Protein AF-A0A813LH91-F1 (afdb_monomer)

Organism: Polarella glacialis (NCBI:txid89957)

Mean predicted aligned error: 7.5 Å

Radius of gyration: 28.63 Å; Cα contacts (8 Å, |Δi|>4): 1034; chains: 1; bounding box: 86×62×80 Å

Structure (mmCIF, N/CA/C/O backbone):
data_AF-A0A813LH91-F1
#
_entry.id   AF-A0A813LH91-F1
#
loop_
_atom_site.group_PDB
_atom_site.id
_atom_site.type_symbol
_atom_site.label_atom_id
_atom_site.label_alt_id
_atom_site.label_comp_id
_atom_site.label_asym_id
_atom_site.label_entity_id
_atom_site.label_seq_id
_atom_site.pdbx_PDB_ins_code
_atom_site.Cartn_x
_atom_site.Cartn_y
_atom_site.Cartn_z
_atom_site.occupancy
_atom_site.B_iso_or_equiv
_atom_site.auth_seq_id
_atom_site.auth_comp_id
_atom_site.auth_asym_id
_atom_site.auth_atom_id
_atom_site.pdbx_PDB_model_num
ATOM 1 N N . MET A 1 1 ? 5.394 -16.205 37.124 1.00 32.69 1 MET A N 1
ATOM 2 C CA . MET A 1 1 ? 5.981 -15.715 35.853 1.00 32.69 1 MET A CA 1
ATOM 3 C C . MET A 1 1 ? 7.341 -16.350 35.547 1.00 32.69 1 MET A C 1
ATOM 5 O O . MET A 1 1 ? 7.448 -16.954 34.492 1.00 32.69 1 MET A O 1
ATOM 9 N N . SER 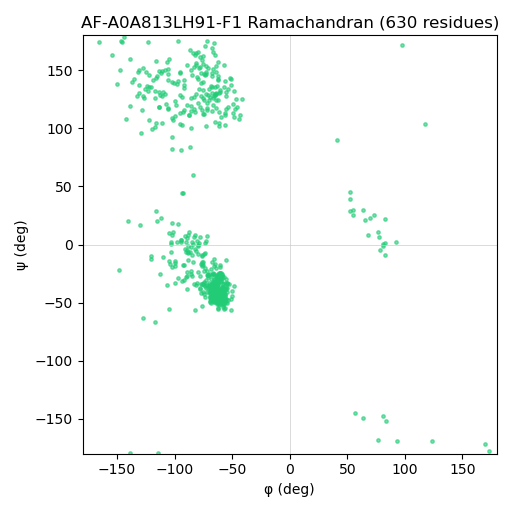A 1 2 ? 8.344 -16.319 36.443 1.00 27.61 2 SER A N 1
ATOM 10 C CA . SER A 1 2 ? 9.650 -16.964 36.167 1.00 27.61 2 SER A CA 1
ATOM 11 C C . SER A 1 2 ? 9.585 -18.498 36.058 1.00 27.61 2 SER A C 1
ATOM 13 O O . SER A 1 2 ? 10.249 -19.066 35.204 1.00 27.61 2 SER A O 1
ATOM 15 N N . GLN A 1 3 ? 8.722 -19.178 36.824 1.00 31.14 3 GLN A N 1
ATOM 16 C CA . GLN A 1 3 ? 8.576 -20.643 36.736 1.00 31.14 3 GLN A CA 1
ATOM 17 C C . GLN A 1 3 ? 7.912 -21.134 35.432 1.00 31.14 3 GLN A C 1
ATOM 19 O O . GLN A 1 3 ? 8.321 -22.156 34.889 1.00 31.14 3 GLN A O 1
ATOM 24 N N . LEU A 1 4 ? 6.949 -20.385 34.878 1.00 32.56 4 LEU A N 1
ATOM 25 C CA . LEU A 1 4 ? 6.326 -20.695 33.578 1.00 32.56 4 LEU A CA 1
ATOM 26 C C . LEU A 1 4 ? 7.283 -20.428 32.403 1.00 32.56 4 LEU A C 1
ATOM 28 O O . LEU A 1 4 ? 7.297 -21.187 31.438 1.00 32.56 4 LEU A O 1
ATOM 32 N N . LEU A 1 5 ? 8.129 -19.398 32.512 1.00 35.03 5 LEU A N 1
ATOM 33 C CA . LEU A 1 5 ? 9.180 -19.113 31.531 1.00 35.03 5 LEU A CA 1
ATOM 34 C C . LEU A 1 5 ? 10.310 -20.161 31.573 1.00 35.03 5 LEU A C 1
ATOM 36 O O . LEU A 1 5 ? 10.809 -20.553 30.521 1.00 35.03 5 LEU A O 1
ATOM 40 N N . ASN A 1 6 ? 10.650 -20.684 32.757 1.00 38.09 6 ASN A N 1
ATOM 41 C CA . ASN A 1 6 ? 11.675 -21.724 32.910 1.00 38.09 6 ASN A CA 1
ATOM 42 C C . ASN A 1 6 ? 11.237 -23.084 32.337 1.00 38.09 6 ASN A C 1
ATOM 44 O O . ASN A 1 6 ? 12.040 -23.769 31.705 1.00 38.09 6 ASN A O 1
ATOM 48 N N . SER A 1 7 ? 9.962 -23.461 32.495 1.00 35.09 7 SER A N 1
ATOM 49 C CA . SER A 1 7 ? 9.437 -24.717 31.936 1.00 35.09 7 SER A CA 1
ATOM 50 C C . SER A 1 7 ? 9.379 -24.702 30.403 1.00 35.09 7 SER A C 1
ATOM 52 O O . SER A 1 7 ? 9.664 -25.720 29.778 1.00 35.09 7 SER A O 1
ATOM 54 N N . ALA A 1 8 ? 9.045 -23.562 29.788 1.00 35.38 8 ALA A N 1
ATOM 55 C CA . ALA A 1 8 ? 9.031 -23.422 28.330 1.00 35.38 8 ALA A CA 1
ATOM 56 C C . ALA A 1 8 ? 10.452 -23.338 27.736 1.00 35.38 8 ALA A C 1
ATOM 58 O O . ALA A 1 8 ? 10.707 -23.878 26.659 1.00 35.38 8 ALA A O 1
ATOM 59 N N . GLY A 1 9 ? 11.396 -22.717 28.453 1.00 35.91 9 GLY A N 1
ATOM 60 C CA . GLY A 1 9 ? 12.798 -22.621 28.033 1.00 35.91 9 GLY A CA 1
ATOM 61 C C . GLY A 1 9 ? 13.516 -23.973 27.947 1.00 35.91 9 GLY A C 1
ATOM 62 O O . GLY A 1 9 ? 14.308 -24.186 27.030 1.00 35.91 9 GLY A O 1
ATOM 63 N N . CYS A 1 10 ? 13.195 -24.914 28.843 1.00 38.28 10 CYS A N 1
ATOM 64 C CA . CYS A 1 10 ? 13.842 -26.230 28.883 1.00 38.28 10 CYS A CA 1
ATOM 65 C C . CYS A 1 10 ? 13.490 -27.100 27.657 1.00 38.28 10 CYS A C 1
ATOM 67 O O . CYS A 1 10 ? 14.372 -27.708 27.050 1.00 38.28 10 CYS A O 1
ATOM 69 N N . CYS A 1 11 ? 12.226 -27.088 27.212 1.00 36.72 11 CYS A N 1
ATOM 70 C CA . CYS A 1 11 ? 11.807 -27.799 25.996 1.00 36.72 11 CYS A CA 1
ATOM 71 C C . CYS A 1 11 ? 12.390 -27.180 24.714 1.00 36.72 11 CYS A C 1
ATOM 73 O O . CYS A 1 11 ? 12.753 -27.907 23.792 1.00 36.72 11 CYS A O 1
ATOM 75 N N . ILE A 1 12 ? 12.520 -25.851 24.654 1.00 37.41 12 ILE A N 1
ATOM 76 C CA . ILE A 1 12 ? 13.066 -25.148 23.482 1.00 37.41 12 ILE A CA 1
ATOM 77 C C . ILE A 1 12 ? 14.579 -25.381 23.352 1.00 37.41 12 ILE A C 1
ATOM 79 O O . ILE A 1 12 ? 15.058 -25.639 22.250 1.00 37.41 12 ILE A O 1
ATOM 83 N N . SER A 1 13 ? 15.322 -25.372 24.463 1.00 37.53 13 SER A N 1
ATOM 84 C CA . SER A 1 13 ? 16.764 -25.669 24.479 1.00 37.53 13 SER A CA 1
ATOM 85 C C . SER A 1 13 ? 17.074 -27.085 23.969 1.00 37.53 13 SER A C 1
ATOM 87 O O . SER A 1 13 ? 17.995 -27.275 23.171 1.00 37.53 13 SER A O 1
ATOM 89 N N . LEU A 1 14 ? 16.248 -28.074 24.335 1.00 39.19 14 LEU A N 1
ATOM 90 C CA . LEU A 1 14 ? 16.393 -29.455 23.864 1.00 39.19 14 LEU A CA 1
ATOM 91 C C . LEU A 1 14 ? 16.124 -29.601 22.358 1.00 39.19 14 LEU A C 1
ATOM 93 O O . LEU A 1 14 ? 16.866 -30.308 21.678 1.00 39.19 14 LEU A O 1
ATOM 97 N N . ILE A 1 15 ? 15.116 -28.900 21.826 1.00 40.53 15 ILE A N 1
ATOM 98 C CA . ILE A 1 15 ? 14.792 -28.894 20.388 1.00 40.53 15 ILE A CA 1
ATOM 99 C C . ILE A 1 15 ? 15.903 -28.212 19.580 1.00 40.53 15 ILE A C 1
ATOM 101 O O . ILE A 1 15 ? 16.308 -28.725 18.537 1.00 40.53 15 ILE A O 1
ATOM 105 N N . ILE A 1 16 ? 16.439 -27.092 20.077 1.00 38.78 16 ILE A N 1
ATOM 106 C CA . ILE A 1 16 ? 17.536 -26.370 19.422 1.00 38.78 16 ILE A CA 1
ATOM 107 C C . ILE A 1 16 ? 18.809 -27.224 19.431 1.00 38.78 16 ILE A C 1
ATOM 109 O O . ILE A 1 16 ? 19.386 -27.435 18.374 1.00 38.78 16 ILE A O 1
ATOM 113 N N . SER A 1 17 ? 19.196 -27.801 20.573 1.00 39.88 17 SER A N 1
ATOM 114 C CA . SER A 1 17 ? 20.383 -28.667 20.696 1.00 39.88 17 SER A CA 1
ATOM 115 C C . SER A 1 17 ? 20.330 -29.898 19.776 1.00 39.88 17 SER A C 1
ATOM 117 O O . SER A 1 17 ? 21.344 -30.282 19.183 1.00 39.88 17 SER A O 1
ATOM 119 N N . HIS A 1 18 ? 19.143 -30.488 19.591 1.00 40.53 18 HIS A N 1
ATOM 120 C CA . HIS A 1 18 ? 18.947 -31.579 18.633 1.00 40.53 18 HIS A CA 1
ATOM 121 C C . HIS A 1 18 ? 19.068 -31.101 17.177 1.00 40.53 18 HIS A C 1
ATOM 123 O O . HIS A 1 18 ? 19.734 -31.755 16.376 1.00 40.53 18 HIS A O 1
ATOM 129 N N . ALA A 1 19 ? 18.508 -29.934 16.841 1.00 38.97 19 ALA A N 1
ATOM 130 C CA . ALA A 1 19 ? 18.615 -29.353 15.504 1.00 38.97 19 ALA A CA 1
ATOM 131 C C . ALA A 1 19 ? 20.066 -28.981 15.135 1.00 38.97 19 ALA A C 1
ATOM 133 O O . ALA A 1 19 ? 20.499 -29.243 14.013 1.00 38.97 19 ALA A O 1
ATOM 134 N N . THR A 1 20 ? 20.858 -28.452 16.076 1.00 41.97 20 THR A N 1
ATOM 135 C CA . THR A 1 20 ? 22.262 -28.084 15.818 1.00 41.97 20 THR A CA 1
ATOM 136 C C . THR A 1 20 ? 23.152 -29.307 15.589 1.00 41.97 20 THR A C 1
ATOM 138 O O . THR A 1 20 ? 24.049 -29.257 14.749 1.00 41.97 20 THR A O 1
ATOM 141 N N . LYS A 1 21 ? 22.894 -30.430 16.280 1.00 42.47 21 LYS A N 1
ATOM 142 C CA . LYS A 1 21 ? 23.626 -31.692 16.060 1.00 42.47 21 LYS A CA 1
ATOM 143 C C . LYS A 1 21 ? 23.283 -32.360 14.726 1.00 42.47 21 LYS A C 1
ATOM 145 O O . LYS A 1 21 ? 24.150 -33.015 14.155 1.00 42.47 21 LYS A O 1
ATOM 150 N N . MET A 1 22 ? 22.077 -32.155 14.193 1.00 40.97 22 MET A N 1
ATOM 151 C CA . MET A 1 22 ? 21.705 -32.655 12.862 1.00 40.97 22 MET A CA 1
ATOM 152 C C . MET A 1 22 ? 22.333 -31.850 11.711 1.00 40.97 22 MET A C 1
ATOM 154 O O . MET A 1 22 ? 22.531 -32.402 10.636 1.00 40.97 22 MET A O 1
ATOM 158 N N . CYS A 1 23 ? 22.723 -30.588 11.924 1.00 40.12 23 CYS A N 1
ATOM 159 C CA . CYS A 1 23 ? 23.353 -29.757 10.886 1.00 40.12 23 CYS A CA 1
ATOM 160 C C . CYS A 1 23 ? 24.828 -30.097 10.583 1.00 40.12 23 CYS A C 1
ATOM 162 O O . CYS A 1 23 ? 25.349 -29.646 9.564 1.00 40.12 23 CYS A O 1
ATOM 164 N N . ALA A 1 24 ? 25.516 -30.862 11.440 1.00 41.69 24 ALA A N 1
ATOM 165 C CA . ALA A 1 24 ? 26.942 -31.175 11.276 1.00 41.69 24 ALA A CA 1
ATOM 166 C C . ALA A 1 24 ? 27.220 -32.426 10.415 1.00 41.69 24 ALA A C 1
ATOM 168 O O . ALA A 1 24 ? 28.352 -32.632 9.981 1.00 41.69 24 ALA A O 1
ATOM 169 N N . ALA A 1 25 ? 26.206 -33.250 10.134 1.00 44.22 25 ALA A N 1
ATOM 170 C CA . ALA A 1 25 ? 26.326 -34.423 9.274 1.00 44.22 25 ALA A CA 1
ATOM 171 C C . ALA A 1 25 ? 25.763 -34.094 7.884 1.00 44.22 25 ALA A C 1
ATOM 173 O O . ALA A 1 25 ? 24.556 -33.945 7.748 1.00 44.22 25 ALA A O 1
ATOM 174 N N . ALA A 1 26 ? 26.653 -33.948 6.891 1.00 46.66 26 ALA A N 1
ATOM 175 C CA . ALA A 1 26 ? 26.365 -33.711 5.470 1.00 46.66 26 ALA A CA 1
ATOM 176 C C . ALA A 1 26 ? 25.219 -32.716 5.226 1.00 46.66 26 ALA A C 1
ATOM 178 O O . ALA A 1 26 ? 24.073 -33.137 5.111 1.00 46.66 26 ALA A O 1
ATOM 179 N N . GLN A 1 27 ? 25.530 -31.413 5.122 1.00 40.06 27 GLN A N 1
ATOM 180 C CA . GLN A 1 27 ? 24.533 -30.378 4.819 1.00 40.06 27 GLN A CA 1
ATOM 181 C C . GLN A 1 27 ? 23.609 -30.860 3.691 1.00 40.06 27 GLN A C 1
ATOM 183 O O . GLN A 1 27 ? 24.068 -30.963 2.547 1.00 40.06 27 GLN A O 1
ATOM 188 N N . PRO A 1 28 ? 22.338 -31.200 3.980 1.00 44.59 28 PRO A N 1
ATOM 189 C CA . PRO A 1 28 ? 21.422 -31.588 2.931 1.00 44.59 28 PRO A CA 1
ATOM 190 C C . PRO A 1 28 ? 21.316 -30.371 2.022 1.00 44.59 28 PRO A C 1
ATOM 192 O O . PRO A 1 28 ? 20.876 -29.308 2.465 1.00 44.59 28 PRO A O 1
ATOM 195 N N . LYS A 1 29 ? 21.795 -30.501 0.774 1.00 52.06 29 LYS A N 1
ATOM 196 C CA . LYS A 1 29 ? 21.599 -29.476 -0.254 1.00 52.06 29 LYS A CA 1
ATOM 197 C C . LYS A 1 29 ? 20.114 -29.156 -0.216 1.00 52.06 29 LYS A C 1
ATOM 199 O O . LYS A 1 29 ? 19.309 -30.049 -0.475 1.00 52.06 29 LYS A O 1
ATOM 204 N N . MET A 1 30 ? 19.758 -27.933 0.191 1.00 45.84 30 MET A N 1
ATOM 205 C CA . MET A 1 30 ? 18.364 -27.503 0.171 1.00 45.84 30 MET A CA 1
ATOM 206 C C . MET A 1 30 ? 17.847 -27.851 -1.224 1.00 45.84 30 MET A C 1
ATOM 208 O O . MET A 1 30 ? 18.484 -27.414 -2.184 1.00 45.84 30 MET A O 1
ATOM 212 N N . PRO A 1 31 ? 16.796 -28.676 -1.364 1.00 57.44 31 PRO A N 1
ATOM 213 C CA . PRO A 1 31 ? 16.268 -28.997 -2.675 1.00 57.44 31 PRO A CA 1
ATOM 214 C C . PRO A 1 31 ? 15.797 -27.682 -3.289 1.00 57.44 31 PRO A C 1
ATOM 216 O O . PRO A 1 31 ? 14.785 -27.106 -2.887 1.00 57.44 31 PRO A O 1
ATOM 219 N N . ILE A 1 32 ? 16.617 -27.162 -4.196 1.00 63.47 32 ILE A N 1
ATOM 220 C CA . ILE A 1 32 ? 16.306 -25.999 -5.004 1.00 63.47 32 ILE A CA 1
ATOM 221 C C . ILE A 1 32 ? 15.160 -26.475 -5.907 1.00 63.47 32 ILE A C 1
ATOM 223 O O . ILE A 1 32 ? 15.342 -27.464 -6.613 1.00 63.47 32 ILE A O 1
ATOM 227 N N . PRO A 1 33 ? 13.968 -25.852 -5.870 1.00 68.06 33 PRO A N 1
ATOM 228 C CA . PRO A 1 33 ? 12.796 -26.362 -6.589 1.00 68.06 33 PRO A CA 1
ATOM 229 C C . PRO A 1 33 ? 12.893 -26.190 -8.116 1.00 68.06 33 PRO A C 1
ATOM 231 O O . PRO A 1 33 ? 11.926 -26.439 -8.826 1.00 68.06 33 PRO A O 1
ATOM 234 N N . TRP A 1 34 ? 14.046 -25.757 -8.622 1.00 76.12 34 TRP A N 1
ATOM 235 C CA . TRP A 1 34 ? 14.280 -25.368 -10.006 1.00 76.12 34 TRP A CA 1
ATOM 236 C C . TRP A 1 34 ? 15.254 -26.352 -10.656 1.00 76.12 34 TRP A C 1
ATOM 238 O O . TRP A 1 34 ? 16.107 -26.932 -9.980 1.00 76.12 34 TRP A O 1
ATOM 248 N N . SER A 1 35 ? 15.120 -26.557 -11.965 1.00 75.19 35 SER A N 1
ATOM 249 C CA . SER A 1 35 ? 15.913 -27.557 -12.679 1.00 75.19 35 SER A CA 1
ATOM 250 C C . SER A 1 35 ? 17.408 -27.198 -12.714 1.00 75.19 35 SER A C 1
ATOM 252 O O . SER A 1 35 ? 17.790 -26.029 -12.743 1.00 75.19 35 SER A O 1
ATOM 254 N N . ASN A 1 36 ? 18.270 -28.216 -12.780 1.00 75.19 36 ASN A N 1
ATOM 255 C CA . ASN A 1 36 ? 19.711 -28.020 -12.958 1.00 75.19 36 ASN A CA 1
ATOM 256 C C . ASN A 1 36 ? 20.106 -27.699 -14.409 1.00 75.19 36 ASN A C 1
ATOM 258 O O . ASN A 1 36 ? 21.300 -27.558 -14.672 1.00 75.19 36 ASN A O 1
ATOM 262 N N . THR A 1 37 ? 19.156 -27.502 -15.325 1.00 83.81 37 THR A N 1
ATOM 263 C CA . THR A 1 37 ? 19.379 -27.097 -16.724 1.00 83.81 37 THR A CA 1
ATOM 264 C C . THR A 1 37 ? 18.735 -25.734 -16.981 1.00 83.81 37 THR A C 1
ATOM 266 O O . THR A 1 37 ? 17.559 -25.558 -16.687 1.00 83.81 37 THR A O 1
ATOM 269 N N . SER A 1 38 ? 19.485 -24.753 -17.491 1.00 86.62 38 SER A N 1
ATOM 270 C CA . SER A 1 38 ? 18.893 -23.497 -17.977 1.00 86.62 38 SER A CA 1
ATOM 271 C C . SER A 1 38 ? 18.657 -23.577 -19.480 1.00 86.62 38 SER A C 1
ATOM 273 O O . SER A 1 38 ? 19.451 -24.185 -20.201 1.00 86.62 38 SER A O 1
ATOM 275 N N . THR A 1 39 ? 17.603 -22.914 -19.946 1.00 92.44 39 THR A N 1
ATOM 276 C CA . THR A 1 39 ? 17.277 -22.798 -21.368 1.00 92.44 39 THR A CA 1
ATOM 277 C C . THR A 1 39 ? 17.492 -21.357 -21.806 1.00 92.44 39 THR A C 1
ATOM 279 O O . THR A 1 39 ? 16.973 -20.423 -21.199 1.00 92.44 39 THR A O 1
ATOM 282 N N . ARG A 1 40 ? 18.268 -21.148 -22.875 1.00 94.94 40 ARG A N 1
ATOM 283 C CA . ARG A 1 40 ? 18.411 -19.822 -23.485 1.00 94.94 40 ARG A CA 1
ATOM 284 C C . ARG A 1 40 ? 17.150 -19.514 -24.287 1.00 94.94 40 ARG A C 1
ATOM 286 O O . ARG A 1 40 ? 16.805 -20.281 -25.177 1.00 94.94 40 ARG A O 1
ATOM 293 N N . ILE A 1 41 ? 16.522 -18.374 -24.016 1.00 96.38 41 ILE A N 1
ATOM 294 C CA . ILE A 1 41 ? 15.322 -17.908 -24.722 1.00 96.38 41 ILE A CA 1
ATOM 295 C C . ILE A 1 41 ? 15.704 -16.602 -25.433 1.00 96.38 41 ILE A C 1
ATOM 297 O O . ILE A 1 41 ? 15.830 -15.562 -24.773 1.00 96.38 41 ILE A O 1
ATOM 301 N N . PRO A 1 42 ? 15.981 -16.619 -26.751 1.00 95.31 42 PRO A N 1
ATOM 302 C CA . PRO A 1 42 ? 16.515 -15.453 -27.455 1.00 95.31 42 PRO A CA 1
ATOM 303 C C . PRO A 1 42 ? 15.584 -14.237 -27.411 1.00 95.31 42 PRO A C 1
ATOM 305 O O . PRO A 1 42 ? 16.036 -13.145 -27.058 1.00 95.31 42 PRO A O 1
ATOM 308 N N . ALA A 1 43 ? 14.297 -14.434 -27.705 1.00 96.75 43 ALA A N 1
ATOM 309 C CA . ALA A 1 43 ? 13.284 -13.383 -27.703 1.00 96.75 43 ALA A CA 1
ATOM 310 C C . ALA A 1 43 ? 12.883 -13.021 -26.265 1.00 96.75 43 ALA A C 1
ATOM 312 O O . ALA A 1 43 ? 12.348 -13.844 -25.525 1.00 96.75 43 ALA A O 1
ATOM 313 N N . VAL A 1 44 ? 13.156 -11.785 -25.840 1.00 97.12 44 VAL A N 1
ATOM 314 C CA . VAL A 1 44 ? 12.908 -11.339 -24.455 1.00 97.12 44 VAL A CA 1
ATOM 315 C C . VAL A 1 44 ? 11.416 -11.260 -24.131 1.00 97.12 44 VAL A C 1
ATOM 317 O O . VAL A 1 44 ? 11.002 -11.490 -22.996 1.00 97.12 44 VAL A O 1
ATOM 320 N N . GLU A 1 45 ? 10.599 -10.985 -25.136 1.00 98.00 45 GLU A N 1
ATOM 321 C CA . GLU A 1 45 ? 9.147 -11.032 -25.080 1.00 98.00 45 GLU A CA 1
ATOM 322 C C . GLU A 1 45 ? 8.623 -12.447 -24.797 1.00 98.00 45 GLU A C 1
ATOM 324 O O . GLU A 1 45 ? 7.609 -12.570 -24.122 1.00 98.00 45 GLU A O 1
ATOM 329 N N . HIS A 1 46 ? 9.344 -13.506 -25.192 1.00 98.44 46 HIS A N 1
ATOM 330 C CA . HIS A 1 46 ? 8.979 -14.905 -24.922 1.00 98.44 46 HIS A CA 1
ATOM 331 C C . HIS A 1 46 ? 9.528 -15.408 -23.575 1.00 98.44 46 HIS A C 1
ATOM 333 O O . HIS A 1 46 ? 9.472 -16.598 -23.265 1.00 98.44 46 HIS A O 1
ATOM 339 N N . ARG A 1 47 ? 10.091 -14.515 -22.753 1.00 98.25 47 ARG A N 1
ATOM 340 C CA . ARG A 1 47 ? 10.547 -14.819 -21.389 1.00 98.25 47 ARG A CA 1
ATOM 341 C C . ARG A 1 47 ? 9.465 -14.495 -20.362 1.00 98.25 47 ARG A C 1
ATOM 343 O O . ARG A 1 47 ? 9.744 -13.874 -19.338 1.00 98.25 47 ARG A O 1
ATOM 350 N N . ALA A 1 48 ? 8.221 -14.876 -20.629 1.00 98.44 48 ALA A N 1
ATOM 351 C CA . ALA A 1 48 ? 7.156 -14.772 -19.639 1.00 98.44 48 ALA A CA 1
ATOM 352 C C . ALA A 1 48 ? 7.333 -15.844 -18.555 1.00 98.44 48 ALA A C 1
ATOM 354 O O . ALA A 1 48 ? 7.813 -16.926 -18.855 1.00 98.44 48 ALA A O 1
ATOM 355 N N . ILE A 1 49 ? 6.937 -15.586 -17.309 1.00 98.38 49 ILE A N 1
ATOM 356 C CA . ILE A 1 49 ? 6.948 -16.581 -16.223 1.00 98.38 49 ILE A CA 1
ATOM 357 C C . ILE A 1 49 ? 5.549 -17.182 -16.065 1.00 98.38 49 ILE A C 1
ATOM 359 O O . ILE A 1 49 ? 4.560 -16.455 -16.109 1.00 98.38 49 ILE A O 1
ATOM 363 N N . THR A 1 50 ? 5.425 -18.491 -15.860 1.00 98.38 50 THR A N 1
ATOM 364 C CA . THR A 1 50 ? 4.118 -19.093 -15.551 1.00 98.38 50 THR A CA 1
ATOM 365 C C . THR A 1 50 ? 3.656 -18.723 -14.142 1.00 98.38 50 THR A C 1
ATOM 367 O O . THR A 1 50 ? 4.465 -18.524 -13.229 1.00 98.38 50 THR A O 1
ATOM 370 N N . ILE A 1 51 ? 2.339 -18.688 -13.926 1.00 98.31 51 ILE A N 1
ATOM 371 C CA . ILE A 1 51 ? 1.753 -18.489 -12.590 1.00 98.31 51 ILE A CA 1
ATOM 372 C C . ILE A 1 51 ? 2.278 -19.527 -11.580 1.00 98.31 51 ILE A C 1
ATOM 374 O O . ILE A 1 51 ? 2.512 -19.185 -10.419 1.00 98.31 51 ILE A O 1
ATOM 378 N N . GLN A 1 52 ? 2.504 -20.773 -12.005 1.00 96.88 52 GLN A N 1
ATOM 379 C CA . GLN A 1 52 ? 3.084 -21.825 -11.169 1.00 96.88 52 GLN A CA 1
ATOM 380 C C . GLN A 1 52 ? 4.509 -21.471 -10.722 1.00 96.88 52 GLN A C 1
ATOM 382 O O . GLN A 1 52 ? 4.755 -21.377 -9.520 1.00 96.88 52 GLN A O 1
ATOM 387 N N . GLN A 1 53 ? 5.414 -21.180 -11.666 1.00 96.69 53 GLN A N 1
ATOM 388 C CA . GLN A 1 53 ? 6.799 -20.779 -11.367 1.00 96.69 53 GLN A CA 1
ATOM 389 C C . GLN A 1 53 ? 6.844 -19.569 -10.419 1.00 96.69 53 GLN A C 1
ATOM 391 O O . GLN A 1 53 ? 7.633 -19.520 -9.474 1.00 96.69 53 GLN A O 1
ATOM 396 N N . LEU A 1 54 ? 5.964 -18.591 -10.631 1.00 97.50 54 LEU A N 1
ATOM 397 C CA . LEU A 1 54 ? 5.876 -17.406 -9.786 1.00 97.50 54 LEU A CA 1
ATOM 398 C C . LEU A 1 54 ? 5.386 -17.733 -8.357 1.00 97.50 54 LEU A C 1
ATOM 400 O O . LEU A 1 54 ? 5.907 -17.193 -7.375 1.00 97.50 54 LEU A O 1
ATOM 404 N N . ARG A 1 55 ? 4.414 -18.644 -8.210 1.00 96.94 55 ARG A N 1
ATOM 405 C CA . ARG A 1 55 ? 3.947 -19.134 -6.900 1.00 96.94 55 ARG A CA 1
ATOM 406 C C . ARG A 1 55 ? 5.019 -19.943 -6.170 1.00 96.94 55 ARG A C 1
ATOM 408 O O . ARG A 1 55 ? 5.127 -19.809 -4.949 1.00 96.94 55 ARG A O 1
ATOM 415 N N . ASP A 1 56 ? 5.831 -20.707 -6.891 1.00 95.25 56 ASP A N 1
ATOM 416 C CA . ASP A 1 56 ? 6.957 -21.447 -6.317 1.00 95.25 56 ASP A CA 1
ATOM 417 C C . ASP A 1 56 ? 8.034 -20.493 -5.782 1.00 95.25 56 ASP A C 1
ATOM 419 O O . ASP A 1 56 ? 8.485 -20.648 -4.640 1.00 95.25 56 ASP A O 1
ATOM 423 N N . LEU A 1 57 ? 8.354 -19.424 -6.528 1.00 96.25 57 LEU A N 1
ATOM 424 C CA . LEU A 1 57 ? 9.218 -18.345 -6.036 1.00 96.25 57 LEU A CA 1
ATOM 425 C C . LEU A 1 57 ? 8.642 -17.694 -4.773 1.00 96.25 57 LEU A C 1
ATOM 427 O O . LEU A 1 57 ? 9.364 -17.513 -3.792 1.00 96.25 57 LEU A O 1
ATOM 431 N N . ARG A 1 58 ? 7.339 -17.392 -4.747 1.00 96.62 58 ARG A N 1
ATOM 432 C CA . ARG A 1 58 ? 6.668 -16.865 -3.548 1.00 96.62 58 ARG A CA 1
ATOM 433 C C . ARG A 1 58 ? 6.850 -17.770 -2.334 1.00 96.62 58 ARG A C 1
ATOM 435 O O . ARG A 1 58 ? 7.221 -17.272 -1.272 1.00 96.62 58 ARG A O 1
ATOM 442 N N . LEU A 1 59 ? 6.592 -19.070 -2.465 1.00 94.75 59 LEU A N 1
ATOM 443 C CA . LEU A 1 59 ? 6.734 -20.017 -1.355 1.00 94.75 59 LEU A CA 1
ATOM 444 C C . LEU A 1 59 ? 8.185 -20.098 -0.868 1.00 94.75 59 LEU A C 1
ATOM 446 O O . LEU A 1 59 ? 8.431 -20.176 0.339 1.00 94.75 59 LEU A O 1
ATOM 450 N N . PHE A 1 60 ? 9.146 -20.047 -1.791 1.00 94.88 60 PHE A N 1
ATOM 451 C CA . PHE A 1 60 ? 10.565 -20.014 -1.458 1.00 94.88 60 PHE A CA 1
ATOM 452 C C . PHE A 1 60 ? 10.931 -18.751 -0.665 1.00 94.88 60 PHE A C 1
ATOM 454 O O . PHE A 1 60 ? 11.471 -18.853 0.438 1.00 94.88 60 PHE A O 1
ATOM 461 N N . LEU A 1 61 ? 10.546 -17.570 -1.153 1.00 96.06 61 LEU A N 1
ATOM 462 C CA . LEU A 1 61 ? 10.795 -16.288 -0.485 1.00 96.06 61 LEU A CA 1
ATOM 463 C C . LEU A 1 61 ? 10.129 -16.209 0.895 1.00 96.06 61 LEU A C 1
ATOM 465 O O . LEU A 1 61 ? 10.758 -15.770 1.857 1.00 96.06 61 LEU A O 1
ATOM 469 N N . GLN A 1 62 ? 8.894 -16.703 1.033 1.00 93.94 62 GLN A N 1
ATOM 470 C CA . GLN A 1 62 ? 8.210 -16.788 2.328 1.00 93.94 62 GLN A CA 1
ATOM 471 C C . GLN A 1 62 ? 9.005 -17.599 3.352 1.00 93.94 62 GLN A C 1
ATOM 473 O O . GLN A 1 62 ? 9.111 -17.194 4.512 1.00 93.94 62 GLN A O 1
ATOM 478 N N . ARG A 1 63 ? 9.584 -18.733 2.937 1.00 92.38 63 ARG A N 1
ATOM 479 C CA . ARG A 1 63 ? 10.435 -19.556 3.807 1.00 92.38 63 ARG A CA 1
ATOM 480 C C . ARG A 1 63 ? 11.701 -18.804 4.205 1.00 92.38 63 ARG A C 1
ATOM 482 O O . ARG A 1 63 ? 11.990 -18.765 5.397 1.00 92.38 63 ARG A O 1
ATOM 489 N N . LEU A 1 64 ? 12.395 -18.166 3.257 1.00 93.44 64 LEU A N 1
ATOM 490 C CA . LEU A 1 64 ? 13.622 -17.403 3.530 1.00 93.44 64 LEU A CA 1
ATOM 491 C C . LEU A 1 64 ? 13.386 -16.218 4.482 1.00 93.44 64 LEU A C 1
ATOM 493 O O . LEU A 1 64 ? 14.157 -16.029 5.424 1.00 93.44 64 LEU A O 1
ATOM 497 N N . CYS A 1 65 ? 12.299 -15.462 4.295 1.00 92.69 65 CYS A N 1
ATOM 498 C CA . CYS A 1 65 ? 11.890 -14.402 5.222 1.00 92.69 65 CYS A CA 1
ATOM 499 C C . CYS A 1 65 ? 11.562 -14.964 6.612 1.00 92.69 65 CYS A C 1
ATOM 501 O O . CYS A 1 65 ? 11.994 -14.414 7.622 1.00 92.69 65 CYS A O 1
ATOM 503 N N . LYS A 1 66 ? 10.811 -16.073 6.680 1.00 87.19 66 LYS A N 1
ATOM 504 C CA . LYS A 1 66 ? 10.379 -16.681 7.949 1.00 87.19 66 LYS A CA 1
ATOM 505 C C . LYS A 1 66 ? 11.553 -17.158 8.805 1.00 87.19 66 LYS A C 1
ATOM 507 O O . LYS A 1 66 ? 11.487 -17.042 10.025 1.00 87.19 66 LYS A O 1
ATOM 512 N N . VAL A 1 67 ? 12.604 -17.688 8.181 1.00 87.69 67 VAL A N 1
ATOM 513 C CA . VAL A 1 67 ? 13.817 -18.148 8.882 1.00 87.69 67 VAL A CA 1
ATOM 514 C C . VAL A 1 67 ? 14.862 -17.040 9.073 1.00 87.69 67 VAL A C 1
ATOM 516 O O . VAL A 1 67 ? 15.905 -17.287 9.669 1.00 87.69 67 VAL A O 1
ATOM 519 N N . GLY A 1 68 ? 14.598 -15.820 8.590 1.00 88.00 68 GLY A N 1
ATOM 520 C CA . GLY A 1 68 ? 15.487 -14.670 8.765 1.00 88.00 68 GLY A CA 1
ATOM 521 C C . GLY A 1 68 ? 16.769 -14.711 7.923 1.00 88.00 68 GLY A C 1
ATOM 522 O O . GLY A 1 68 ? 17.765 -14.098 8.311 1.00 88.00 68 GLY A O 1
ATOM 523 N N . PHE A 1 69 ? 16.764 -15.422 6.788 1.00 92.31 69 PHE A N 1
ATOM 524 C CA . PHE A 1 69 ? 17.917 -15.479 5.877 1.00 92.31 69 PHE A CA 1
ATOM 525 C C . PHE A 1 69 ? 18.043 -14.256 4.969 1.00 92.31 69 PHE A C 1
ATOM 527 O O . PHE A 1 69 ? 19.146 -13.952 4.527 1.00 92.31 69 PHE A O 1
ATOM 534 N N . LEU A 1 70 ? 16.950 -13.533 4.714 1.00 94.69 70 LEU A N 1
ATOM 535 C CA . LEU A 1 70 ? 17.001 -12.307 3.919 1.00 94.69 70 LEU A CA 1
ATOM 536 C C . LEU A 1 70 ? 17.273 -11.104 4.818 1.00 94.69 70 LEU A C 1
ATOM 538 O O . LEU A 1 70 ? 16.500 -10.806 5.734 1.00 94.69 70 LEU A O 1
ATOM 542 N N . LYS A 1 71 ? 18.385 -10.423 4.540 1.00 94.81 71 LYS A N 1
ATOM 543 C CA . LYS A 1 71 ? 18.827 -9.214 5.234 1.00 94.81 71 LYS A CA 1
ATOM 544 C C . LYS A 1 71 ? 19.287 -8.176 4.224 1.00 94.81 71 LYS A C 1
ATOM 546 O O . LYS A 1 71 ? 19.921 -8.532 3.234 1.00 94.81 71 LYS A O 1
ATOM 551 N N . ARG A 1 72 ? 19.002 -6.904 4.493 1.00 94.19 72 ARG A N 1
ATOM 552 C CA . ARG A 1 72 ? 19.576 -5.790 3.729 1.00 94.19 72 ARG A CA 1
ATOM 553 C C . ARG A 1 72 ? 21.045 -5.591 4.099 1.00 94.19 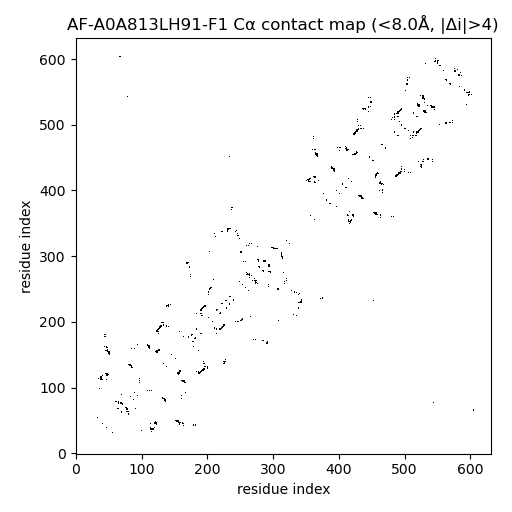72 ARG A C 1
ATOM 555 O O . ARG A 1 72 ? 21.547 -6.172 5.062 1.00 94.19 72 ARG A O 1
ATOM 562 N N . HIS A 1 73 ? 21.729 -4.732 3.346 1.00 91.56 73 HIS A N 1
ATOM 563 C CA . HIS A 1 73 ? 23.138 -4.398 3.575 1.00 91.56 73 HIS A CA 1
ATOM 564 C C . HIS A 1 73 ? 23.424 -3.806 4.965 1.00 91.56 73 HIS A C 1
ATOM 566 O O . HIS A 1 73 ? 24.520 -3.987 5.484 1.00 91.56 73 HIS A O 1
ATOM 572 N N . ASP A 1 74 ? 22.444 -3.153 5.592 1.00 93.62 74 ASP A N 1
ATOM 573 C CA . ASP A 1 74 ? 22.533 -2.642 6.968 1.00 93.62 74 ASP A CA 1
ATOM 574 C C . ASP A 1 74 ? 22.332 -3.731 8.047 1.00 93.62 74 ASP A C 1
ATOM 576 O O . ASP A 1 74 ? 22.340 -3.446 9.245 1.00 93.62 74 ASP A O 1
ATOM 580 N N . GLY A 1 75 ? 22.135 -4.988 7.636 1.00 92.06 75 GLY A N 1
ATOM 581 C CA . GLY A 1 75 ? 21.871 -6.126 8.511 1.00 92.06 75 GLY A CA 1
ATOM 582 C C . GLY A 1 75 ? 20.418 -6.242 8.978 1.00 92.06 75 GLY A C 1
ATOM 583 O O . GLY A 1 75 ? 20.099 -7.197 9.696 1.00 92.06 75 GLY A O 1
ATOM 584 N N . SER A 1 76 ? 19.533 -5.319 8.581 1.00 90.56 76 SER A N 1
ATOM 585 C CA . SER A 1 76 ? 18.111 -5.381 8.918 1.00 90.56 76 SER A CA 1
ATOM 586 C C . SER A 1 76 ? 17.449 -6.596 8.267 1.00 90.56 76 SER A C 1
ATOM 588 O O . SER A 1 76 ? 17.683 -6.914 7.100 1.00 90.56 76 SER A O 1
ATOM 590 N N . LEU A 1 77 ? 16.632 -7.309 9.047 1.00 92.25 77 LEU A N 1
ATOM 591 C CA . LEU A 1 77 ? 15.862 -8.454 8.565 1.00 92.25 77 LEU A CA 1
ATOM 592 C C . LEU A 1 77 ? 14.778 -7.988 7.591 1.00 92.25 77 LEU A C 1
ATOM 594 O O . LEU A 1 77 ? 14.055 -7.030 7.866 1.00 92.25 77 LEU A O 1
ATOM 598 N N . ILE A 1 78 ? 14.619 -8.711 6.484 1.00 94.50 78 ILE A N 1
ATOM 599 C CA . ILE A 1 78 ? 13.552 -8.452 5.519 1.00 94.50 78 ILE A CA 1
ATOM 600 C C . ILE A 1 78 ? 12.367 -9.364 5.825 1.00 94.50 78 ILE A C 1
ATOM 602 O O . ILE A 1 78 ? 12.417 -10.586 5.657 1.00 94.50 78 ILE A O 1
ATOM 606 N N . HIS A 1 79 ? 11.267 -8.751 6.250 1.00 92.44 79 HIS A N 1
ATOM 607 C CA . HIS A 1 79 ? 10.006 -9.444 6.480 1.00 92.44 79 HIS A CA 1
ATOM 608 C C . HIS A 1 79 ? 9.253 -9.702 5.170 1.00 92.44 79 HIS A C 1
ATOM 610 O O . HIS A 1 79 ? 9.327 -8.913 4.232 1.00 92.44 79 HIS A O 1
ATOM 616 N N . TRP A 1 80 ? 8.451 -10.772 5.140 1.00 94.06 80 TRP A N 1
ATOM 617 C CA . TRP A 1 80 ? 7.629 -11.147 3.979 1.00 94.06 80 TRP A CA 1
ATOM 618 C C . TRP A 1 80 ? 6.711 -10.014 3.488 1.00 94.06 80 TRP A C 1
ATOM 620 O O . TRP A 1 80 ? 6.480 -9.868 2.294 1.00 94.06 80 TRP A O 1
ATOM 630 N N . PHE A 1 81 ? 6.213 -9.183 4.402 1.00 91.56 81 PHE A N 1
ATOM 631 C CA . PHE A 1 81 ? 5.347 -8.048 4.073 1.00 91.56 81 PHE A CA 1
ATOM 632 C C . PHE A 1 81 ? 6.111 -6.817 3.557 1.00 91.56 81 PHE A C 1
ATOM 634 O O . PHE A 1 81 ? 5.481 -5.872 3.096 1.00 91.56 81 PHE A O 1
ATOM 641 N N . HIS A 1 82 ? 7.447 -6.823 3.620 1.00 93.19 82 HIS A N 1
ATOM 642 C CA . HIS A 1 82 ? 8.307 -5.694 3.244 1.00 93.19 82 HIS A CA 1
ATOM 643 C C . HIS A 1 82 ? 9.295 -6.009 2.117 1.00 93.19 82 HIS A C 1
ATOM 645 O O . HIS A 1 82 ? 9.935 -5.085 1.622 1.00 93.19 82 HIS A O 1
ATOM 651 N N . ILE A 1 83 ? 9.434 -7.277 1.717 1.00 96.62 83 ILE A N 1
ATOM 652 C CA . ILE A 1 83 ? 10.287 -7.657 0.591 1.00 96.62 83 ILE A CA 1
ATOM 653 C C . ILE A 1 83 ? 9.736 -7.061 -0.711 1.00 96.62 83 ILE A C 1
ATOM 655 O O . ILE A 1 83 ? 8.550 -7.216 -1.021 1.00 96.62 83 ILE A O 1
ATOM 659 N N . ASN A 1 84 ? 10.590 -6.384 -1.473 1.00 97.25 84 ASN A N 1
ATOM 660 C CA . ASN A 1 84 ? 10.263 -5.841 -2.794 1.00 97.25 84 ASN A CA 1
ATOM 661 C C . ASN A 1 84 ? 11.080 -6.531 -3.905 1.00 97.25 84 ASN A C 1
ATOM 663 O O . ASN A 1 84 ? 11.861 -7.447 -3.642 1.00 97.25 84 ASN A O 1
ATOM 667 N N . MET A 1 85 ? 10.892 -6.130 -5.164 1.00 97.44 85 MET A N 1
ATOM 668 C CA . MET A 1 85 ? 11.575 -6.778 -6.293 1.00 97.44 85 MET A CA 1
ATOM 669 C C . MET A 1 85 ? 13.080 -6.481 -6.339 1.00 97.44 85 MET A C 1
ATOM 671 O O . MET A 1 85 ? 13.830 -7.313 -6.847 1.00 97.44 85 MET A O 1
ATOM 675 N N . PHE A 1 86 ? 13.539 -5.344 -5.796 1.00 96.75 86 PHE A N 1
ATOM 676 C CA . PHE A 1 86 ? 14.975 -5.070 -5.646 1.00 96.75 86 PHE A CA 1
ATOM 677 C C . PHE A 1 86 ? 15.614 -6.062 -4.673 1.00 96.75 86 PHE A C 1
ATOM 679 O O . PHE A 1 86 ? 16.596 -6.713 -5.027 1.00 96.75 86 PHE A O 1
ATOM 686 N N . ASP A 1 87 ? 15.001 -6.250 -3.498 1.00 97.75 87 ASP A N 1
ATOM 687 C CA . ASP A 1 87 ? 15.451 -7.228 -2.503 1.00 97.75 87 ASP A CA 1
ATOM 688 C C . ASP A 1 87 ? 15.514 -8.638 -3.126 1.00 97.75 87 ASP A C 1
ATOM 690 O O . ASP A 1 87 ? 16.497 -9.359 -2.958 1.00 97.75 87 ASP A O 1
ATOM 694 N N . ILE A 1 88 ? 14.488 -9.029 -3.893 1.00 97.81 88 ILE A N 1
ATOM 695 C CA . ILE A 1 88 ? 14.439 -10.330 -4.583 1.00 97.81 88 ILE A CA 1
ATOM 696 C C . ILE A 1 88 ? 15.566 -10.450 -5.611 1.00 97.81 88 ILE A C 1
ATOM 698 O O . ILE A 1 88 ? 16.258 -11.468 -5.641 1.00 97.81 88 ILE A O 1
ATOM 702 N N . CYS A 1 89 ? 15.773 -9.427 -6.440 1.00 97.00 89 CYS A N 1
ATOM 703 C CA . CYS A 1 89 ? 16.819 -9.418 -7.457 1.00 97.00 89 CYS A CA 1
ATOM 704 C C . CYS A 1 89 ? 18.210 -9.610 -6.848 1.00 97.00 89 CYS A C 1
ATOM 706 O O . CYS A 1 89 ? 18.950 -10.514 -7.247 1.00 97.00 89 CYS A O 1
ATOM 708 N N . ASP A 1 90 ? 18.543 -8.768 -5.871 1.00 96.19 90 ASP A N 1
ATOM 709 C CA . ASP A 1 90 ? 19.901 -8.639 -5.353 1.00 96.19 90 ASP A CA 1
ATOM 710 C C . ASP A 1 90 ? 20.253 -9.732 -4.343 1.00 96.19 90 ASP A C 1
ATOM 712 O O . ASP A 1 90 ? 21.398 -10.180 -4.306 1.00 96.19 90 ASP A O 1
ATOM 716 N N . LEU A 1 91 ? 19.281 -10.202 -3.558 1.00 97.00 91 LEU A N 1
ATOM 717 C CA . LEU A 1 91 ? 19.524 -11.178 -2.492 1.00 97.00 91 LEU A CA 1
ATOM 718 C C . LEU A 1 91 ? 19.163 -12.611 -2.886 1.00 97.00 91 LEU A C 1
ATOM 720 O O . LEU A 1 91 ? 19.573 -13.543 -2.195 1.00 97.00 91 LEU A O 1
ATOM 724 N N . VAL A 1 92 ? 18.395 -12.804 -3.965 1.00 96.31 92 VAL A N 1
ATOM 725 C CA . VAL A 1 92 ? 17.919 -14.134 -4.370 1.00 96.31 92 VAL A CA 1
ATOM 726 C C . VAL A 1 92 ? 18.251 -14.445 -5.820 1.00 96.31 92 VAL A C 1
ATOM 728 O O . VAL A 1 92 ? 19.031 -15.362 -6.057 1.00 96.31 92 VAL A O 1
ATOM 731 N N . LEU A 1 93 ? 17.716 -13.701 -6.792 1.00 95.75 93 LEU A N 1
ATOM 732 C CA . LEU A 1 93 ? 17.841 -14.079 -8.206 1.00 95.75 93 LEU A CA 1
ATOM 733 C C . LEU A 1 93 ? 19.305 -14.092 -8.656 1.00 95.75 93 LEU A C 1
ATOM 735 O O . LEU A 1 93 ? 19.788 -15.116 -9.139 1.00 95.75 93 LEU A O 1
ATOM 739 N N . LYS A 1 94 ? 20.028 -12.980 -8.457 1.00 95.12 94 LYS A N 1
ATOM 740 C CA . LYS A 1 94 ? 21.438 -12.880 -8.853 1.00 95.12 94 LYS A CA 1
ATOM 741 C C . LYS A 1 94 ? 22.312 -13.903 -8.111 1.00 95.12 94 LYS A C 1
ATOM 743 O O . LYS A 1 94 ? 22.993 -14.656 -8.806 1.00 95.12 94 LYS A O 1
ATOM 748 N N . PRO A 1 95 ? 22.280 -14.016 -6.763 1.00 95.06 95 PRO A N 1
ATOM 749 C CA . PRO A 1 95 ? 23.101 -15.002 -6.060 1.00 95.06 95 PRO A CA 1
ATOM 750 C C . PRO A 1 95 ? 22.808 -16.448 -6.464 1.00 95.06 95 PRO A C 1
ATOM 752 O O . PRO A 1 95 ? 23.744 -17.219 -6.653 1.00 95.06 95 PRO A O 1
ATOM 755 N N . VAL A 1 96 ? 21.532 -16.819 -6.636 1.00 92.50 96 VAL A N 1
ATOM 756 C CA . VAL A 1 96 ? 21.154 -18.185 -7.035 1.00 92.50 96 VAL A CA 1
ATOM 757 C C . VAL A 1 96 ? 21.652 -18.500 -8.444 1.00 92.50 96 VAL A C 1
ATOM 759 O O . VAL A 1 96 ? 22.271 -19.545 -8.638 1.00 92.50 96 VAL A O 1
ATOM 762 N N . ILE A 1 97 ? 21.440 -17.598 -9.411 1.00 92.69 97 ILE A N 1
ATOM 763 C CA . ILE A 1 97 ? 21.917 -17.795 -10.787 1.00 92.69 97 ILE A CA 1
ATOM 764 C C . ILE A 1 97 ? 23.446 -17.903 -10.806 1.00 92.69 97 ILE A C 1
ATOM 766 O O . ILE A 1 97 ? 23.980 -18.844 -11.388 1.00 92.69 97 ILE A O 1
ATOM 770 N N . SER A 1 98 ? 24.156 -16.985 -10.141 1.00 92.69 98 SER A N 1
ATOM 771 C CA . SER A 1 98 ? 25.623 -17.009 -10.090 1.00 92.69 98 SER A CA 1
ATOM 772 C C . SER A 1 98 ? 26.161 -18.287 -9.451 1.00 92.69 98 SER A C 1
ATOM 774 O O . SER A 1 98 ? 27.082 -18.886 -9.998 1.00 92.69 98 SER A O 1
ATOM 776 N N . PHE A 1 99 ? 25.562 -18.734 -8.343 1.00 91.06 99 PHE A N 1
ATOM 777 C CA . PHE A 1 99 ? 25.961 -19.969 -7.674 1.00 91.06 99 PHE A CA 1
ATOM 778 C C . PHE A 1 99 ? 25.801 -21.185 -8.591 1.00 91.06 99 PHE A C 1
ATOM 780 O O . PHE A 1 99 ? 26.723 -21.985 -8.722 1.00 91.06 99 PHE A O 1
ATOM 787 N N . VAL A 1 100 ? 24.650 -21.334 -9.254 1.00 88.69 100 VAL A N 1
ATOM 788 C CA . VAL A 1 100 ? 24.411 -22.491 -10.130 1.00 88.69 100 VAL A CA 1
ATOM 789 C C . VAL A 1 100 ? 25.304 -22.459 -11.371 1.00 88.69 100 VAL A C 1
ATOM 791 O O . VAL A 1 100 ? 25.805 -23.505 -11.778 1.00 88.69 100 VAL A O 1
ATOM 794 N N . GLU A 1 101 ? 25.562 -21.285 -11.943 1.00 89.38 101 GLU A N 1
ATOM 795 C CA . GLU A 1 101 ? 26.482 -21.145 -13.078 1.00 89.38 101 GLU A CA 1
ATOM 796 C C . GLU A 1 101 ? 27.928 -21.482 -12.707 1.00 89.38 101 GLU A C 1
ATOM 798 O O . GLU A 1 101 ? 28.597 -22.204 -13.451 1.00 89.38 101 GLU A O 1
ATOM 803 N N . GLU A 1 102 ? 28.382 -21.063 -11.524 1.00 90.38 102 GLU A N 1
ATOM 804 C CA . GLU A 1 102 ? 29.688 -21.451 -10.989 1.00 90.38 102 GLU A CA 1
ATOM 805 C C . GLU A 1 102 ? 29.797 -22.975 -10.829 1.00 90.38 102 GLU A C 1
ATOM 807 O O . GLU A 1 102 ? 30.779 -23.570 -11.272 1.00 90.38 102 GLU A O 1
ATOM 812 N N . GLN A 1 103 ? 28.759 -23.633 -10.294 1.00 87.38 103 GLN A N 1
ATOM 813 C CA . GLN A 1 103 ? 28.718 -25.100 -10.187 1.00 87.38 103 GLN A CA 1
ATOM 814 C C . GLN A 1 103 ? 28.753 -25.806 -11.554 1.00 87.38 103 GLN A C 1
ATOM 816 O O . GLN A 1 103 ? 29.196 -26.951 -11.640 1.00 87.38 103 GLN A O 1
ATOM 821 N N . ARG A 1 104 ? 28.302 -25.140 -12.623 1.00 87.56 104 ARG A N 1
ATOM 822 C CA . ARG A 1 104 ? 28.348 -25.650 -14.004 1.00 87.56 104 ARG A CA 1
ATOM 823 C C . ARG A 1 104 ? 29.668 -25.350 -14.720 1.00 87.56 104 ARG A C 1
ATOM 825 O O . ARG A 1 104 ? 29.847 -25.799 -15.848 1.00 87.56 104 ARG A O 1
ATOM 832 N N . GLY A 1 105 ? 30.570 -24.571 -14.119 1.00 91.50 105 GLY A N 1
ATOM 833 C CA . GLY A 1 105 ? 31.765 -24.064 -14.803 1.00 91.50 105 GLY A CA 1
ATOM 834 C C . GLY A 1 105 ? 31.440 -23.089 -15.943 1.00 91.50 105 GLY A C 1
ATOM 835 O O . GLY A 1 105 ? 32.256 -22.892 -16.842 1.00 91.50 105 GLY A O 1
ATOM 836 N N . SER A 1 106 ? 30.247 -22.488 -15.923 1.00 88.12 106 SER A N 1
ATOM 837 C CA . SER A 1 106 ? 29.767 -21.527 -16.914 1.00 88.12 106 SER A CA 1
ATOM 838 C C . SER A 1 106 ? 29.772 -20.111 -16.329 1.00 88.12 106 SER A C 1
ATOM 840 O O . SER A 1 106 ? 29.757 -19.902 -15.119 1.00 88.12 106 SER A O 1
ATOM 842 N N . ARG A 1 107 ? 29.822 -19.102 -17.203 1.00 85.50 107 ARG A N 1
ATOM 843 C CA . ARG A 1 107 ? 29.640 -17.681 -16.844 1.00 85.50 107 ARG A CA 1
ATOM 844 C C . ARG A 1 107 ? 28.398 -17.097 -17.514 1.00 85.50 107 ARG A C 1
ATOM 846 O O . ARG A 1 107 ? 28.361 -15.911 -17.850 1.00 85.50 107 ARG A O 1
ATOM 853 N N . GLY A 1 108 ? 27.411 -17.949 -17.772 1.00 84.88 108 GLY A N 1
ATOM 854 C CA . GLY A 1 108 ? 26.170 -17.574 -18.418 1.00 84.88 108 GLY A CA 1
ATOM 855 C C . GLY A 1 108 ? 25.432 -16.532 -17.587 1.00 84.88 108 GLY A C 1
ATOM 856 O O . GLY A 1 108 ? 25.263 -16.661 -16.379 1.00 84.88 108 GLY A O 1
ATOM 857 N N . LYS A 1 109 ? 24.991 -15.462 -18.245 1.00 87.88 109 LYS A N 1
ATOM 858 C CA . LYS A 1 109 ? 24.079 -14.485 -17.652 1.00 87.88 109 LYS A CA 1
ATOM 859 C C . LYS A 1 109 ? 22.689 -14.771 -18.196 1.00 87.88 109 LYS A C 1
ATOM 861 O O . LYS A 1 109 ? 22.441 -14.535 -19.384 1.00 87.88 109 LYS A O 1
ATOM 866 N N . PHE A 1 110 ? 21.826 -15.290 -17.334 1.00 92.69 110 PHE A N 1
ATOM 867 C CA . PHE A 1 110 ? 20.444 -15.636 -17.645 1.00 92.69 110 PHE A CA 1
ATOM 868 C C . PHE A 1 110 ? 19.484 -14.657 -16.970 1.00 92.69 110 PHE A C 1
ATOM 870 O O . PHE A 1 110 ? 19.772 -14.104 -15.905 1.00 92.69 110 PHE A O 1
ATOM 877 N N . SER A 1 111 ? 18.333 -14.448 -17.596 1.00 96.06 111 SER A N 1
ATOM 878 C CA . SER A 1 111 ? 17.142 -13.987 -16.886 1.00 96.06 111 SER A CA 1
ATOM 879 C C . SER A 1 111 ? 16.646 -15.065 -15.915 1.00 96.06 111 SER A C 1
ATOM 881 O O . SER A 1 111 ? 17.040 -16.231 -16.002 1.00 96.06 111 SER A O 1
ATOM 883 N N . TRP A 1 112 ? 15.761 -14.695 -14.988 1.00 96.69 112 TRP A N 1
ATOM 884 C CA . TRP A 1 112 ? 15.166 -15.691 -14.098 1.00 96.69 112 TRP A CA 1
ATOM 885 C C . TRP A 1 112 ? 14.336 -16.706 -14.881 1.00 96.69 112 TRP A C 1
ATOM 887 O O . TRP A 1 112 ? 14.428 -17.894 -14.614 1.00 96.69 112 TRP A O 1
ATOM 897 N N . VAL A 1 113 ? 13.579 -16.265 -15.889 1.00 97.31 113 VAL A N 1
ATOM 898 C CA . VAL A 1 113 ? 12.747 -17.167 -16.700 1.00 97.31 113 VAL A CA 1
ATOM 899 C C . VAL A 1 113 ? 13.585 -18.190 -17.460 1.00 97.31 113 VAL A C 1
ATOM 901 O O . VAL A 1 113 ? 13.261 -19.370 -17.403 1.00 97.31 113 VAL A O 1
ATOM 904 N N . GLU A 1 114 ? 14.694 -17.786 -18.079 1.00 96.31 114 GLU A N 1
ATOM 905 C CA . GLU A 1 114 ? 15.641 -18.717 -18.722 1.00 96.31 114 GLU A CA 1
ATOM 906 C C . GLU A 1 114 ? 16.263 -19.717 -17.732 1.00 96.31 114 GLU A C 1
ATOM 908 O O . GLU A 1 114 ? 16.643 -20.829 -18.097 1.00 96.31 114 GLU A O 1
ATOM 913 N N . PHE A 1 115 ? 16.382 -19.325 -16.462 1.00 94.06 115 PHE A N 1
ATOM 914 C CA . PHE A 1 115 ? 16.880 -20.201 -15.410 1.00 94.06 115 PHE A CA 1
ATOM 915 C C . PHE A 1 115 ? 15.847 -21.258 -14.982 1.00 94.06 115 PHE A C 1
ATOM 917 O O . PHE A 1 115 ? 16.227 -22.371 -14.623 1.00 94.06 115 PHE A O 1
ATOM 924 N N . VAL A 1 116 ? 14.553 -20.928 -15.022 1.00 94.25 116 VAL A N 1
ATOM 925 C CA . VAL A 1 116 ? 13.481 -21.749 -14.427 1.00 94.25 116 VAL A CA 1
ATOM 926 C C . VAL A 1 116 ? 12.554 -22.432 -15.429 1.00 94.25 116 VAL A C 1
ATOM 928 O O . VAL A 1 116 ? 11.741 -23.272 -15.037 1.00 94.25 116 VAL A O 1
ATOM 931 N N . SER A 1 117 ? 12.645 -22.060 -16.700 1.00 94.62 117 SER A N 1
ATOM 932 C CA . SER A 1 117 ? 11.785 -22.550 -17.780 1.00 94.62 117 SER A CA 1
ATOM 933 C C . SER A 1 117 ? 12.538 -23.533 -18.657 1.00 94.62 117 SER A C 1
ATOM 935 O O . SER A 1 117 ? 13.758 -23.450 -18.789 1.00 94.62 117 SER A O 1
ATOM 937 N N . GLN A 1 118 ? 11.799 -24.468 -19.248 1.00 93.06 118 GLN A N 1
ATOM 938 C CA . GLN A 1 118 ? 12.366 -25.461 -20.159 1.00 93.06 118 GLN A CA 1
ATOM 939 C C . GLN A 1 118 ? 12.352 -24.983 -21.610 1.00 93.06 118 GLN A C 1
ATOM 941 O O . GLN A 1 118 ? 13.264 -25.343 -22.343 1.00 93.06 118 GLN A O 1
ATOM 946 N N . ASP A 1 119 ? 11.402 -24.118 -21.974 1.00 95.88 119 ASP A N 1
ATOM 947 C CA . ASP A 1 119 ? 11.165 -23.634 -23.336 1.00 95.88 119 ASP A CA 1
ATOM 948 C C . ASP A 1 119 ? 10.728 -22.159 -23.335 1.00 95.88 119 ASP A C 1
ATOM 950 O O . ASP A 1 119 ? 10.593 -21.527 -22.282 1.00 95.88 119 ASP A O 1
ATOM 954 N N . GLU A 1 120 ? 10.506 -21.609 -24.529 1.00 97.69 120 GLU A N 1
ATOM 955 C CA . GLU A 1 120 ? 9.912 -20.286 -24.722 1.00 97.69 120 GLU A CA 1
ATOM 956 C C . GLU A 1 120 ? 8.483 -20.215 -24.158 1.00 97.69 120 GLU A C 1
ATOM 958 O O . GLU A 1 120 ? 7.692 -21.150 -24.280 1.00 97.69 120 GLU A O 1
ATOM 963 N N . GLN A 1 121 ? 8.131 -19.081 -23.553 1.00 97.94 121 GLN A N 1
ATOM 964 C CA . GLN A 1 121 ? 6.842 -18.852 -22.902 1.00 97.94 121 GLN A CA 1
ATOM 965 C C . GLN A 1 121 ? 6.238 -17.537 -23.424 1.00 97.94 121 GLN A C 1
ATOM 967 O O . GLN A 1 121 ? 6.570 -16.451 -22.947 1.00 97.94 121 GLN A O 1
ATOM 972 N N . MET A 1 122 ? 5.352 -17.630 -24.423 1.00 98.19 122 MET A N 1
ATOM 973 C CA . MET A 1 122 ? 4.639 -16.478 -25.004 1.00 98.19 122 MET A CA 1
ATOM 974 C C . MET A 1 122 ? 3.712 -15.829 -23.973 1.00 98.19 122 MET A C 1
ATOM 976 O O . MET A 1 122 ? 2.921 -16.551 -23.384 1.00 98.19 122 MET A O 1
ATOM 980 N N . PRO A 1 123 ? 3.742 -14.509 -23.738 1.00 98.50 123 PRO A N 1
ATOM 981 C CA . PRO A 1 123 ? 2.974 -13.902 -22.660 1.00 98.50 123 PRO A CA 1
ATOM 982 C C . PRO A 1 123 ? 1.490 -13.766 -22.994 1.00 98.50 123 PRO A C 1
ATOM 984 O O . PRO A 1 123 ? 1.117 -13.131 -23.975 1.00 98.50 123 PRO A O 1
ATOM 987 N N . TYR A 1 124 ? 0.633 -14.261 -22.103 1.00 98.56 124 TYR A N 1
ATOM 988 C CA . TYR A 1 124 ? -0.801 -13.982 -22.156 1.00 98.56 124 TYR A CA 1
ATOM 989 C C . TYR A 1 124 ? -1.103 -12.556 -21.664 1.00 98.56 124 TYR A C 1
ATOM 991 O O . TYR A 1 124 ? -1.888 -11.839 -22.271 1.00 98.56 124 TYR A O 1
ATOM 999 N N . LEU A 1 125 ? -0.430 -12.108 -20.597 1.00 98.56 125 LEU A N 1
ATOM 1000 C CA . LEU A 1 125 ? -0.561 -10.759 -20.028 1.00 98.56 125 LEU A CA 1
ATOM 1001 C C . LEU A 1 125 ? 0.807 -10.124 -19.787 1.00 98.56 125 LEU A C 1
ATOM 1003 O O . LEU A 1 125 ? 1.754 -10.811 -19.397 1.00 98.56 125 LEU A O 1
ATOM 1007 N N . LEU A 1 126 ? 0.877 -8.799 -19.907 1.00 98.69 126 LEU A N 1
ATOM 1008 C CA . LEU A 1 126 ? 1.956 -7.983 -19.352 1.00 98.69 126 LEU A CA 1
ATOM 1009 C C . LEU A 1 126 ? 1.563 -7.474 -17.958 1.00 98.69 126 LEU A C 1
ATOM 1011 O O . LEU A 1 126 ? 0.527 -6.828 -17.814 1.00 98.69 126 LEU A O 1
ATOM 1015 N N . LEU A 1 127 ? 2.397 -7.702 -16.938 1.00 98.62 127 LEU A N 1
ATOM 1016 C CA . LEU A 1 127 ? 2.206 -7.125 -15.601 1.00 98.62 127 LEU A CA 1
ATOM 1017 C C . LEU A 1 127 ? 3.144 -5.927 -15.386 1.00 98.62 127 LEU A C 1
ATOM 1019 O O . LEU A 1 127 ? 4.292 -6.072 -14.942 1.00 98.62 127 LEU A O 1
ATOM 1023 N N . SER A 1 128 ? 2.634 -4.732 -15.686 1.00 98.44 128 SER A N 1
ATOM 1024 C CA . SER A 1 128 ? 3.314 -3.459 -15.438 1.00 98.44 128 SER A CA 1
ATOM 1025 C C . SER A 1 128 ? 3.329 -3.158 -13.938 1.00 98.44 128 SER A C 1
ATOM 1027 O O . SER A 1 128 ? 2.283 -3.114 -13.290 1.00 98.44 128 SER A O 1
ATOM 1029 N N . HIS A 1 129 ? 4.518 -2.994 -13.354 1.00 98.25 129 HIS A N 1
ATOM 1030 C CA . HIS A 1 129 ? 4.684 -2.836 -11.908 1.00 98.25 129 HIS A CA 1
ATOM 1031 C C . HIS A 1 129 ? 5.961 -2.064 -11.554 1.00 98.25 129 HIS A C 1
ATOM 1033 O O . HIS A 1 129 ? 6.905 -1.972 -12.340 1.00 98.25 129 HIS A O 1
ATOM 1039 N N . SER A 1 130 ? 6.019 -1.564 -10.319 1.00 97.56 130 SER A N 1
ATOM 1040 C CA . SER A 1 130 ? 7.237 -0.984 -9.753 1.00 97.56 130 SER A CA 1
ATOM 1041 C C . SER A 1 130 ? 8.056 -2.018 -8.990 1.00 97.56 130 SER A C 1
ATOM 1043 O O . SER A 1 130 ? 7.516 -2.822 -8.231 1.00 97.56 130 SER A O 1
ATOM 1045 N N . TRP A 1 131 ? 9.382 -1.945 -9.114 1.00 97.12 131 TRP A N 1
ATOM 1046 C CA . TRP A 1 131 ? 10.286 -2.817 -8.364 1.00 97.12 131 TRP A CA 1
ATOM 1047 C C . TRP A 1 131 ? 10.356 -2.485 -6.870 1.00 97.12 131 TRP A C 1
ATOM 1049 O O . TRP A 1 131 ? 10.708 -3.351 -6.071 1.00 97.12 131 TRP A O 1
ATOM 1059 N N . SER A 1 132 ? 10.013 -1.254 -6.478 1.00 96.12 132 SER A N 1
ATOM 1060 C CA . SER A 1 132 ? 9.884 -0.878 -5.064 1.00 96.12 132 SER A CA 1
ATOM 1061 C C . SER A 1 132 ? 8.598 -1.409 -4.433 1.00 96.12 132 SER A C 1
ATOM 1063 O O . SER A 1 132 ? 8.503 -1.446 -3.208 1.00 96.12 132 SER A O 1
ATOM 1065 N N . GLY A 1 133 ? 7.634 -1.842 -5.253 1.00 95.19 133 GLY A N 1
ATOM 1066 C CA . GLY A 1 133 ? 6.393 -2.442 -4.789 1.00 95.19 133 GLY A CA 1
ATOM 1067 C C . GLY A 1 133 ? 6.647 -3.730 -4.007 1.00 95.19 133 GLY A C 1
ATOM 1068 O O . GLY A 1 133 ? 7.524 -4.534 -4.337 1.00 95.19 133 GLY A O 1
ATOM 1069 N N . ARG A 1 134 ? 5.857 -3.936 -2.952 1.00 95.44 134 ARG A N 1
ATOM 1070 C CA . ARG A 1 134 ? 5.943 -5.125 -2.097 1.00 95.44 134 ARG A CA 1
ATOM 1071 C C . ARG A 1 134 ? 5.559 -6.366 -2.898 1.00 95.44 134 ARG A C 1
ATOM 1073 O O . ARG A 1 134 ? 4.471 -6.437 -3.470 1.00 95.44 134 ARG A O 1
ATOM 1080 N N . PHE A 1 135 ? 6.412 -7.386 -2.888 1.00 97.44 135 PHE A N 1
ATOM 1081 C CA . PHE A 1 135 ? 6.185 -8.600 -3.673 1.00 97.44 135 PHE A CA 1
ATOM 1082 C C . PHE A 1 135 ? 4.942 -9.370 -3.223 1.00 97.44 135 PHE A C 1
ATOM 1084 O O . PHE A 1 135 ? 4.238 -9.966 -4.034 1.00 97.44 135 PHE A O 1
ATOM 1091 N N . ARG A 1 136 ? 4.627 -9.334 -1.926 1.00 95.12 136 ARG A N 1
ATOM 1092 C CA . ARG A 1 136 ? 3.384 -9.905 -1.404 1.00 95.12 136 ARG A CA 1
ATOM 1093 C C . ARG A 1 136 ? 2.153 -9.296 -2.085 1.00 95.12 136 ARG A C 1
ATOM 1095 O O . ARG A 1 136 ? 1.275 -10.043 -2.504 1.00 95.12 136 ARG A O 1
ATOM 1102 N N . ASP A 1 137 ? 2.094 -7.971 -2.167 1.00 94.06 137 ASP A N 1
ATOM 1103 C CA . ASP A 1 137 ? 0.939 -7.231 -2.687 1.00 94.06 137 ASP A CA 1
ATOM 1104 C C . ASP A 1 137 ? 0.800 -7.460 -4.202 1.00 94.06 137 ASP A C 1
ATOM 1106 O O . ASP A 1 137 ? -0.300 -7.686 -4.713 1.00 94.06 137 ASP A O 1
ATOM 1110 N N . PHE A 1 138 ? 1.940 -7.543 -4.897 1.00 97.56 138 PHE A N 1
ATOM 1111 C CA . PHE A 1 138 ? 2.020 -8.019 -6.277 1.00 97.56 138 PHE A CA 1
ATOM 1112 C C . PHE A 1 138 ? 1.428 -9.432 -6.427 1.00 97.56 138 PHE A C 1
ATOM 1114 O O . PHE A 1 138 ? 0.575 -9.663 -7.278 1.00 97.56 138 PHE A O 1
ATOM 1121 N N . MET A 1 139 ? 1.809 -10.380 -5.566 1.00 97.88 139 MET A N 1
ATOM 1122 C CA . MET A 1 139 ? 1.286 -11.751 -5.618 1.00 97.88 139 MET A CA 1
ATOM 1123 C C . MET A 1 139 ? -0.199 -11.859 -5.261 1.00 97.88 139 MET A C 1
ATOM 1125 O O . MET A 1 139 ? -0.888 -12.706 -5.825 1.00 97.88 139 MET A O 1
ATOM 1129 N N . ALA A 1 140 ? -0.696 -11.028 -4.342 1.00 94.25 140 ALA A N 1
ATOM 1130 C CA . ALA A 1 140 ? -2.125 -10.947 -4.040 1.00 94.25 140 ALA A CA 1
ATOM 1131 C C . ALA A 1 140 ? -2.915 -10.492 -5.275 1.00 94.25 140 ALA A C 1
ATOM 1133 O O . ALA A 1 140 ? -3.924 -11.103 -5.616 1.00 94.25 140 ALA A O 1
ATOM 1134 N N . THR A 1 141 ? -2.386 -9.497 -5.993 1.00 96.62 141 THR A N 1
ATOM 1135 C CA . THR A 1 141 ? -2.943 -9.025 -7.265 1.00 96.62 141 THR A CA 1
ATOM 1136 C C . THR A 1 141 ? -2.964 -10.134 -8.317 1.00 96.62 141 THR A C 1
ATOM 1138 O O . THR A 1 141 ? -3.990 -10.375 -8.943 1.00 96.62 141 THR A O 1
ATOM 1141 N N . VAL A 1 142 ? -1.856 -10.864 -8.479 1.00 97.81 142 VAL A N 1
ATOM 1142 C CA . VAL A 1 142 ? -1.778 -11.998 -9.415 1.00 97.81 142 VAL A CA 1
ATOM 1143 C C . VAL A 1 142 ? -2.824 -13.067 -9.088 1.00 97.81 142 VAL A C 1
ATOM 1145 O O . VAL A 1 142 ? -3.492 -13.564 -9.991 1.00 97.81 142 VAL A O 1
ATOM 1148 N N . ASP A 1 143 ? -3.003 -13.416 -7.812 1.00 96.31 143 ASP A N 1
ATOM 1149 C CA . ASP A 1 143 ? -4.008 -14.403 -7.406 1.00 96.31 143 ASP A CA 1
ATOM 1150 C C . ASP A 1 143 ? -5.451 -13.917 -7.635 1.00 96.31 143 ASP A C 1
ATOM 1152 O O . ASP A 1 143 ? -6.316 -14.736 -7.961 1.00 96.31 143 ASP A O 1
ATOM 1156 N N . ASP A 1 144 ? -5.718 -12.617 -7.479 1.00 95.00 144 ASP A N 1
ATOM 1157 C CA . ASP A 1 144 ? -7.020 -12.015 -7.791 1.00 95.00 144 ASP A CA 1
ATOM 1158 C C . ASP A 1 144 ? -7.307 -12.049 -9.296 1.00 95.00 144 ASP A C 1
ATOM 1160 O O . ASP A 1 144 ? -8.356 -12.535 -9.712 1.00 95.00 144 ASP A O 1
ATOM 1164 N N . VAL A 1 145 ? -6.333 -11.663 -10.125 1.00 96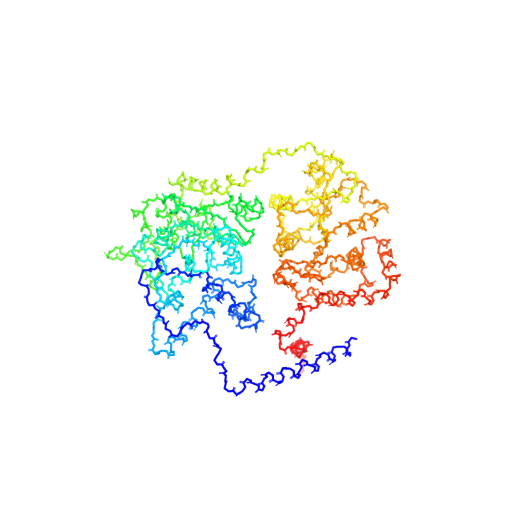.62 145 VAL A N 1
ATOM 1165 C CA . VAL A 1 145 ? -6.415 -11.731 -11.594 1.00 96.62 145 VAL A CA 1
ATOM 1166 C C . VAL A 1 145 ? -6.664 -13.160 -12.064 1.00 96.62 145 VAL A C 1
ATOM 1168 O O . VAL A 1 145 ? -7.568 -13.398 -12.864 1.00 96.62 145 VAL A O 1
ATOM 1171 N N . VAL A 1 146 ? -5.894 -14.126 -11.552 1.00 97.00 146 VAL A N 1
ATOM 1172 C CA . VAL A 1 146 ? -6.040 -15.546 -11.902 1.00 97.00 146 VAL A CA 1
ATOM 1173 C C . VAL A 1 146 ? -7.449 -16.039 -11.581 1.00 97.00 146 VAL A C 1
ATOM 1175 O O . VAL A 1 146 ? -8.048 -16.742 -12.390 1.00 97.00 146 VAL A O 1
ATOM 1178 N N . ARG A 1 147 ? -8.007 -15.638 -10.434 1.00 95.50 147 ARG A N 1
ATOM 1179 C CA . ARG A 1 147 ? -9.378 -15.986 -10.047 1.00 95.50 147 ARG A CA 1
ATOM 1180 C C . ARG A 1 147 ? -10.418 -15.286 -10.922 1.00 95.50 147 ARG A C 1
ATOM 1182 O O . ARG A 1 147 ? -11.313 -15.952 -11.428 1.00 95.50 147 ARG A O 1
ATOM 1189 N N . GLY A 1 148 ? -10.298 -13.973 -11.1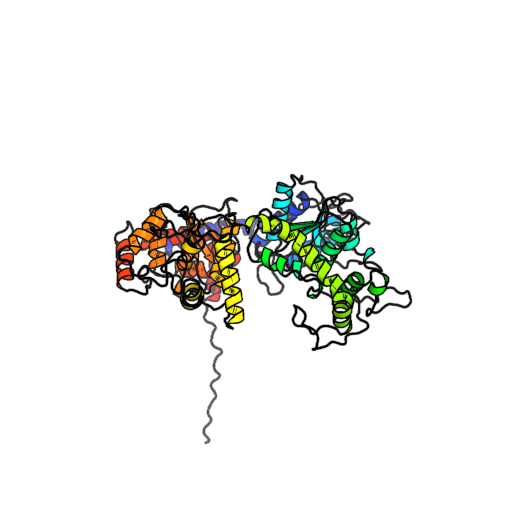06 1.00 94.69 148 GLY A N 1
ATOM 1190 C CA . GLY A 1 148 ? -11.260 -13.152 -11.844 1.00 94.69 148 GLY A CA 1
ATOM 1191 C C . GLY A 1 148 ? -11.330 -13.498 -13.331 1.00 94.69 148 GLY A C 1
ATOM 1192 O O . GLY A 1 148 ? -12.414 -13.517 -13.904 1.00 94.69 148 GLY A O 1
ATOM 1193 N N . LYS A 1 149 ? -10.192 -13.846 -13.943 1.00 95.88 149 LYS A N 1
ATOM 1194 C CA . LYS A 1 149 ? -10.096 -14.278 -15.347 1.00 95.88 149 LYS A CA 1
ATOM 1195 C C . LYS A 1 149 ? -10.133 -15.802 -15.530 1.00 95.88 149 LYS A C 1
ATOM 1197 O O . LYS A 1 149 ? -10.027 -16.271 -16.656 1.00 95.88 149 LYS A O 1
ATOM 1202 N N . SER A 1 150 ? -10.283 -16.582 -14.454 1.00 96.88 150 SER A N 1
ATOM 1203 C CA . SER A 1 150 ? -10.259 -18.058 -14.489 1.00 96.88 150 SER A CA 1
ATOM 1204 C C . SER A 1 150 ? -9.020 -18.648 -15.188 1.00 96.88 150 SER A C 1
ATOM 1206 O O . SER A 1 150 ? -9.110 -19.633 -15.919 1.00 96.88 150 SER A O 1
ATOM 1208 N N . LEU A 1 151 ? -7.849 -18.042 -14.973 1.00 97.19 151 LEU A N 1
ATOM 1209 C CA . LEU A 1 151 ? -6.589 -18.473 -15.585 1.00 97.19 151 LEU A CA 1
ATOM 1210 C C . LEU A 1 151 ? -6.068 -19.757 -14.928 1.00 97.19 151 LEU A C 1
ATOM 1212 O O . LEU A 1 151 ? -6.205 -19.965 -13.720 1.00 97.19 151 LEU A O 1
ATOM 1216 N N . THR A 1 152 ? -5.407 -20.614 -15.704 1.00 97.81 152 THR A N 1
ATOM 1217 C CA . THR A 1 152 ? -4.717 -21.792 -15.160 1.00 97.81 152 THR A CA 1
ATOM 1218 C C . THR A 1 152 ? -3.334 -21.415 -14.618 1.00 97.81 152 THR A C 1
ATOM 1220 O O . THR A 1 152 ? -2.762 -20.376 -14.948 1.00 97.81 152 THR A O 1
ATOM 1223 N N . VAL A 1 153 ? -2.743 -22.286 -13.793 1.00 97.25 153 VAL A N 1
ATOM 1224 C CA . VAL A 1 153 ? -1.387 -22.063 -13.252 1.00 97.25 153 VAL A CA 1
ATOM 1225 C C . VAL A 1 153 ? -0.285 -22.134 -14.314 1.00 97.25 153 VAL A C 1
ATOM 1227 O O . VAL A 1 153 ? 0.830 -21.682 -14.072 1.00 97.25 153 VAL A O 1
ATOM 1230 N N . THR A 1 154 ? -0.589 -22.678 -15.491 1.00 97.75 154 THR A N 1
ATOM 1231 C CA . THR A 1 154 ? 0.343 -22.760 -16.620 1.00 97.75 154 THR A CA 1
ATOM 1232 C C . THR A 1 154 ? 0.355 -21.494 -17.466 1.00 97.75 154 THR A C 1
ATOM 1234 O O . THR A 1 154 ? 1.221 -21.376 -18.325 1.00 97.75 154 THR A O 1
ATOM 1237 N N . VAL A 1 155 ? -0.566 -20.546 -17.235 1.00 98.44 155 VAL A N 1
ATOM 1238 C CA . VAL A 1 155 ? -0.625 -19.308 -18.016 1.00 98.44 155 VAL A CA 1
ATOM 1239 C C . VAL A 1 155 ? 0.666 -18.498 -17.817 1.00 98.44 155 VAL A C 1
ATOM 1241 O O . VAL A 1 155 ? 1.025 -18.188 -16.676 1.00 98.44 155 VAL A O 1
ATOM 1244 N N . PRO A 1 156 ? 1.371 -18.154 -18.903 1.00 98.50 156 PRO A N 1
ATOM 1245 C CA . PRO A 1 156 ? 2.550 -17.296 -18.872 1.00 98.50 156 PRO A CA 1
ATOM 1246 C C . PRO A 1 156 ? 2.182 -15.808 -18.764 1.00 98.50 156 PRO A C 1
ATOM 1248 O O . PRO A 1 156 ? 1.346 -15.296 -19.507 1.00 98.50 156 PRO A O 1
ATOM 1251 N N . VAL A 1 157 ? 2.852 -15.087 -17.867 1.00 98.69 157 VAL A N 1
ATOM 1252 C CA . VAL A 1 157 ? 2.727 -13.634 -17.692 1.00 98.69 157 VAL A CA 1
ATOM 1253 C C . VAL A 1 157 ? 4.098 -12.968 -17.779 1.00 98.69 157 VAL A C 1
ATOM 1255 O O . VAL A 1 157 ? 5.075 -13.436 -17.192 1.00 98.69 157 VAL A O 1
ATOM 1258 N N . TRP A 1 158 ? 4.207 -11.875 -18.530 1.00 98.75 158 TRP A N 1
ATOM 1259 C CA . TRP A 1 158 ? 5.468 -11.152 -18.660 1.00 98.75 158 TRP A CA 1
ATOM 1260 C C . TRP A 1 158 ? 5.663 -10.189 -17.495 1.00 98.75 158 TRP A C 1
ATOM 1262 O O . TRP A 1 158 ? 4.804 -9.355 -17.203 1.00 98.75 158 TRP A O 1
ATOM 1272 N N . ILE A 1 159 ? 6.815 -10.291 -16.833 1.00 98.56 159 ILE A N 1
ATOM 1273 C CA . ILE A 1 159 ? 7.177 -9.471 -15.677 1.00 98.56 159 ILE A CA 1
ATOM 1274 C C . ILE A 1 159 ? 8.646 -9.075 -15.827 1.00 98.56 159 ILE A C 1
ATOM 1276 O O . ILE A 1 159 ? 9.529 -9.935 -15.831 1.00 98.56 159 ILE A O 1
ATOM 1280 N N . CYS A 1 160 ? 8.927 -7.773 -15.901 1.00 97.81 160 CYS A N 1
ATOM 1281 C CA . CYS A 1 160 ? 10.255 -7.278 -16.270 1.00 97.81 160 CYS A CA 1
ATOM 1282 C C . CYS A 1 160 ? 11.396 -7.755 -15.353 1.00 97.81 160 CYS A C 1
ATOM 1284 O O . CYS A 1 160 ? 12.493 -8.008 -15.848 1.00 97.81 160 CYS A O 1
ATOM 1286 N N . ILE A 1 161 ? 11.163 -7.928 -14.043 1.00 97.25 161 ILE A N 1
ATOM 1287 C CA . ILE A 1 161 ? 12.195 -8.426 -13.116 1.00 97.25 161 ILE A CA 1
ATOM 1288 C C . ILE A 1 161 ? 12.590 -9.888 -13.387 1.00 97.25 161 ILE A C 1
ATOM 1290 O O . ILE A 1 161 ? 13.711 -10.290 -13.090 1.00 97.25 161 ILE A O 1
ATOM 1294 N N . PHE A 1 162 ? 11.705 -10.690 -13.981 1.00 98.12 162 PHE A N 1
ATOM 1295 C CA . PHE A 1 162 ? 11.984 -12.102 -14.254 1.00 98.12 162 PHE A CA 1
ATOM 1296 C C . PHE A 1 162 ? 12.402 -12.347 -15.706 1.00 98.12 162 PHE A C 1
ATOM 1298 O O . PHE A 1 162 ? 13.235 -13.219 -15.951 1.00 98.12 162 PHE A O 1
ATOM 1305 N N . ALA A 1 163 ? 11.866 -11.562 -16.644 1.00 97.88 163 ALA A N 1
ATOM 1306 C CA . ALA A 1 163 ? 12.139 -11.677 -18.075 1.00 97.88 163 ALA A CA 1
ATOM 1307 C C . ALA A 1 163 ? 13.488 -11.066 -18.491 1.00 97.88 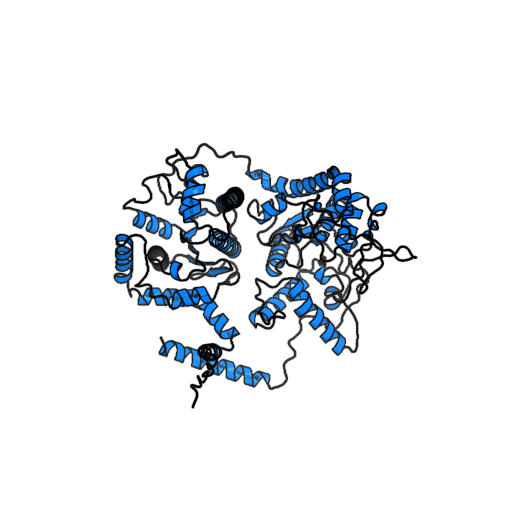163 ALA A C 1
ATOM 1309 O O . ALA A 1 163 ? 14.197 -11.602 -19.348 1.00 97.88 163 ALA A O 1
ATOM 1310 N N . ASN A 1 164 ? 13.868 -9.937 -17.884 1.00 96.50 164 ASN A N 1
ATOM 1311 C CA . ASN A 1 164 ? 15.121 -9.266 -18.214 1.00 96.50 164 ASN A CA 1
ATOM 1312 C C . ASN A 1 164 ? 16.320 -9.963 -17.559 1.00 96.50 164 ASN A C 1
ATOM 1314 O O . ASN A 1 164 ? 16.224 -10.572 -16.489 1.00 96.50 164 ASN A O 1
ATOM 1318 N N . ASN A 1 165 ? 17.482 -9.835 -18.193 1.00 93.88 165 ASN A N 1
ATOM 1319 C CA . ASN A 1 165 ? 18.755 -10.267 -17.644 1.00 93.88 165 ASN A CA 1
ATOM 1320 C C . ASN A 1 165 ? 19.185 -9.328 -16.509 1.00 93.88 165 ASN A C 1
ATOM 1322 O O . ASN A 1 165 ? 19.490 -8.154 -16.728 1.00 93.88 165 ASN A O 1
ATOM 1326 N N . GLN A 1 166 ? 19.257 -9.864 -15.292 1.00 90.12 166 GLN A N 1
ATOM 1327 C CA . GLN A 1 166 ? 19.561 -9.082 -14.091 1.00 90.12 166 GLN A CA 1
ATOM 1328 C C . GLN A 1 166 ? 21.038 -8.663 -13.989 1.00 90.12 166 GLN A C 1
ATOM 1330 O O . GLN A 1 166 ? 21.396 -7.863 -13.129 1.00 90.12 166 GLN A O 1
ATOM 1335 N N . PHE A 1 167 ? 21.903 -9.151 -14.883 1.00 91.81 167 PHE A N 1
ATOM 1336 C CA . PHE A 1 167 ? 23.342 -8.862 -14.913 1.00 91.81 167 PHE A CA 1
ATOM 1337 C C . PHE A 1 167 ? 23.744 -7.831 -15.983 1.00 91.81 167 PHE A C 1
ATOM 1339 O O . PHE A 1 167 ? 24.921 -7.769 -16.369 1.00 91.81 167 PHE A O 1
ATOM 1346 N N . GLY A 1 168 ? 22.765 -7.063 -16.466 1.00 83.38 168 GLY A N 1
ATOM 1347 C CA . GLY A 1 168 ? 22.884 -6.096 -17.554 1.00 83.38 168 GLY A CA 1
ATOM 1348 C C . GLY A 1 168 ? 21.984 -6.503 -18.716 1.00 83.38 168 GLY A C 1
ATOM 1349 O O . GLY A 1 168 ? 22.302 -7.443 -19.443 1.00 83.38 168 GLY A O 1
ATOM 1350 N N . GLN A 1 169 ? 20.855 -5.810 -18.863 1.00 83.12 169 GLN A N 1
ATOM 1351 C CA . GLN A 1 169 ? 19.930 -6.005 -19.975 1.00 83.12 169 GLN A CA 1
ATOM 1352 C C . GLN A 1 169 ? 20.282 -5.041 -21.108 1.00 83.12 169 GLN A C 1
ATOM 1354 O O . GLN A 1 169 ? 20.491 -3.852 -20.873 1.00 83.12 169 GLN A O 1
ATOM 1359 N N . ASP A 1 170 ? 20.303 -5.564 -22.329 1.00 83.81 170 ASP A N 1
ATOM 1360 C CA . ASP A 1 170 ? 20.341 -4.750 -23.536 1.00 83.81 170 ASP A CA 1
ATOM 1361 C C . ASP A 1 170 ? 18.924 -4.236 -23.840 1.00 83.81 170 ASP A C 1
ATOM 1363 O O . ASP A 1 170 ? 17.979 -5.026 -23.952 1.00 83.81 170 ASP A O 1
ATOM 1367 N N . PHE A 1 171 ? 18.772 -2.914 -23.912 1.00 87.94 171 PHE A N 1
ATOM 1368 C CA . PHE A 1 171 ? 17.513 -2.245 -24.257 1.00 87.94 171 PHE A CA 1
ATOM 1369 C C . PHE A 1 171 ? 17.416 -1.910 -25.754 1.00 87.94 171 PHE A C 1
ATOM 1371 O O . PHE A 1 171 ? 16.431 -1.299 -26.164 1.00 87.94 171 PHE A O 1
ATOM 1378 N N . GLY A 1 172 ? 18.404 -2.324 -26.550 1.00 90.50 172 GLY A N 1
ATOM 1379 C CA . GLY A 1 172 ? 18.469 -2.126 -27.990 1.00 90.50 172 GLY A CA 1
ATOM 1380 C C . GLY A 1 172 ? 18.853 -0.709 -28.414 1.00 90.50 172 GLY A C 1
ATOM 1381 O O . GLY A 1 172 ? 19.314 0.113 -27.616 1.00 90.50 172 GLY A O 1
ATOM 1382 N N . THR A 1 173 ? 18.687 -0.429 -29.710 1.00 93.00 173 THR A N 1
ATOM 1383 C CA . THR A 1 173 ? 19.153 0.815 -30.351 1.00 93.00 173 THR A CA 1
ATOM 1384 C C . THR A 1 173 ? 18.109 1.932 -30.362 1.00 93.00 173 THR A C 1
ATOM 1386 O O . THR A 1 173 ? 18.458 3.107 -30.516 1.00 93.00 173 THR A O 1
ATOM 1389 N N . GLY A 1 174 ? 16.842 1.572 -30.153 1.00 95.38 174 GLY A N 1
ATOM 1390 C CA . GLY A 1 174 ? 15.699 2.472 -30.026 1.00 95.38 174 GLY A CA 1
ATOM 1391 C C . GLY A 1 174 ? 14.655 1.922 -29.055 1.00 95.38 174 GLY A C 1
ATOM 1392 O O . GLY A 1 174 ? 14.774 0.809 -28.542 1.00 95.38 174 GLY A O 1
ATOM 1393 N N . ILE A 1 175 ? 13.606 2.694 -28.772 1.00 96.50 175 ILE A N 1
ATOM 1394 C CA . ILE A 1 175 ? 12.598 2.303 -27.777 1.00 96.50 175 ILE A CA 1
ATOM 1395 C C . ILE A 1 175 ? 11.800 1.066 -28.215 1.00 96.50 175 ILE A C 1
ATOM 1397 O O . ILE A 1 175 ? 11.375 0.282 -27.367 1.00 96.50 175 ILE A O 1
ATOM 1401 N N . ARG A 1 176 ? 11.618 0.862 -29.528 1.00 97.00 176 ARG A N 1
ATOM 1402 C CA . ARG A 1 176 ? 10.908 -0.304 -30.079 1.00 97.00 176 ARG A CA 1
ATOM 1403 C C . ARG A 1 176 ? 11.672 -1.610 -29.889 1.00 97.00 176 ARG A C 1
ATOM 1405 O O . ARG A 1 176 ? 11.062 -2.671 -29.794 1.00 97.00 176 ARG A O 1
ATOM 1412 N N . ASP A 1 177 ? 12.993 -1.525 -29.770 1.00 96.00 177 ASP A N 1
ATOM 1413 C CA . ASP A 1 177 ? 13.830 -2.683 -29.469 1.00 96.00 177 ASP A CA 1
ATOM 1414 C C . ASP A 1 177 ? 13.756 -3.086 -27.995 1.00 96.00 177 ASP A C 1
ATOM 1416 O O . ASP A 1 177 ? 14.151 -4.206 -27.648 1.00 96.00 177 ASP A O 1
ATOM 1420 N N . SER A 1 178 ? 13.253 -2.185 -27.141 1.00 96.44 178 SER A N 1
ATOM 1421 C CA . SER A 1 178 ? 13.220 -2.401 -25.704 1.00 96.44 178 SER A CA 1
ATOM 1422 C C . SER A 1 178 ? 12.356 -3.616 -25.346 1.00 96.44 178 SER A C 1
ATOM 1424 O O . SER A 1 178 ? 11.308 -3.848 -25.960 1.00 96.44 178 SER A O 1
ATOM 1426 N N . PRO A 1 179 ? 12.744 -4.373 -24.303 1.00 96.94 179 PRO A N 1
ATOM 1427 C CA . PRO A 1 179 ? 11.951 -5.491 -23.805 1.00 96.94 179 PRO A CA 1
ATOM 1428 C C . PRO A 1 179 ? 10.513 -5.095 -23.461 1.00 96.94 179 PRO A C 1
ATOM 1430 O O . PRO A 1 179 ? 9.603 -5.889 -23.658 1.00 96.94 179 PRO A O 1
ATOM 1433 N N . PHE A 1 180 ? 10.295 -3.862 -22.996 1.00 97.75 180 PHE A N 1
ATOM 1434 C CA . PHE A 1 180 ? 8.974 -3.364 -22.622 1.00 97.75 180 PHE A CA 1
ATOM 1435 C C . PHE A 1 180 ? 8.062 -3.176 -23.837 1.00 97.75 180 PHE A C 1
ATOM 1437 O O . PHE A 1 180 ? 6.927 -3.644 -23.821 1.00 97.75 180 PHE A O 1
ATOM 1444 N N . TYR A 1 181 ? 8.563 -2.553 -24.913 1.00 98.19 181 TYR A N 1
ATOM 1445 C CA . TYR A 1 181 ? 7.790 -2.400 -26.148 1.00 98.19 181 TYR A CA 1
ATOM 1446 C C . TYR A 1 181 ? 7.410 -3.769 -26.719 1.00 98.19 181 TYR A C 1
ATOM 1448 O O . TYR A 1 181 ? 6.238 -4.030 -26.992 1.00 98.19 181 TYR A O 1
ATOM 1456 N N . LYS A 1 182 ? 8.388 -4.677 -26.820 1.00 98.38 182 LYS A N 1
ATOM 1457 C CA . LYS A 1 182 ? 8.172 -6.036 -27.331 1.00 98.38 182 LYS A CA 1
ATOM 1458 C C . LYS A 1 182 ? 7.196 -6.835 -26.469 1.00 98.38 182 LYS A C 1
ATOM 1460 O O . LYS A 1 182 ? 6.332 -7.515 -27.011 1.00 98.38 182 LYS A O 1
ATOM 1465 N N . ALA A 1 183 ? 7.268 -6.707 -25.145 1.00 98.38 183 ALA A N 1
ATOM 1466 C CA . ALA A 1 183 ? 6.336 -7.367 -24.238 1.00 98.38 183 ALA A CA 1
ATOM 1467 C C . ALA A 1 183 ? 4.899 -6.846 -24.385 1.00 98.38 183 ALA A C 1
ATOM 1469 O O . ALA A 1 183 ? 3.977 -7.657 -24.456 1.00 98.38 183 ALA A O 1
ATOM 1470 N N . VAL A 1 184 ? 4.692 -5.524 -24.501 1.00 98.56 184 VAL A N 1
ATOM 1471 C CA . VAL A 1 184 ? 3.355 -4.964 -24.782 1.00 98.56 184 VAL A CA 1
ATOM 1472 C C . VAL A 1 184 ? 2.831 -5.495 -26.115 1.00 98.56 184 VAL A C 1
ATOM 1474 O O . VAL A 1 184 ? 1.665 -5.868 -26.200 1.00 98.56 184 VAL A O 1
ATOM 1477 N N . MET A 1 185 ? 3.675 -5.568 -27.150 1.00 98.44 185 MET A N 1
ATOM 1478 C CA . MET A 1 185 ? 3.293 -6.102 -28.462 1.00 98.44 185 MET A CA 1
ATOM 1479 C C . MET A 1 185 ? 2.926 -7.589 -28.407 1.00 98.44 185 MET A C 1
ATOM 1481 O O . MET A 1 185 ? 1.920 -7.974 -29.003 1.00 98.44 185 MET A O 1
ATOM 1485 N N . ALA A 1 186 ? 3.683 -8.396 -27.665 1.00 98.44 186 ALA A N 1
ATOM 1486 C CA . ALA A 1 186 ? 3.483 -9.840 -27.565 1.00 98.44 186 ALA A CA 1
ATOM 1487 C C . ALA A 1 186 ? 2.322 -10.250 -26.644 1.00 98.44 186 ALA A C 1
ATOM 1489 O O . ALA A 1 186 ? 1.740 -11.305 -26.866 1.00 98.44 186 ALA A O 1
ATOM 1490 N N . ALA A 1 187 ? 1.971 -9.443 -25.635 1.00 98.56 187 ALA A N 1
ATOM 1491 C CA . ALA A 1 187 ? 0.908 -9.778 -24.687 1.00 98.56 187 ALA A CA 1
ATOM 1492 C C . ALA A 1 187 ? -0.468 -9.867 -25.371 1.00 98.56 187 ALA A C 1
ATOM 1494 O O . ALA A 1 187 ? -0.961 -8.871 -25.915 1.00 98.56 187 ALA A O 1
ATOM 1495 N N . GLU A 1 188 ? -1.083 -11.049 -25.336 1.00 97.75 188 GLU A N 1
ATOM 1496 C CA . GLU A 1 188 ? -2.348 -11.350 -26.022 1.00 97.75 188 GLU A CA 1
ATOM 1497 C C . GLU A 1 188 ? -3.546 -10.602 -25.411 1.00 97.75 188 GLU A C 1
ATOM 1499 O O . GLU A 1 188 ? -4.273 -9.905 -26.115 1.00 97.75 188 GLU A O 1
ATOM 1504 N N . ASP A 1 189 ? -3.704 -10.672 -24.089 1.00 97.50 189 ASP A N 1
ATOM 1505 C CA . ASP A 1 189 ? -4.835 -10.116 -23.328 1.00 97.50 189 ASP A CA 1
ATOM 1506 C C . ASP A 1 189 ? -4.518 -8.728 -22.732 1.00 97.50 189 ASP A C 1
ATOM 1508 O O . ASP A 1 189 ? -5.178 -8.233 -21.817 1.00 97.50 189 ASP A O 1
ATOM 1512 N N . GLY A 1 190 ? -3.481 -8.080 -23.270 1.00 97.50 190 GLY A N 1
ATOM 1513 C CA . GLY A 1 190 ? -3.094 -6.714 -22.936 1.00 97.50 190 GLY A CA 1
ATOM 1514 C C . GLY A 1 190 ? -2.268 -6.577 -21.656 1.00 97.50 190 GLY A C 1
ATOM 1515 O O . GLY A 1 190 ? -1.434 -7.426 -21.323 1.00 97.50 190 GLY A O 1
ATOM 1516 N N . THR A 1 191 ? -2.463 -5.453 -20.968 1.00 98.25 191 THR A N 1
ATOM 1517 C CA . THR A 1 191 ? -1.605 -5.018 -19.859 1.00 98.25 191 THR A CA 1
ATOM 1518 C C . THR A 1 191 ? -2.405 -4.840 -18.578 1.00 98.25 191 THR A C 1
ATOM 1520 O O . THR A 1 191 ? -3.460 -4.203 -18.557 1.00 98.25 191 THR A O 1
ATOM 1523 N N . LEU A 1 192 ? -1.854 -5.348 -17.480 1.00 97.75 192 LEU A N 1
ATOM 1524 C CA . LEU A 1 192 ? -2.310 -5.061 -16.128 1.00 97.75 192 LEU A CA 1
ATOM 1525 C C . LEU A 1 192 ? -1.321 -4.120 -15.455 1.00 97.75 192 LEU A C 1
ATOM 1527 O O . LEU A 1 192 ? -0.165 -4.482 -15.236 1.00 97.75 192 LEU A O 1
ATOM 1531 N N . LEU A 1 193 ? -1.781 -2.921 -15.110 1.00 97.69 193 LEU A N 1
ATOM 1532 C CA . LEU A 1 193 ? -1.030 -2.006 -14.261 1.00 97.69 193 LEU A CA 1
ATOM 1533 C C . LEU A 1 193 ? -1.314 -2.341 -12.798 1.00 97.69 193 LEU A C 1
ATOM 1535 O O . LEU A 1 193 ? -2.436 -2.184 -12.316 1.00 97.69 193 LEU A O 1
ATOM 1539 N N . ILE A 1 194 ? -0.286 -2.792 -12.089 1.00 97.50 194 ILE A N 1
ATOM 1540 C CA . ILE A 1 194 ? -0.364 -3.110 -10.667 1.00 97.50 194 ILE A CA 1
ATOM 1541 C C . ILE A 1 194 ? 0.054 -1.872 -9.878 1.00 97.50 194 ILE A C 1
ATOM 1543 O O . ILE A 1 194 ? 1.209 -1.442 -9.927 1.00 97.50 194 ILE A O 1
ATOM 1547 N N . VAL A 1 195 ? -0.892 -1.304 -9.140 1.00 95.75 195 VAL A N 1
ATOM 1548 C CA . VAL A 1 195 ? -0.698 -0.181 -8.223 1.00 95.75 195 VAL A CA 1
ATOM 1549 C C . VAL A 1 195 ? -0.441 -0.747 -6.837 1.00 95.75 195 VAL A C 1
ATOM 1551 O O . VAL A 1 195 ? -1.343 -1.237 -6.156 1.00 95.75 195 VAL A O 1
ATOM 1554 N N . ASP A 1 196 ? 0.831 -0.732 -6.448 1.00 93.12 196 ASP A N 1
ATOM 1555 C CA . ASP A 1 196 ? 1.251 -1.150 -5.116 1.00 93.12 196 ASP A CA 1
ATOM 1556 C C . ASP A 1 196 ? 0.754 -0.173 -4.038 1.00 93.12 196 ASP A C 1
ATOM 1558 O O . ASP A 1 196 ? 0.281 0.921 -4.341 1.00 93.12 196 ASP A O 1
ATOM 1562 N N . ARG A 1 197 ? 0.881 -0.557 -2.763 1.00 87.62 197 ARG A N 1
ATOM 1563 C CA . ARG A 1 197 ? 0.397 0.227 -1.615 1.00 87.62 197 ARG A CA 1
ATOM 1564 C C . ARG A 1 197 ? 0.931 1.667 -1.563 1.00 87.62 197 ARG A C 1
ATOM 1566 O O . ARG A 1 197 ? 0.253 2.552 -1.039 1.00 87.62 197 ARG A O 1
ATOM 1573 N N . ASP A 1 198 ? 2.127 1.899 -2.092 1.00 89.12 198 ASP A N 1
ATOM 1574 C CA . ASP A 1 198 ? 2.760 3.216 -2.124 1.00 89.12 198 ASP A CA 1
ATOM 1575 C C . ASP A 1 198 ? 2.497 3.952 -3.448 1.00 89.12 198 ASP A C 1
ATOM 1577 O O . ASP A 1 198 ? 3.002 5.055 -3.653 1.00 89.12 198 ASP A O 1
ATOM 1581 N N . ALA A 1 199 ? 1.685 3.358 -4.330 1.00 94.44 199 ALA A N 1
ATOM 1582 C CA . ALA A 1 199 ? 1.389 3.804 -5.686 1.00 94.44 199 ALA A CA 1
ATOM 1583 C C . ALA A 1 199 ? 2.653 4.072 -6.518 1.00 94.44 199 ALA A C 1
ATOM 1585 O O . ALA A 1 199 ? 2.659 4.902 -7.429 1.00 94.44 199 ALA A O 1
ATOM 1586 N N . SER A 1 200 ? 3.743 3.363 -6.215 1.00 95.31 200 SER A N 1
ATOM 1587 C CA . SER A 1 200 ? 5.046 3.648 -6.808 1.00 95.31 200 SER A CA 1
ATOM 1588 C C . SER A 1 200 ? 5.088 3.333 -8.304 1.00 95.31 200 SER A C 1
ATOM 1590 O O . SER A 1 200 ? 5.830 3.980 -9.035 1.00 95.31 200 SER A O 1
ATOM 1592 N N . SER A 1 201 ? 4.258 2.414 -8.810 1.00 96.62 201 SER A N 1
ATOM 1593 C CA . SER A 1 201 ? 4.120 2.190 -10.260 1.00 96.62 201 SER A CA 1
ATOM 1594 C C . SER A 1 201 ? 3.592 3.410 -11.019 1.00 96.62 201 SER A C 1
ATOM 1596 O O . SER A 1 201 ? 4.031 3.657 -12.139 1.00 96.62 201 SER A O 1
ATOM 1598 N N . LEU A 1 202 ? 2.748 4.237 -10.397 1.00 96.38 202 LEU A N 1
ATOM 1599 C CA . LEU A 1 202 ? 2.233 5.479 -10.993 1.00 96.38 202 LEU A CA 1
ATOM 1600 C C . LEU A 1 202 ? 3.280 6.599 -11.036 1.00 96.38 202 LEU A C 1
ATOM 1602 O O . LEU A 1 202 ? 3.056 7.638 -11.643 1.00 96.38 202 LEU A O 1
ATOM 1606 N N . GLN A 1 203 ? 4.431 6.384 -10.403 1.00 96.44 203 GLN A N 1
ATOM 1607 C CA . GLN A 1 203 ? 5.568 7.299 -10.388 1.00 96.44 203 GLN A CA 1
ATOM 1608 C C . GLN A 1 203 ? 6.682 6.827 -11.326 1.00 96.44 203 GLN A C 1
ATOM 1610 O O . GLN A 1 203 ? 7.730 7.460 -11.409 1.00 96.44 203 GLN A O 1
ATOM 1615 N N . ARG A 1 204 ? 6.509 5.696 -12.024 1.00 97.19 204 ARG A N 1
ATOM 1616 C CA . ARG A 1 204 ? 7.553 5.076 -12.848 1.00 97.19 204 ARG A CA 1
ATOM 1617 C C . ARG A 1 204 ? 7.269 5.301 -14.321 1.00 97.19 204 ARG A C 1
ATOM 1619 O O . ARG A 1 204 ? 6.312 4.768 -14.870 1.00 97.19 204 ARG A O 1
ATOM 1626 N N . ILE A 1 205 ? 8.166 6.015 -14.995 1.00 97.88 205 ILE A N 1
ATOM 1627 C CA . ILE A 1 205 ? 7.974 6.402 -16.400 1.00 97.88 205 ILE A CA 1
ATOM 1628 C C . ILE A 1 205 ? 7.906 5.186 -17.341 1.00 97.88 205 ILE A C 1
ATOM 1630 O O . ILE A 1 205 ? 7.198 5.226 -18.340 1.00 97.88 205 ILE A O 1
ATOM 1634 N N . TRP A 1 206 ? 8.568 4.075 -16.992 1.00 97.94 206 TRP A N 1
ATOM 1635 C CA . TRP A 1 206 ? 8.434 2.805 -17.717 1.00 97.94 206 TRP A CA 1
ATOM 1636 C C . TRP A 1 206 ? 7.009 2.235 -17.635 1.00 97.94 206 TRP A C 1
ATOM 1638 O O . TRP A 1 206 ? 6.485 1.798 -18.654 1.00 97.94 206 TRP A O 1
ATOM 1648 N N . CYS A 1 207 ? 6.347 2.321 -16.475 1.00 98.12 207 CYS A N 1
ATOM 1649 C CA . CYS A 1 207 ? 4.940 1.934 -16.336 1.00 98.12 207 CYS A CA 1
ATOM 1650 C C . CYS A 1 207 ? 4.027 2.869 -17.142 1.00 98.12 207 CYS A C 1
ATOM 1652 O O . CYS A 1 207 ? 3.145 2.406 -17.862 1.00 98.12 207 CYS A O 1
ATOM 1654 N N . GLY A 1 208 ? 4.275 4.185 -17.093 1.00 97.31 208 GLY A N 1
ATOM 1655 C CA . GLY A 1 208 ? 3.555 5.159 -17.922 1.00 97.31 208 GLY A CA 1
ATOM 1656 C C . GLY A 1 208 ? 3.706 4.898 -19.426 1.00 97.31 208 GLY A C 1
ATOM 1657 O O . GLY A 1 208 ? 2.739 5.018 -20.177 1.00 97.31 208 GLY A O 1
ATOM 1658 N N . PHE A 1 209 ? 4.896 4.479 -19.862 1.00 98.19 209 PHE A N 1
ATOM 1659 C CA . PHE A 1 209 ? 5.170 4.077 -21.240 1.00 98.19 209 PHE A CA 1
ATOM 1660 C C . PHE A 1 209 ? 4.402 2.817 -21.652 1.00 98.19 209 PHE A C 1
ATOM 1662 O O . PHE A 1 209 ? 3.752 2.822 -22.695 1.00 98.19 209 PHE A O 1
ATOM 1669 N N . GLU A 1 210 ? 4.419 1.763 -20.834 1.00 98.50 210 GLU A N 1
ATOM 1670 C CA . GLU A 1 210 ? 3.672 0.522 -21.094 1.00 98.50 210 GLU A CA 1
ATOM 1671 C C . GLU A 1 210 ? 2.162 0.788 -21.205 1.00 98.50 210 GLU A C 1
ATOM 1673 O O . GLU A 1 210 ? 1.503 0.293 -22.122 1.00 98.50 210 GLU A O 1
ATOM 1678 N N . VAL A 1 211 ? 1.618 1.629 -20.319 1.00 96.81 211 VAL A N 1
ATOM 1679 C CA . VAL A 1 211 ? 0.218 2.078 -20.363 1.00 96.81 211 VAL A CA 1
ATOM 1680 C C . VAL A 1 211 ? -0.075 2.853 -21.646 1.00 96.81 211 VAL A C 1
ATOM 1682 O O . VAL A 1 211 ? -1.068 2.569 -22.317 1.00 96.81 211 VAL A O 1
ATOM 1685 N N . HIS A 1 212 ? 0.793 3.799 -22.015 1.00 96.25 212 HIS A N 1
ATOM 1686 C CA . HIS A 1 212 ? 0.647 4.564 -23.250 1.00 96.25 212 HIS A CA 1
ATOM 1687 C C . HIS A 1 212 ? 0.600 3.650 -24.477 1.00 96.25 212 HIS A C 1
ATOM 1689 O O . HIS A 1 212 ? -0.341 3.753 -25.261 1.00 96.25 212 HIS A O 1
ATOM 1695 N N . LEU A 1 213 ? 1.563 2.733 -24.612 1.00 97.50 213 LEU A N 1
ATOM 1696 C CA . LEU A 1 213 ? 1.596 1.776 -25.718 1.00 97.50 213 LEU A CA 1
ATOM 1697 C C . LEU A 1 213 ? 0.343 0.904 -25.749 1.00 97.50 213 LEU A C 1
ATOM 1699 O O . LEU A 1 213 ? -0.234 0.699 -26.808 1.00 97.50 213 LEU A O 1
ATOM 1703 N N . THR A 1 214 ? -0.102 0.415 -24.591 1.00 97.50 214 THR A N 1
ATOM 1704 C CA . THR A 1 214 ? -1.311 -0.414 -24.492 1.00 97.50 214 THR A CA 1
ATOM 1705 C C . THR A 1 214 ? -2.531 0.329 -25.039 1.00 97.50 214 THR A C 1
ATOM 1707 O O . THR A 1 214 ? -3.311 -0.239 -25.799 1.00 97.50 214 THR A O 1
ATOM 1710 N N . ILE A 1 215 ? -2.677 1.612 -24.695 1.00 95.19 215 ILE A N 1
ATOM 1711 C CA . ILE A 1 215 ? -3.774 2.462 -25.174 1.00 95.19 215 ILE A CA 1
ATOM 1712 C C . ILE A 1 215 ? -3.643 2.749 -26.673 1.00 95.19 215 ILE A C 1
ATOM 1714 O O . ILE A 1 215 ? -4.633 2.626 -27.393 1.00 95.19 215 ILE A O 1
ATOM 1718 N N . ASP A 1 216 ? -2.449 3.122 -27.136 1.00 94.88 216 ASP A N 1
ATOM 1719 C CA . ASP A 1 216 ? -2.179 3.456 -28.541 1.00 94.88 216 ASP A CA 1
ATOM 1720 C C . ASP A 1 216 ? -2.438 2.257 -29.468 1.00 94.88 216 ASP A C 1
ATOM 1722 O O . ASP A 1 216 ? -3.064 2.388 -30.517 1.00 94.88 216 ASP A O 1
ATOM 1726 N N . LEU A 1 217 ? -2.067 1.059 -29.011 1.00 96.81 217 LEU A N 1
ATOM 1727 C CA . LEU A 1 217 ? -2.302 -0.215 -29.693 1.00 96.81 217 LEU A CA 1
ATOM 1728 C C . LEU A 1 217 ? -3.726 -0.762 -29.505 1.00 96.81 217 LEU A C 1
ATOM 1730 O O . LEU A 1 217 ? -4.010 -1.869 -29.954 1.00 96.81 217 LEU A O 1
ATOM 1734 N N . GLN A 1 218 ? -4.610 -0.023 -28.825 1.00 96.38 218 GLN A N 1
ATOM 1735 C CA . GLN A 1 218 ? -5.992 -0.424 -28.528 1.00 96.38 218 GLN A CA 1
ATOM 1736 C C . GLN A 1 218 ? -6.110 -1.777 -27.804 1.00 96.38 218 GLN A C 1
ATOM 1738 O O . GLN A 1 218 ? -7.111 -2.482 -27.936 1.00 96.38 218 GLN A O 1
ATOM 1743 N N . LYS A 1 219 ? -5.103 -2.138 -27.004 1.00 96.88 219 LYS A N 1
ATOM 1744 C CA . LYS A 1 219 ? -5.117 -3.358 -26.197 1.00 96.88 219 LYS A CA 1
ATOM 1745 C C . LYS A 1 219 ? -5.913 -3.166 -24.899 1.00 96.88 219 LYS A C 1
ATOM 1747 O O . LYS A 1 219 ? -6.053 -2.034 -24.415 1.00 96.88 219 LYS A O 1
ATOM 1752 N N . PRO A 1 220 ? -6.426 -4.256 -24.297 1.00 96.06 220 PRO A N 1
ATOM 1753 C CA . PRO A 1 220 ? -7.038 -4.191 -22.978 1.00 96.06 220 PRO A CA 1
ATOM 1754 C C . PRO A 1 220 ? -6.060 -3.636 -21.936 1.00 96.06 220 PRO A C 1
ATOM 1756 O O . PRO A 1 220 ? -4.894 -4.026 -21.877 1.00 96.06 220 PRO A O 1
ATOM 1759 N N . LEU A 1 221 ? -6.556 -2.722 -21.105 1.00 95.62 221 LEU A N 1
ATOM 1760 C CA . LEU A 1 221 ? -5.844 -2.179 -19.954 1.00 95.62 221 LEU A CA 1
ATOM 1761 C C . LEU A 1 221 ? -6.744 -2.330 -18.736 1.00 95.62 221 LEU A C 1
ATOM 1763 O O . LEU A 1 221 ? -7.882 -1.860 -18.759 1.00 95.62 221 LEU A O 1
ATOM 1767 N N . ALA A 1 222 ? -6.223 -2.932 -17.674 1.00 94.75 222 ALA A N 1
ATOM 1768 C CA . ALA A 1 222 ? -6.874 -2.919 -16.373 1.00 94.75 222 ALA A CA 1
ATOM 1769 C C . ALA A 1 222 ? -5.885 -2.514 -15.282 1.00 94.75 222 ALA A C 1
ATOM 1771 O O . ALA A 1 222 ? -4.681 -2.758 -15.382 1.00 94.75 222 ALA A O 1
ATOM 1772 N N . VAL A 1 223 ? -6.412 -1.883 -14.236 1.00 94.88 223 VAL A N 1
ATOM 1773 C CA . VAL A 1 223 ? -5.632 -1.417 -13.092 1.00 94.88 223 VAL A CA 1
ATOM 1774 C C . VAL A 1 223 ? -6.035 -2.223 -11.872 1.00 94.88 223 VAL A C 1
ATOM 1776 O O . VAL A 1 223 ? -7.220 -2.361 -11.573 1.00 94.88 223 VAL A O 1
ATOM 1779 N N . TYR A 1 224 ? -5.047 -2.774 -11.182 1.00 95.38 224 TYR A N 1
ATOM 1780 C CA . TYR A 1 224 ? -5.254 -3.617 -10.016 1.00 95.38 224 TYR A CA 1
ATOM 1781 C C . TYR A 1 224 ? -4.444 -3.124 -8.827 1.00 95.38 224 TYR A C 1
ATOM 1783 O O . TYR A 1 224 ? -3.361 -2.566 -8.975 1.00 95.38 224 TYR A O 1
ATOM 1791 N N . THR A 1 225 ? -4.958 -3.413 -7.642 1.00 94.06 225 THR A N 1
ATOM 1792 C CA . THR A 1 225 ? -4.261 -3.289 -6.362 1.00 94.06 225 THR A CA 1
ATOM 1793 C C . THR A 1 225 ? -4.270 -4.646 -5.659 1.00 94.06 225 THR A C 1
ATOM 1795 O O . THR A 1 225 ? -4.974 -5.565 -6.087 1.00 94.06 225 THR A O 1
ATOM 1798 N N . SER A 1 226 ? -3.581 -4.775 -4.521 1.00 91.56 226 SER A N 1
ATOM 1799 C CA . SER A 1 226 ? -3.694 -5.978 -3.680 1.00 91.56 226 SER A CA 1
ATOM 1800 C C . SER A 1 226 ? -5.111 -6.232 -3.149 1.00 91.56 226 SER A C 1
ATOM 1802 O O . SER A 1 226 ? -5.399 -7.351 -2.726 1.00 91.56 226 SER A O 1
ATOM 1804 N N . ALA A 1 227 ? -5.989 -5.223 -3.171 1.00 88.12 227 ALA A N 1
ATOM 1805 C CA . ALA A 1 227 ? -7.393 -5.330 -2.781 1.00 88.12 227 ALA A CA 1
ATOM 1806 C C . ALA A 1 227 ? -8.331 -5.698 -3.950 1.00 88.12 227 ALA A C 1
ATOM 1808 O O . ALA A 1 227 ? -9.514 -5.942 -3.724 1.00 88.12 227 ALA A O 1
ATOM 1809 N N . GLY A 1 228 ? -7.814 -5.756 -5.182 1.00 91.69 228 GLY A N 1
ATOM 1810 C CA . GLY A 1 228 ? -8.551 -6.150 -6.382 1.00 91.69 228 GLY A CA 1
ATOM 1811 C C . GLY A 1 228 ? -8.523 -5.101 -7.494 1.00 91.69 228 GLY A C 1
ATOM 1812 O O . GLY A 1 228 ? -7.752 -4.135 -7.451 1.00 91.69 228 GLY A O 1
ATOM 1813 N N . GLN A 1 229 ? -9.365 -5.309 -8.508 1.00 92.94 229 GLN A N 1
ATOM 1814 C CA . GLN A 1 229 ? -9.462 -4.439 -9.682 1.00 92.94 229 GLN A CA 1
ATOM 1815 C C . GLN A 1 229 ? -10.057 -3.065 -9.334 1.00 92.94 229 GLN A C 1
ATOM 1817 O O . GLN A 1 229 ? -11.153 -2.973 -8.768 1.00 92.94 229 GLN A O 1
ATOM 1822 N N . VAL A 1 230 ? -9.351 -1.998 -9.715 1.00 89.88 230 VAL A N 1
ATOM 1823 C CA . VAL A 1 230 ? -9.799 -0.610 -9.541 1.00 89.88 230 VAL A CA 1
ATOM 1824 C C . VAL A 1 230 ? -11.005 -0.334 -10.434 1.00 89.88 230 VAL A C 1
ATOM 1826 O O . VAL A 1 230 ? -11.034 -0.734 -11.596 1.00 89.88 230 VAL A O 1
ATOM 1829 N N . GLY A 1 231 ? -12.012 0.325 -9.866 1.00 85.25 231 GLY A N 1
ATOM 1830 C CA . GLY A 1 231 ? -13.287 0.626 -10.508 1.00 85.25 231 GLY A CA 1
ATOM 1831 C C . GLY A 1 231 ? -14.267 -0.548 -10.571 1.00 85.25 231 GLY A C 1
ATOM 1832 O O . GLY A 1 231 ? -15.400 -0.353 -10.983 1.00 85.25 231 GLY A O 1
ATOM 1833 N N . VAL A 1 232 ? -13.872 -1.752 -10.145 1.00 86.44 232 VAL A N 1
ATOM 1834 C CA . VAL A 1 232 ? -14.772 -2.916 -10.078 1.00 86.44 232 VAL A CA 1
ATOM 1835 C C . VAL A 1 232 ? -14.931 -3.376 -8.634 1.00 86.44 232 VAL A C 1
ATOM 1837 O O . VAL A 1 232 ? -16.004 -3.253 -8.053 1.00 86.44 232 VAL A O 1
ATOM 1840 N N . THR A 1 233 ? -13.849 -3.878 -8.039 1.00 86.19 233 THR A N 1
ATOM 1841 C CA . THR A 1 233 ? -13.834 -4.357 -6.649 1.00 86.19 233 THR A CA 1
ATOM 1842 C C . THR A 1 233 ? -13.380 -3.259 -5.689 1.00 86.19 233 THR A C 1
ATOM 1844 O O . THR A 1 233 ? -13.809 -3.226 -4.538 1.00 86.19 233 THR A O 1
ATOM 1847 N N . VAL A 1 234 ? -12.509 -2.362 -6.161 1.00 85.19 234 VAL A N 1
ATOM 1848 C CA . VAL A 1 234 ? -11.944 -1.253 -5.385 1.00 85.19 234 VAL A CA 1
ATOM 1849 C C . VAL A 1 234 ? -12.396 0.061 -6.007 1.00 85.19 234 VAL A C 1
ATOM 1851 O O . VAL A 1 234 ? -11.901 0.456 -7.061 1.00 85.19 234 VAL A O 1
ATOM 1854 N N . THR A 1 235 ? -13.347 0.731 -5.367 1.00 84.25 235 THR A N 1
ATOM 1855 C CA . THR A 1 235 ? -13.956 1.972 -5.874 1.00 84.25 235 THR A CA 1
ATOM 1856 C C . THR A 1 235 ? -13.469 3.222 -5.157 1.00 84.25 235 THR A C 1
ATOM 1858 O O . THR A 1 235 ? -13.684 4.322 -5.647 1.00 84.25 235 THR A O 1
ATOM 1861 N N . SER A 1 236 ? -12.801 3.074 -4.012 1.00 81.12 236 SER A N 1
ATOM 1862 C CA . SER A 1 236 ? -12.325 4.199 -3.209 1.00 81.12 236 SER A CA 1
ATOM 1863 C C . SER A 1 236 ? -10.998 3.904 -2.504 1.00 81.12 236 SER A C 1
ATOM 1865 O O . SER A 1 236 ? -10.482 2.782 -2.522 1.00 81.12 236 SER A O 1
ATOM 1867 N N . GLY A 1 237 ? -10.451 4.932 -1.856 1.00 80.56 237 GLY A N 1
ATOM 1868 C CA . GLY A 1 237 ? -9.242 4.858 -1.046 1.00 80.56 237 GLY A CA 1
ATOM 1869 C C . GLY A 1 237 ? -7.988 5.307 -1.786 1.00 80.56 237 GLY A C 1
ATOM 1870 O O . GLY A 1 237 ? -7.980 5.515 -2.998 1.00 80.56 237 GLY A O 1
ATOM 1871 N N . ARG A 1 238 ? -6.893 5.413 -1.027 1.00 81.75 238 ARG A N 1
ATOM 1872 C CA . ARG A 1 238 ? -5.625 6.037 -1.442 1.00 81.75 238 ARG A CA 1
ATOM 1873 C C . ARG A 1 238 ? -5.102 5.580 -2.807 1.00 81.75 238 ARG A C 1
ATOM 1875 O O . ARG A 1 238 ? -4.485 6.367 -3.513 1.00 81.75 238 ARG A O 1
ATOM 1882 N N . LEU A 1 239 ? -5.290 4.311 -3.163 1.00 85.38 239 LEU A N 1
ATOM 1883 C CA . LEU A 1 239 ? -4.782 3.779 -4.429 1.00 85.38 239 LEU A CA 1
ATOM 1884 C C . LEU A 1 239 ? -5.620 4.216 -5.629 1.00 85.38 239 LEU A C 1
ATOM 1886 O O . LEU A 1 239 ? -5.052 4.456 -6.685 1.00 85.38 239 LEU A O 1
ATOM 1890 N N . VAL A 1 240 ? -6.936 4.367 -5.463 1.00 85.94 240 VAL A N 1
ATOM 1891 C CA . VAL A 1 240 ? -7.813 4.928 -6.502 1.00 85.94 240 VAL A CA 1
ATOM 1892 C C . VAL A 1 240 ? -7.478 6.401 -6.710 1.00 85.94 240 VAL A C 1
ATOM 1894 O O . VAL A 1 240 ? -7.272 6.831 -7.838 1.00 85.94 240 VAL A O 1
ATOM 1897 N N . GLU A 1 241 ? -7.296 7.138 -5.615 1.00 85.88 241 GLU A N 1
ATOM 1898 C CA . GLU A 1 241 ? -6.901 8.554 -5.626 1.00 85.88 241 GLU A CA 1
ATOM 1899 C C . GLU A 1 241 ? -5.558 8.766 -6.327 1.00 85.88 241 GLU A C 1
ATOM 1901 O O . GLU A 1 241 ? -5.414 9.643 -7.169 1.00 85.88 241 GLU A O 1
ATOM 1906 N N . ALA A 1 242 ? -4.575 7.906 -6.053 1.00 89.62 242 ALA A N 1
ATOM 1907 C CA . ALA A 1 242 ? -3.290 7.988 -6.733 1.00 89.62 242 ALA A CA 1
ATOM 1908 C C . ALA A 1 242 ? -3.425 7.796 -8.257 1.00 89.62 242 ALA A C 1
ATOM 1910 O O . ALA A 1 242 ? -2.633 8.353 -9.017 1.00 89.62 242 ALA A O 1
ATOM 1911 N N . VAL A 1 243 ? -4.425 7.032 -8.715 1.00 88.88 243 VAL A N 1
ATOM 1912 C CA . VAL A 1 243 ? -4.735 6.891 -10.144 1.00 88.88 243 VAL A CA 1
ATOM 1913 C C . VAL A 1 243 ? -5.471 8.116 -10.696 1.00 88.88 243 VAL A C 1
ATOM 1915 O O . VAL A 1 243 ? -5.208 8.501 -11.835 1.00 88.88 243 VAL A O 1
ATOM 1918 N N . GLU A 1 244 ? -6.330 8.774 -9.911 1.00 88.69 244 GLU A N 1
ATOM 1919 C CA . GLU A 1 244 ? -6.915 10.081 -10.270 1.00 88.69 244 GLU A CA 1
ATOM 1920 C C . GLU A 1 244 ? -5.815 11.121 -10.537 1.00 88.69 244 GLU A C 1
ATOM 1922 O O . GLU A 1 244 ? -5.897 11.891 -11.497 1.00 88.69 244 GLU A O 1
ATOM 1927 N N . ASP A 1 245 ? -4.742 11.069 -9.747 1.00 92.00 245 ASP A N 1
ATOM 1928 C CA . ASP A 1 245 ? -3.576 11.949 -9.851 1.00 92.00 245 ASP A CA 1
ATOM 1929 C C . ASP A 1 245 ? -2.546 11.498 -10.902 1.00 92.00 245 ASP A C 1
ATOM 1931 O O . ASP A 1 245 ? -1.482 12.108 -11.029 1.00 92.00 245 ASP A O 1
ATOM 1935 N N . PHE A 1 246 ? -2.838 10.457 -11.696 1.00 94.38 246 PHE A N 1
ATOM 1936 C CA . PHE A 1 246 ? -1.916 9.940 -12.709 1.00 94.38 246 PHE A CA 1
ATOM 1937 C C . PHE A 1 246 ? -1.449 11.054 -13.653 1.00 94.38 246 PHE A C 1
ATOM 1939 O O . PHE A 1 246 ? -2.256 11.653 -14.371 1.00 94.38 246 PHE A O 1
ATOM 1946 N N . ASP A 1 247 ? -0.143 11.313 -13.680 1.00 96.25 247 ASP A N 1
ATOM 1947 C CA . ASP A 1 247 ? 0.478 12.279 -14.579 1.00 96.25 247 ASP A CA 1
ATOM 1948 C C . ASP A 1 247 ? 1.831 11.767 -15.070 1.00 96.25 247 ASP A C 1
ATOM 1950 O O . ASP A 1 247 ? 2.823 11.753 -14.339 1.00 96.25 247 ASP A O 1
ATOM 1954 N N . VAL A 1 248 ? 1.882 11.385 -16.346 1.00 96.94 248 VAL A N 1
ATOM 1955 C CA . VAL A 1 248 ? 3.098 10.855 -16.970 1.00 96.94 248 VAL A CA 1
ATOM 1956 C C . VAL A 1 248 ? 4.258 11.861 -16.978 1.00 96.94 248 VAL A C 1
ATOM 1958 O O . VAL A 1 248 ? 5.416 11.451 -16.995 1.00 96.94 248 VAL A O 1
ATOM 1961 N N . THR A 1 249 ? 3.984 13.170 -16.926 1.00 96.81 249 THR A N 1
ATOM 1962 C CA . THR A 1 249 ? 5.035 14.206 -16.914 1.00 96.81 249 THR A CA 1
ATOM 1963 C C . THR A 1 249 ? 5.800 14.240 -15.591 1.00 96.81 249 THR A C 1
ATOM 1965 O O . THR A 1 249 ? 6.981 14.588 -15.560 1.00 96.81 249 THR A O 1
ATOM 1968 N N . GLN A 1 250 ? 5.160 13.806 -14.502 1.00 96.81 250 GLN A N 1
ATOM 1969 C CA . GLN A 1 250 ? 5.747 13.760 -13.163 1.00 96.81 250 GLN A CA 1
ATOM 1970 C C . GLN A 1 250 ? 6.491 12.450 -12.881 1.00 96.81 250 GLN A C 1
ATOM 1972 O O . GLN A 1 250 ? 7.152 12.329 -11.851 1.00 96.81 250 GLN A O 1
ATOM 1977 N N . MET A 1 251 ? 6.402 11.471 -13.783 1.00 97.62 251 MET A N 1
ATOM 1978 C CA . MET A 1 251 ? 6.995 10.155 -13.581 1.00 97.62 251 MET A CA 1
ATOM 1979 C C . MET A 1 251 ? 8.513 10.139 -13.749 1.00 97.62 251 MET A C 1
ATOM 1981 O O . MET A 1 251 ? 9.120 10.921 -14.483 1.00 97.62 251 MET A O 1
ATOM 1985 N N . GLU A 1 252 ? 9.119 9.153 -13.101 1.00 97.50 252 GLU A N 1
ATOM 1986 C CA . GLU A 1 252 ? 10.546 9.037 -12.881 1.00 97.50 252 GLU A CA 1
ATOM 1987 C C . GLU A 1 252 ? 11.111 7.704 -13.383 1.00 97.50 252 GLU A C 1
ATOM 1989 O O . GLU A 1 252 ? 10.462 6.655 -13.348 1.00 97.50 252 GLU A O 1
ATOM 1994 N N . ALA A 1 253 ? 12.367 7.728 -13.827 1.00 96.25 253 ALA A N 1
ATOM 1995 C CA . ALA A 1 253 ? 13.172 6.527 -14.031 1.00 96.25 253 ALA A CA 1
ATOM 1996 C C . ALA A 1 253 ? 14.368 6.545 -13.084 1.00 96.25 253 ALA A C 1
ATOM 1998 O O . ALA A 1 253 ? 14.828 7.593 -12.637 1.00 96.25 253 ALA A O 1
ATOM 1999 N N . THR A 1 254 ? 14.914 5.358 -12.818 1.00 93.31 254 THR A N 1
ATOM 2000 C CA . THR A 1 254 ? 16.164 5.227 -12.063 1.00 93.31 254 THR A CA 1
ATOM 2001 C C . THR A 1 254 ? 17.324 5.948 -12.762 1.00 93.31 254 THR A C 1
ATOM 2003 O O . THR A 1 254 ? 18.236 6.415 -12.087 1.00 93.31 254 THR A O 1
ATOM 2006 N N . GLN A 1 255 ? 17.292 6.051 -14.095 1.00 95.50 255 GLN A N 1
ATOM 2007 C CA . GLN A 1 255 ? 18.265 6.795 -14.893 1.00 95.50 255 GLN A CA 1
ATOM 2008 C C . GLN A 1 255 ? 17.588 7.953 -15.627 1.00 95.50 255 GLN A C 1
ATOM 2010 O O . GLN A 1 255 ? 16.580 7.760 -16.308 1.00 95.50 255 GLN A O 1
ATOM 2015 N N . ASP A 1 256 ? 18.188 9.141 -15.544 1.00 97.31 256 ASP A N 1
ATOM 2016 C CA . ASP A 1 256 ? 17.678 10.346 -16.209 1.00 97.31 256 ASP A CA 1
ATOM 2017 C C . ASP A 1 256 ? 17.658 10.182 -17.745 1.00 97.31 256 ASP A C 1
ATOM 2019 O O . ASP A 1 256 ? 16.720 10.624 -18.405 1.00 97.31 256 ASP A O 1
ATOM 2023 N N . GLY A 1 257 ? 18.628 9.452 -18.313 1.00 97.38 257 GLY A N 1
ATOM 2024 C CA . GLY A 1 257 ? 18.667 9.141 -19.746 1.00 97.38 257 GLY A CA 1
ATOM 2025 C C . GLY A 1 257 ? 17.491 8.287 -20.237 1.00 97.38 257 GLY A C 1
ATOM 2026 O O . GLY A 1 257 ? 16.985 8.523 -21.332 1.00 97.38 257 GLY A O 1
ATOM 2027 N N . ASP A 1 258 ? 17.005 7.342 -19.425 1.00 97.06 258 ASP A N 1
ATOM 2028 C CA . ASP A 1 258 ? 15.815 6.550 -19.768 1.00 97.06 258 ASP A CA 1
ATOM 2029 C C . ASP A 1 258 ? 14.549 7.407 -19.714 1.00 97.06 258 ASP A C 1
ATOM 2031 O O . ASP A 1 258 ? 13.706 7.317 -20.607 1.00 97.06 258 ASP A O 1
ATOM 2035 N N . ARG A 1 259 ? 14.440 8.286 -18.706 1.00 97.69 259 ARG A N 1
ATOM 2036 C CA . ARG A 1 259 ? 13.326 9.238 -18.608 1.00 97.69 259 ARG A CA 1
ATOM 2037 C C . ARG A 1 259 ? 13.261 10.131 -19.849 1.00 97.69 259 ARG A C 1
ATOM 2039 O O . ARG A 1 259 ? 12.204 10.214 -20.472 1.00 97.69 259 ARG A O 1
ATOM 2046 N N . ARG A 1 260 ? 14.390 10.736 -20.242 1.00 98.06 260 ARG A N 1
ATOM 2047 C CA . ARG A 1 260 ? 14.505 11.563 -21.456 1.00 98.06 260 ARG A CA 1
ATOM 2048 C C . ARG A 1 260 ? 14.100 10.784 -22.705 1.00 98.06 260 ARG A C 1
ATOM 2050 O O . ARG A 1 260 ? 13.290 11.276 -23.487 1.00 98.06 260 ARG A O 1
ATOM 2057 N N . HIS A 1 261 ? 14.637 9.572 -22.877 1.00 97.88 261 HIS A N 1
ATOM 2058 C CA . HIS A 1 261 ? 14.355 8.709 -24.030 1.00 97.88 261 HIS A CA 1
ATOM 2059 C C . HIS A 1 261 ? 12.851 8.452 -24.189 1.00 97.88 261 HIS A C 1
ATOM 2061 O O . HIS A 1 261 ? 12.299 8.639 -25.274 1.00 97.88 261 HIS A O 1
ATOM 2067 N N . ILE A 1 262 ? 12.172 8.103 -23.094 1.00 98.19 262 ILE A N 1
ATOM 2068 C CA . ILE A 1 262 ? 10.733 7.826 -23.102 1.00 98.19 262 ILE A CA 1
ATOM 2069 C C . ILE A 1 262 ? 9.921 9.097 -23.352 1.00 98.19 262 ILE A C 1
ATOM 2071 O O . ILE A 1 262 ? 9.052 9.089 -24.218 1.00 98.19 262 ILE A O 1
ATOM 2075 N N . ILE A 1 263 ? 10.199 10.198 -22.646 1.00 98.38 263 ILE A N 1
ATOM 2076 C CA . ILE A 1 263 ? 9.458 11.461 -22.819 1.00 98.38 263 ILE A CA 1
ATOM 2077 C C . ILE A 1 263 ? 9.563 11.957 -24.262 1.00 98.38 263 ILE A C 1
ATOM 2079 O O . ILE A 1 263 ? 8.560 12.338 -24.865 1.00 98.38 263 ILE A O 1
ATOM 2083 N N . ASN A 1 264 ? 10.758 11.901 -24.846 1.00 98.19 264 ASN A N 1
ATOM 2084 C CA . ASN A 1 264 ? 10.967 12.240 -26.245 1.00 98.19 264 ASN A CA 1
ATOM 2085 C C . ASN A 1 264 ? 10.079 11.409 -27.184 1.00 98.19 264 ASN A C 1
ATOM 2087 O O . ASN A 1 264 ? 9.425 11.964 -28.071 1.00 98.19 264 ASN A O 1
ATOM 2091 N N . PHE A 1 265 ? 10.038 10.088 -26.977 1.00 98.25 265 PHE A N 1
ATOM 2092 C CA . PHE A 1 265 ? 9.201 9.195 -27.771 1.00 98.25 265 PHE A CA 1
ATOM 2093 C C . PHE A 1 265 ? 7.709 9.499 -27.587 1.00 98.25 265 PHE A C 1
ATOM 2095 O O . PHE A 1 265 ? 6.972 9.604 -28.568 1.00 98.25 265 PHE A O 1
ATOM 2102 N N . LEU A 1 266 ? 7.261 9.738 -26.350 1.00 97.25 266 LEU A N 1
ATOM 2103 C CA . LEU A 1 266 ? 5.882 10.143 -26.069 1.00 97.25 266 LEU A CA 1
ATOM 2104 C C . LEU A 1 266 ? 5.517 11.457 -26.772 1.00 97.25 266 LEU A C 1
ATOM 2106 O O . LEU A 1 266 ? 4.370 11.620 -27.182 1.00 97.25 266 LEU A O 1
ATOM 2110 N N . CYS A 1 267 ? 6.462 12.377 -26.981 1.00 97.00 267 CYS A N 1
ATOM 2111 C CA . CYS A 1 267 ? 6.232 13.629 -27.704 1.00 97.00 267 CYS A CA 1
ATOM 2112 C C . CYS A 1 267 ? 6.161 13.435 -29.227 1.00 97.00 267 CYS A C 1
ATOM 2114 O O . CYS A 1 267 ? 5.165 13.829 -29.842 1.00 97.00 267 CYS A O 1
ATOM 2116 N N . GLY A 1 268 ? 7.166 12.797 -29.837 1.00 95.00 268 GLY A N 1
ATOM 2117 C CA . GLY A 1 268 ? 7.336 12.778 -31.300 1.00 95.00 268 GLY A CA 1
ATOM 2118 C C . GLY A 1 268 ? 7.799 11.454 -31.904 1.00 95.00 268 GLY A C 1
ATOM 2119 O O . GLY A 1 268 ? 8.310 11.451 -33.022 1.00 95.00 268 GLY A O 1
ATOM 2120 N N . GLY A 1 269 ? 7.627 10.343 -31.189 1.00 95.75 269 GLY A N 1
ATOM 2121 C CA . GLY A 1 269 ? 7.997 9.011 -31.658 1.00 95.75 269 GLY A CA 1
ATOM 2122 C C . GLY A 1 269 ? 9.502 8.861 -31.891 1.00 95.75 269 GLY A C 1
ATOM 2123 O O . GLY A 1 269 ? 10.321 9.507 -31.234 1.00 95.75 269 GLY A O 1
ATOM 2124 N N . GLU A 1 270 ? 9.867 8.018 -32.856 1.00 95.62 270 GLU A N 1
ATOM 2125 C CA . GLU A 1 270 ? 11.263 7.696 -33.201 1.00 95.62 270 GLU A CA 1
ATOM 2126 C C . GLU A 1 270 ? 12.070 8.925 -33.646 1.00 95.62 270 GLU A C 1
ATOM 2128 O O . GLU A 1 270 ? 13.268 9.006 -33.393 1.00 95.62 270 GLU A O 1
ATOM 2133 N N . LEU A 1 271 ? 11.415 9.929 -34.241 1.00 96.19 271 LEU A N 1
ATOM 2134 C CA . LEU A 1 271 ? 12.083 11.149 -34.705 1.00 96.19 271 LEU A CA 1
ATOM 2135 C C . LEU A 1 271 ? 12.683 11.968 -33.559 1.00 96.19 271 LEU A C 1
ATOM 2137 O O . LEU A 1 271 ? 13.685 12.655 -33.753 1.00 96.19 271 LEU A O 1
ATOM 2141 N N . LEU A 1 272 ? 12.064 11.925 -32.376 1.00 96.88 272 LEU A N 1
ATOM 2142 C CA . LEU A 1 272 ? 12.526 12.688 -31.220 1.00 96.88 272 LEU A CA 1
ATOM 2143 C C . LEU A 1 272 ? 13.256 11.837 -30.189 1.00 96.88 272 LEU A C 1
ATOM 2145 O O . LEU A 1 272 ? 13.959 12.421 -29.371 1.00 96.88 272 LEU A O 1
ATOM 2149 N N . GLU A 1 273 ? 13.131 10.505 -30.207 1.00 96.88 273 GLU A N 1
ATOM 2150 C CA . GLU A 1 273 ? 13.535 9.630 -29.094 1.00 96.88 273 GLU A CA 1
ATOM 2151 C C . GLU A 1 273 ? 14.987 9.853 -28.619 1.00 96.88 273 GLU A C 1
ATOM 2153 O O . GLU A 1 273 ? 15.261 9.813 -27.419 1.00 96.88 273 GLU A O 1
ATOM 2158 N N . LYS A 1 274 ? 15.901 10.194 -29.540 1.00 97.19 274 LYS A N 1
ATOM 2159 C CA . LYS A 1 274 ? 17.330 10.434 -29.263 1.00 97.19 274 LYS A CA 1
ATOM 2160 C C . LYS A 1 274 ? 17.677 11.888 -28.898 1.00 97.19 274 LYS A C 1
ATOM 2162 O O . LYS A 1 274 ? 18.827 12.177 -28.574 1.00 97.19 274 LYS A O 1
ATOM 2167 N N . LYS A 1 275 ? 16.726 12.829 -28.939 1.00 97.25 275 LYS A N 1
ATOM 2168 C CA . LYS A 1 275 ? 16.986 14.265 -28.736 1.00 97.25 275 LYS A CA 1
ATOM 2169 C C . LYS A 1 275 ? 17.498 14.552 -27.317 1.00 97.25 275 LYS A C 1
ATOM 2171 O O . LYS A 1 275 ? 16.845 14.238 -26.325 1.00 97.25 275 LYS A O 1
ATOM 2176 N N . GLY A 1 276 ? 18.660 15.190 -27.211 1.00 96.38 276 GLY A N 1
ATOM 2177 C CA . GLY A 1 276 ? 19.273 15.494 -25.914 1.00 96.38 276 GLY A CA 1
ATOM 2178 C C . GLY A 1 276 ? 19.951 14.289 -25.234 1.00 96.38 276 GLY A C 1
ATOM 2179 O O . GLY A 1 276 ? 20.327 14.370 -24.064 1.00 96.38 276 GLY A O 1
ATOM 2180 N N . LEU A 1 277 ? 20.114 13.171 -25.951 1.00 97.81 277 LEU A N 1
ATOM 2181 C CA . LEU A 1 277 ? 20.925 12.023 -25.542 1.00 97.81 277 LEU A CA 1
ATOM 2182 C C . LEU A 1 277 ? 22.223 11.997 -26.352 1.00 97.81 277 LEU A C 1
ATOM 2184 O O . LEU A 1 277 ? 22.251 12.378 -27.520 1.00 97.81 277 LEU A O 1
ATOM 2188 N N . ARG A 1 278 ? 23.314 11.531 -25.740 1.00 97.62 278 ARG A N 1
ATOM 2189 C CA . ARG A 1 278 ? 24.578 11.328 -26.454 1.00 97.62 278 ARG A CA 1
ATOM 2190 C C . ARG A 1 278 ? 24.464 10.113 -27.360 1.00 97.62 278 ARG A C 1
ATOM 2192 O O . ARG A 1 278 ? 24.110 9.022 -26.907 1.00 97.62 278 ARG A O 1
ATOM 2199 N N . THR A 1 279 ? 24.839 10.297 -28.615 1.00 97.19 279 THR A N 1
ATOM 2200 C CA . THR A 1 279 ? 24.945 9.226 -29.602 1.00 97.19 279 THR A CA 1
ATOM 2201 C C . THR A 1 279 ? 26.395 9.054 -30.041 1.00 97.19 279 THR A C 1
ATOM 2203 O O . THR A 1 279 ? 27.146 10.026 -30.129 1.00 97.19 279 THR A O 1
ATOM 2206 N N . ALA A 1 280 ? 26.796 7.817 -30.306 1.00 96.19 280 ALA A N 1
ATOM 2207 C CA . ALA A 1 280 ? 28.049 7.503 -30.972 1.00 96.19 280 ALA A CA 1
ATOM 2208 C C . ALA A 1 280 ? 27.981 7.870 -32.469 1.00 96.19 280 ALA A C 1
ATOM 2210 O O . ALA A 1 280 ? 26.947 8.311 -32.978 1.00 96.19 280 ALA A O 1
ATOM 2211 N N . GLN A 1 281 ? 29.106 7.723 -33.177 1.00 96.56 281 GLN A N 1
ATOM 2212 C CA . GLN A 1 281 ? 29.222 8.075 -34.602 1.00 96.56 281 GLN A CA 1
ATOM 2213 C C . GLN A 1 281 ? 28.311 7.236 -35.509 1.00 96.56 281 GLN A C 1
ATOM 2215 O O . GLN A 1 281 ? 27.907 7.699 -36.569 1.00 96.56 281 GLN A O 1
ATOM 2220 N N . ASP A 1 282 ? 27.971 6.023 -35.078 1.00 95.06 282 ASP A N 1
ATOM 2221 C CA . ASP A 1 282 ? 27.041 5.115 -35.753 1.00 95.06 282 ASP A CA 1
ATOM 2222 C C . ASP A 1 282 ? 25.559 5.457 -35.490 1.00 95.06 282 ASP A C 1
ATOM 2224 O O . ASP A 1 282 ? 24.665 4.776 -35.985 1.00 95.06 282 ASP A O 1
ATOM 2228 N N . GLY A 1 283 ? 25.281 6.504 -34.703 1.00 94.06 283 GLY A N 1
ATOM 2229 C CA . GLY A 1 283 ? 23.932 6.919 -34.325 1.00 94.06 283 GLY A CA 1
ATOM 2230 C C . GLY A 1 283 ? 23.315 6.116 -33.174 1.00 94.06 283 GLY A C 1
ATOM 2231 O O . GLY A 1 283 ? 22.179 6.406 -32.779 1.00 94.06 283 GLY A O 1
ATOM 2232 N N . ASN A 1 284 ? 24.026 5.140 -32.603 1.00 94.88 284 ASN A N 1
ATOM 2233 C CA . ASN A 1 284 ? 23.582 4.406 -31.417 1.00 94.88 284 ASN A CA 1
ATOM 2234 C C . ASN A 1 284 ? 23.796 5.223 -30.143 1.00 94.88 284 ASN A C 1
ATOM 2236 O O . ASN A 1 284 ? 24.568 6.179 -30.122 1.00 94.88 284 ASN A O 1
ATOM 2240 N N . PHE A 1 285 ? 23.109 4.865 -29.058 1.00 96.00 285 PHE A N 1
ATOM 2241 C CA . PHE A 1 285 ? 23.311 5.530 -27.773 1.00 96.00 285 PHE A CA 1
ATOM 2242 C C . PHE A 1 285 ? 24.738 5.325 -27.266 1.00 96.00 285 PHE A C 1
ATOM 2244 O O . PHE A 1 285 ? 25.262 4.212 -27.272 1.00 96.00 285 PHE A O 1
ATOM 2251 N N . GLN A 1 286 ? 25.349 6.389 -26.749 1.00 96.19 286 GLN A N 1
ATOM 2252 C CA . GLN A 1 286 ? 26.553 6.235 -25.948 1.00 96.19 286 GLN A CA 1
ATOM 2253 C C . GLN A 1 286 ? 26.151 5.706 -24.567 1.00 96.19 286 GLN A C 1
ATOM 2255 O O . GLN A 1 286 ? 25.486 6.405 -23.795 1.00 96.19 286 GLN A O 1
ATOM 2260 N N . LEU A 1 287 ? 26.550 4.469 -24.271 1.00 94.38 287 LEU A N 1
ATOM 2261 C CA . LEU A 1 287 ? 26.195 3.778 -23.034 1.00 94.38 287 LEU A CA 1
ATOM 2262 C C . LEU A 1 287 ? 27.350 3.776 -22.031 1.00 94.38 287 LEU A C 1
ATOM 2264 O O . LEU A 1 287 ? 28.500 3.523 -22.387 1.00 94.38 287 LEU A O 1
ATOM 2268 N N . VAL A 1 288 ? 27.027 3.979 -20.756 1.00 92.50 288 VAL A N 1
ATOM 2269 C CA . VAL A 1 288 ? 27.918 3.689 -19.625 1.00 92.50 288 VAL A CA 1
ATOM 2270 C C . VAL A 1 288 ? 27.498 2.366 -18.997 1.00 92.50 288 VAL A C 1
ATOM 2272 O O . VAL A 1 288 ? 26.309 2.054 -18.901 1.00 92.50 288 VAL A O 1
ATOM 2275 N N . ASN A 1 289 ? 28.479 1.544 -18.617 1.00 88.81 289 ASN A N 1
ATOM 2276 C CA . ASN A 1 289 ? 28.255 0.200 -18.072 1.00 88.81 289 ASN A CA 1
ATOM 2277 C C . ASN A 1 289 ? 27.403 -0.707 -18.983 1.00 88.81 289 ASN A C 1
ATOM 2279 O O . ASN A 1 289 ? 26.760 -1.630 -18.494 1.00 88.81 289 ASN A O 1
ATOM 2283 N N . CYS A 1 290 ? 27.400 -0.444 -20.295 1.00 87.25 290 CYS A N 1
ATOM 2284 C CA . CYS A 1 290 ? 26.637 -1.160 -21.326 1.00 87.25 290 CYS A CA 1
ATOM 2285 C C . CYS A 1 290 ? 25.104 -1.001 -21.284 1.00 87.25 290 CYS A C 1
ATOM 2287 O O . CYS A 1 290 ? 24.428 -1.688 -22.039 1.00 87.25 290 CYS A O 1
ATOM 2289 N N . TRP A 1 291 ? 24.538 -0.120 -20.450 1.00 88.12 291 TRP A N 1
ATOM 2290 C CA . TRP A 1 291 ? 23.075 0.072 -20.397 1.00 88.12 291 TRP A CA 1
ATOM 2291 C C . TRP A 1 291 ? 22.619 1.495 -20.043 1.00 88.12 291 TRP A C 1
ATOM 2293 O O . TRP A 1 291 ? 21.496 1.870 -20.370 1.00 88.12 291 TRP A O 1
ATOM 2303 N N . GLN A 1 292 ? 23.456 2.315 -19.398 1.00 92.62 292 GLN A N 1
ATOM 2304 C CA . GLN A 1 292 ? 23.068 3.663 -18.968 1.00 92.62 292 GLN A CA 1
ATOM 2305 C C . GLN A 1 292 ? 23.212 4.665 -20.111 1.00 92.62 292 GLN A C 1
ATOM 2307 O O . GLN A 1 292 ? 24.326 4.926 -20.565 1.00 92.62 292 GLN A O 1
ATOM 2312 N N . LYS A 1 293 ? 22.102 5.268 -20.542 1.00 95.38 293 LYS A N 1
ATOM 2313 C CA . LYS A 1 293 ? 22.103 6.325 -21.563 1.00 95.38 293 LYS A CA 1
ATOM 2314 C C . LYS A 1 293 ? 22.606 7.642 -20.973 1.00 95.38 293 LYS A C 1
ATOM 2316 O O . LYS A 1 293 ? 22.148 8.065 -19.911 1.00 95.38 293 LYS A O 1
ATOM 2321 N N . LEU A 1 294 ? 23.520 8.307 -21.675 1.00 96.75 294 LEU A N 1
ATOM 2322 C CA . LEU A 1 294 ? 24.054 9.605 -21.263 1.00 96.75 294 LEU A CA 1
ATOM 2323 C C . LEU A 1 294 ? 23.258 10.765 -21.859 1.00 96.75 294 LEU A C 1
ATOM 2325 O O . LEU A 1 294 ? 22.964 10.773 -23.053 1.00 96.75 294 LEU A O 1
ATOM 2329 N N . LEU A 1 295 ? 22.984 11.785 -21.047 1.00 97.75 295 LEU A N 1
ATOM 2330 C CA . LEU A 1 295 ? 22.418 13.044 -21.526 1.00 97.75 295 LEU A CA 1
ATOM 2331 C C . LEU A 1 295 ? 23.492 13.885 -22.242 1.00 97.75 295 LEU A C 1
ATOM 2333 O O . LEU A 1 295 ? 24.651 13.950 -21.809 1.00 97.75 295 LEU A O 1
ATOM 2337 N N . SER A 1 296 ? 23.124 14.528 -23.352 1.00 96.88 296 SER A N 1
ATOM 2338 C CA . SER A 1 296 ? 23.987 15.508 -24.031 1.00 96.88 296 SER A CA 1
ATOM 2339 C C . SER A 1 296 ? 23.851 16.908 -23.428 1.00 96.88 296 SER A C 1
ATOM 2341 O O . SER A 1 296 ? 24.811 17.673 -23.469 1.00 96.88 296 SER A O 1
ATOM 2343 N N . ASP A 1 297 ? 22.695 17.217 -22.834 1.00 93.69 297 ASP A N 1
ATOM 2344 C CA . ASP A 1 297 ? 22.421 18.427 -22.056 1.00 93.69 297 ASP A CA 1
ATOM 2345 C C . ASP A 1 297 ? 22.055 18.062 -20.609 1.00 93.69 297 ASP A C 1
ATOM 2347 O O . ASP A 1 297 ? 21.400 17.061 -20.352 1.00 93.69 297 ASP A O 1
ATOM 2351 N N . VAL A 1 298 ? 22.516 18.851 -19.640 1.00 96.12 298 VAL A N 1
ATOM 2352 C CA . VAL A 1 298 ? 22.174 18.665 -18.213 1.00 96.12 298 VAL A CA 1
ATOM 2353 C C . VAL A 1 298 ? 21.698 19.968 -17.573 1.00 96.12 298 VAL A C 1
ATOM 2355 O O . VAL A 1 298 ? 21.666 20.103 -16.350 1.00 96.12 298 VAL A O 1
ATOM 2358 N N . THR A 1 299 ? 21.332 20.947 -18.402 1.00 97.56 299 THR A N 1
ATOM 2359 C CA . THR A 1 299 ? 20.856 22.255 -17.951 1.00 97.56 299 THR A CA 1
ATOM 2360 C C . THR A 1 299 ? 19.479 22.099 -17.319 1.00 97.56 299 THR A C 1
ATOM 2362 O O . THR A 1 299 ? 18.551 21.599 -17.955 1.00 97.56 299 THR A O 1
ATOM 2365 N N . THR A 1 300 ? 19.341 22.542 -16.072 1.00 97.88 300 THR A N 1
ATOM 2366 C CA . THR A 1 300 ? 18.077 22.525 -15.324 1.00 97.88 300 THR A CA 1
ATOM 2367 C C . THR A 1 300 ? 17.476 23.921 -15.230 1.00 97.88 300 THR A C 1
ATOM 2369 O O . THR A 1 300 ? 18.179 24.917 -15.402 1.00 97.88 300 THR A O 1
ATOM 2372 N N . THR A 1 301 ? 16.171 24.008 -14.971 1.00 97.62 301 THR A N 1
ATOM 2373 C CA . THR A 1 301 ? 15.463 25.281 -14.812 1.00 97.62 301 THR A CA 1
ATOM 2374 C C . THR A 1 301 ? 14.611 25.291 -13.541 1.00 97.62 301 THR A C 1
ATOM 2376 O O . THR A 1 301 ? 13.826 24.369 -13.321 1.00 97.62 301 THR A O 1
ATOM 2379 N N . PRO A 1 302 ? 14.719 26.331 -12.691 1.00 96.88 302 PRO A N 1
ATOM 2380 C CA . PRO A 1 302 ? 13.837 26.499 -11.538 1.00 96.88 302 PRO A CA 1
ATOM 2381 C C . PRO A 1 302 ? 12.440 27.006 -11.924 1.00 96.88 302 PRO A C 1
ATOM 2383 O O . PRO A 1 302 ? 11.562 27.043 -11.070 1.00 96.88 302 PRO A O 1
ATOM 2386 N N . ALA A 1 303 ? 12.233 27.422 -13.181 1.00 96.81 303 ALA A N 1
ATOM 2387 C CA . ALA A 1 303 ? 10.943 27.920 -13.658 1.00 96.81 303 ALA A CA 1
ATOM 2388 C C . ALA A 1 303 ? 9.923 26.797 -13.913 1.00 96.81 303 ALA A C 1
ATOM 2390 O O . ALA A 1 303 ? 8.727 27.065 -14.006 1.00 96.81 303 ALA A O 1
ATOM 2391 N N . ALA A 1 304 ? 10.386 25.553 -14.054 1.00 95.88 304 ALA A N 1
ATOM 2392 C CA . ALA A 1 304 ? 9.527 24.387 -14.195 1.00 95.88 304 ALA A CA 1
ATOM 2393 C C . ALA A 1 304 ? 9.177 23.790 -12.819 1.00 95.88 304 ALA A C 1
ATOM 2395 O O . ALA A 1 304 ? 9.961 23.935 -11.873 1.00 95.88 304 ALA A O 1
ATOM 2396 N N . PRO A 1 305 ? 8.034 23.086 -12.695 1.00 94.88 305 PRO A N 1
ATOM 2397 C CA . PRO A 1 305 ? 7.731 22.300 -11.506 1.00 94.88 305 PRO A CA 1
ATOM 2398 C C . PRO A 1 305 ? 8.882 21.352 -11.156 1.00 94.88 305 PRO A C 1
ATOM 2400 O O . PRO A 1 305 ? 9.540 20.794 -12.038 1.00 94.88 305 PRO A O 1
ATOM 2403 N N . ARG A 1 306 ? 9.135 21.172 -9.857 1.00 95.69 306 ARG A N 1
ATOM 2404 C CA . ARG A 1 306 ? 10.121 20.191 -9.399 1.00 95.69 306 ARG A CA 1
ATOM 2405 C C . ARG A 1 306 ? 9.630 18.783 -9.698 1.00 95.69 306 ARG A C 1
ATOM 2407 O O . ARG A 1 306 ? 8.448 18.488 -9.560 1.00 95.69 306 ARG A O 1
ATOM 2414 N N . ARG A 1 307 ? 10.583 17.917 -10.026 1.00 95.44 307 ARG A N 1
ATOM 2415 C CA . ARG A 1 307 ? 10.372 16.479 -10.180 1.00 95.44 307 ARG A CA 1
ATOM 2416 C C . ARG A 1 307 ? 9.922 15.857 -8.858 1.00 95.44 307 ARG A C 1
ATOM 2418 O O . ARG A 1 307 ? 10.256 16.371 -7.788 1.00 95.44 307 ARG A O 1
ATOM 2425 N N . GLN A 1 308 ? 9.249 14.706 -8.914 1.00 90.25 308 GLN A N 1
ATOM 2426 C CA . GLN A 1 308 ? 8.752 14.007 -7.715 1.00 90.25 308 GLN A CA 1
ATOM 2427 C C . GLN A 1 308 ? 9.865 13.627 -6.726 1.00 90.25 308 GLN A C 1
ATOM 2429 O O . GLN A 1 308 ? 9.650 13.594 -5.519 1.00 90.25 308 GLN A O 1
ATOM 2434 N N . ASN A 1 309 ? 11.083 13.396 -7.220 1.00 92.12 309 ASN A N 1
ATOM 2435 C CA . ASN A 1 309 ? 12.265 13.132 -6.391 1.00 92.12 309 ASN A CA 1
ATOM 2436 C C . ASN A 1 309 ? 12.944 14.410 -5.843 1.00 92.12 309 ASN A C 1
ATOM 2438 O O . ASN A 1 309 ? 14.048 14.337 -5.304 1.00 92.12 309 ASN A O 1
ATOM 2442 N N . GLY A 1 310 ? 12.330 15.585 -6.017 1.00 94.94 310 GLY A N 1
ATOM 2443 C CA . GLY A 1 310 ? 12.819 16.885 -5.552 1.00 94.94 310 GLY A CA 1
ATOM 2444 C C . GLY A 1 310 ? 13.844 17.567 -6.466 1.00 94.94 310 GLY A C 1
ATOM 2445 O O . GLY A 1 310 ? 14.161 18.745 -6.246 1.00 94.94 310 GLY A O 1
ATOM 2446 N N . LYS A 1 311 ? 14.354 16.880 -7.500 1.00 96.44 311 LYS A N 1
ATOM 2447 C CA . LYS A 1 311 ? 15.290 17.466 -8.471 1.00 96.44 311 LYS A CA 1
ATOM 2448 C C . LYS A 1 311 ? 14.623 18.594 -9.269 1.00 96.44 311 LYS A C 1
ATOM 2450 O O . LYS A 1 311 ? 13.408 18.617 -9.467 1.00 96.44 311 LYS A O 1
ATOM 2455 N N . LEU A 1 312 ? 15.442 19.533 -9.744 1.00 97.44 312 LEU A N 1
ATOM 2456 C CA . LEU A 1 312 ? 15.004 20.494 -10.757 1.00 97.44 312 LEU A CA 1
ATOM 2457 C C . LEU A 1 312 ? 14.753 19.765 -12.080 1.00 97.44 312 LEU A C 1
ATOM 2459 O O . LEU A 1 312 ? 15.432 18.782 -12.386 1.00 97.44 312 LEU A O 1
ATOM 2463 N N . GLU A 1 313 ? 13.790 20.257 -12.851 1.00 98.00 313 GLU A N 1
ATOM 2464 C CA . GLU A 1 313 ? 13.527 19.732 -14.186 1.00 98.00 313 GLU A CA 1
ATOM 2465 C C . GLU A 1 313 ? 14.578 20.242 -15.178 1.00 98.00 313 GLU A C 1
ATOM 2467 O O . GLU A 1 313 ? 15.102 21.355 -15.050 1.00 98.00 313 GLU A O 1
ATOM 2472 N N . TYR A 1 314 ? 14.902 19.417 -16.166 1.00 98.19 314 TYR A N 1
ATOM 2473 C CA . TYR A 1 314 ? 15.775 19.807 -17.266 1.00 98.19 314 TYR A CA 1
ATOM 2474 C C . TYR A 1 314 ? 15.047 20.761 -18.223 1.00 98.19 314 TYR A C 1
ATOM 2476 O O . TYR A 1 314 ? 13.839 20.659 -18.435 1.00 98.19 314 TYR A O 1
ATOM 2484 N N . VAL A 1 315 ? 15.789 21.694 -18.827 1.00 97.75 315 VAL A N 1
ATOM 2485 C CA . VAL A 1 315 ? 15.223 22.687 -19.759 1.00 97.75 315 VAL A CA 1
ATOM 2486 C C . VAL A 1 315 ? 14.493 22.002 -20.916 1.00 97.75 315 VAL A C 1
ATOM 2488 O O . VAL A 1 315 ? 13.375 22.387 -21.241 1.00 97.75 315 VAL A O 1
ATOM 2491 N N . GLN A 1 316 ? 15.086 20.951 -21.483 1.00 97.19 316 GLN A N 1
ATOM 2492 C CA . GLN A 1 316 ? 14.498 20.193 -22.584 1.00 97.19 316 GLN A CA 1
ATOM 2493 C C . GLN A 1 316 ? 13.129 19.593 -22.212 1.00 97.19 316 GLN A C 1
ATOM 2495 O O . GLN A 1 316 ? 12.174 19.750 -22.967 1.00 97.19 316 GLN A O 1
ATOM 2500 N N . GLU A 1 317 ? 13.001 18.895 -21.080 1.00 97.94 317 GLU A N 1
ATOM 2501 C CA . GLU A 1 317 ? 11.727 18.308 -20.645 1.00 97.94 317 GLU A CA 1
ATOM 2502 C C . GLU A 1 317 ? 10.689 19.386 -20.359 1.00 97.94 317 GLU A C 1
ATOM 2504 O O . GLU A 1 317 ? 9.548 19.256 -20.796 1.00 97.94 317 GLU A O 1
ATOM 2509 N N . ALA A 1 318 ? 11.085 20.482 -19.706 1.00 97.88 318 ALA A N 1
ATOM 2510 C CA . ALA A 1 318 ? 10.195 21.614 -19.469 1.00 97.88 318 ALA A CA 1
ATOM 2511 C C . ALA A 1 318 ? 9.648 22.201 -20.786 1.00 97.88 318 ALA A C 1
ATOM 2513 O O . ALA A 1 318 ? 8.454 22.495 -20.896 1.00 97.88 318 ALA A O 1
ATOM 2514 N N . GLU A 1 319 ? 10.498 22.332 -21.808 1.00 97.62 319 GLU A N 1
ATOM 2515 C CA . GLU A 1 319 ? 10.091 22.763 -23.147 1.00 97.62 319 GLU A CA 1
ATOM 2516 C C . GLU A 1 319 ? 9.172 21.748 -23.830 1.00 97.62 319 GLU A C 1
ATOM 2518 O O . GLU A 1 319 ? 8.165 22.143 -24.420 1.00 97.62 319 GLU A O 1
ATOM 2523 N N . LEU A 1 320 ? 9.465 20.448 -23.722 1.00 97.56 320 LEU A N 1
ATOM 2524 C CA . LEU A 1 320 ? 8.618 19.388 -24.272 1.00 97.56 320 LEU A CA 1
ATOM 2525 C C . LEU A 1 320 ? 7.235 19.370 -23.616 1.00 97.56 320 LEU A C 1
ATOM 2527 O O . LEU A 1 320 ? 6.235 19.265 -24.325 1.00 97.56 320 LEU A O 1
ATOM 2531 N N . PHE A 1 321 ? 7.153 19.523 -22.294 1.00 97.62 321 PHE A N 1
ATOM 2532 C CA . PHE A 1 321 ? 5.878 19.598 -21.579 1.00 97.62 321 PHE A CA 1
ATOM 2533 C C . PHE A 1 321 ? 5.066 20.817 -22.000 1.00 97.62 321 PHE A C 1
ATOM 2535 O O . PHE A 1 321 ? 3.858 20.707 -22.192 1.00 97.62 321 PHE A O 1
ATOM 2542 N N . LYS A 1 322 ? 5.722 21.961 -22.221 1.00 97.62 322 LYS A N 1
ATOM 2543 C CA . LYS A 1 322 ? 5.063 23.165 -22.737 1.00 97.62 322 LYS A CA 1
ATOM 2544 C C . LYS A 1 322 ? 4.569 22.971 -24.173 1.00 97.62 322 LYS A C 1
ATOM 2546 O O . LYS A 1 322 ? 3.421 23.289 -24.471 1.00 97.62 322 LYS A O 1
ATOM 2551 N N . LEU A 1 323 ? 5.421 22.454 -25.058 1.00 98.00 323 LEU A N 1
ATOM 2552 C CA . LEU A 1 323 ? 5.125 22.298 -26.483 1.00 98.00 323 LEU A CA 1
ATOM 2553 C C . LEU A 1 323 ? 4.064 21.219 -26.746 1.00 98.00 323 LEU A C 1
ATOM 2555 O O . LEU A 1 323 ? 3.238 21.371 -27.643 1.00 98.00 323 LEU A O 1
ATOM 2559 N N . HIS A 1 324 ? 4.065 20.144 -25.955 1.00 97.62 324 HIS A N 1
ATOM 2560 C CA . HIS A 1 324 ? 3.187 18.984 -26.123 1.00 97.62 324 HIS A CA 1
ATOM 2561 C C . HIS A 1 324 ? 2.141 18.843 -25.003 1.00 97.62 324 HIS A C 1
ATOM 2563 O O . HIS A 1 324 ? 1.603 17.752 -24.801 1.00 97.62 324 HIS A O 1
ATOM 2569 N N . ALA A 1 325 ? 1.804 19.935 -24.305 1.00 97.69 325 ALA A N 1
ATOM 2570 C CA . ALA A 1 325 ? 0.888 19.936 -23.158 1.00 97.69 325 ALA A CA 1
ATOM 2571 C C . ALA A 1 325 ? -0.444 19.222 -23.447 1.00 97.69 325 ALA A C 1
ATOM 2573 O O . ALA A 1 325 ? -0.862 18.355 -22.684 1.00 97.69 325 ALA A O 1
ATOM 2574 N N . ALA A 1 326 ? -1.072 19.513 -24.592 1.00 97.31 326 ALA A N 1
ATOM 2575 C CA . ALA A 1 326 ? -2.341 18.896 -24.984 1.00 97.31 326 ALA A CA 1
ATOM 2576 C C . ALA A 1 326 ? -2.233 17.371 -25.177 1.00 97.31 326 ALA A C 1
ATOM 2578 O O . ALA A 1 326 ? -3.164 16.634 -24.853 1.00 97.31 326 ALA A O 1
ATOM 2579 N N . LYS A 1 327 ? -1.090 16.877 -25.673 1.00 95.94 327 LYS A N 1
ATOM 2580 C CA . LYS A 1 327 ? -0.852 15.439 -25.866 1.00 95.94 327 LYS A CA 1
ATOM 2581 C C . LYS A 1 327 ? -0.731 14.725 -24.521 1.00 95.94 327 LYS A C 1
ATOM 2583 O O . LYS A 1 327 ? -1.368 13.692 -24.328 1.00 95.94 327 LYS A O 1
ATOM 2588 N N . PHE A 1 328 ? 0.027 15.300 -23.586 1.00 97.00 328 PHE A N 1
ATOM 2589 C CA . PHE A 1 328 ? 0.157 14.765 -22.229 1.00 97.00 328 PHE A CA 1
ATOM 2590 C C . PHE A 1 328 ? -1.162 14.818 -21.460 1.00 97.00 328 PHE A C 1
ATOM 2592 O O . PHE A 1 328 ? -1.555 13.818 -20.869 1.00 97.00 328 PHE A O 1
ATOM 2599 N N . GLN A 1 329 ? -1.897 15.930 -21.539 1.00 96.75 329 GLN A N 1
ATOM 2600 C CA . GLN A 1 329 ? -3.224 16.046 -20.933 1.00 96.75 329 GLN A CA 1
ATOM 2601 C C . GLN A 1 329 ? -4.193 15.002 -21.488 1.00 96.75 329 GLN A C 1
ATOM 2603 O O . GLN A 1 329 ? -4.874 14.345 -20.708 1.00 96.75 329 GLN A O 1
ATOM 2608 N N . LYS A 1 330 ? -4.214 14.787 -22.811 1.00 95.50 330 LYS A N 1
ATOM 2609 C CA . LYS A 1 330 ? -5.043 13.744 -23.429 1.00 95.50 330 LYS A CA 1
ATOM 2610 C C . LYS A 1 330 ? -4.664 12.348 -22.934 1.00 95.50 330 LYS A C 1
ATOM 2612 O O . LYS A 1 330 ? -5.554 11.557 -22.636 1.00 95.50 330 LYS A O 1
ATOM 2617 N N . LEU A 1 331 ? -3.369 12.036 -22.848 1.00 93.06 331 LEU A N 1
ATOM 2618 C CA . LEU A 1 331 ? -2.894 10.748 -22.339 1.00 93.06 331 LEU A CA 1
ATOM 2619 C C . LEU A 1 331 ? -3.304 10.544 -20.874 1.00 93.06 331 LEU A C 1
ATOM 2621 O O . LEU A 1 331 ? -3.923 9.532 -20.556 1.00 93.06 331 LEU A O 1
ATOM 2625 N N . ASN A 1 332 ? -3.031 11.526 -20.013 1.00 95.88 332 ASN A N 1
ATOM 2626 C CA . ASN A 1 332 ? -3.395 11.485 -18.598 1.00 95.88 332 ASN A CA 1
ATOM 2627 C C . ASN A 1 332 ? -4.915 11.341 -18.417 1.00 95.88 332 ASN A C 1
ATOM 2629 O O . ASN A 1 332 ? -5.358 10.469 -17.675 1.00 95.88 332 ASN A O 1
ATOM 2633 N N . ALA A 1 333 ? -5.713 12.129 -19.146 1.00 94.69 333 ALA A N 1
ATOM 2634 C CA . ALA A 1 333 ? -7.171 12.037 -19.128 1.00 94.69 333 ALA A CA 1
ATOM 2635 C C . ALA A 1 333 ? -7.659 10.661 -19.592 1.00 94.69 333 ALA A C 1
ATOM 2637 O O . ALA A 1 333 ? -8.477 10.057 -18.919 1.00 94.69 333 ALA A O 1
ATOM 2638 N N . THR A 1 334 ? -7.095 10.102 -20.667 1.00 91.50 334 THR A N 1
ATOM 2639 C CA . THR A 1 334 ? -7.500 8.776 -21.171 1.00 91.50 334 THR A CA 1
ATOM 2640 C C . THR A 1 334 ? -7.255 7.671 -20.142 1.00 91.50 334 THR A C 1
ATOM 2642 O O . THR A 1 334 ? -8.075 6.763 -20.010 1.00 91.50 334 THR A O 1
ATOM 2645 N N . VAL A 1 335 ? -6.134 7.728 -19.413 1.00 87.19 335 VAL A N 1
ATOM 2646 C CA . VAL A 1 335 ? -5.837 6.768 -18.338 1.00 87.19 335 VAL A CA 1
ATOM 2647 C C . VAL A 1 335 ? -6.831 6.934 -17.193 1.00 87.19 335 VAL A C 1
ATOM 2649 O O . VAL A 1 335 ? -7.447 5.951 -16.787 1.00 87.19 335 VAL A O 1
ATOM 2652 N N . ARG A 1 336 ? -7.035 8.170 -16.721 1.00 91.00 336 ARG A N 1
ATOM 2653 C CA . ARG A 1 336 ? -7.992 8.477 -15.650 1.00 91.00 336 ARG A CA 1
ATOM 2654 C C . ARG A 1 336 ? -9.404 8.045 -16.037 1.00 91.00 336 ARG A C 1
ATOM 2656 O O . ARG A 1 336 ? -10.024 7.306 -15.288 1.00 91.00 336 ARG A O 1
ATOM 2663 N N . ASP A 1 337 ? -9.873 8.386 -17.231 1.00 89.88 337 ASP A N 1
ATOM 2664 C CA . ASP A 1 337 ? -11.202 8.026 -17.731 1.00 89.88 337 ASP A CA 1
ATOM 2665 C C . ASP A 1 337 ? -11.380 6.509 -17.828 1.00 89.88 337 ASP A C 1
ATOM 2667 O O . ASP A 1 337 ? -12.403 5.979 -17.394 1.00 89.88 337 ASP A O 1
ATOM 2671 N N . LYS A 1 338 ? -10.382 5.773 -18.338 1.00 82.88 338 LYS A N 1
ATOM 2672 C CA . LYS A 1 338 ? -10.437 4.302 -18.401 1.00 82.88 338 LYS A CA 1
ATOM 2673 C C . LYS A 1 338 ? -10.543 3.654 -17.020 1.00 82.88 338 LYS A C 1
ATOM 2675 O O . LYS A 1 338 ? -11.152 2.597 -16.916 1.00 82.88 338 LYS A O 1
ATOM 2680 N N . VAL A 1 339 ? -9.966 4.263 -15.986 1.00 74.38 339 VAL A N 1
ATOM 2681 C CA . VAL A 1 339 ? -9.981 3.717 -14.620 1.00 74.38 339 VAL A CA 1
ATOM 2682 C C . VAL A 1 339 ? -11.202 4.184 -13.822 1.00 74.38 339 VAL A C 1
ATOM 2684 O O . VAL A 1 339 ? -11.789 3.415 -13.060 1.00 74.38 339 VAL A O 1
ATOM 2687 N N . LEU A 1 340 ? -11.612 5.438 -14.004 1.00 78.75 340 LEU A N 1
ATOM 2688 C CA . LEU A 1 340 ? -12.675 6.074 -13.229 1.00 78.75 340 LEU A CA 1
ATOM 2689 C C . LEU A 1 340 ? -14.060 5.871 -13.833 1.00 78.75 340 LEU A C 1
ATOM 2691 O O . LEU A 1 340 ? -15.030 5.824 -13.086 1.00 78.75 340 LEU A O 1
ATOM 2695 N N . SER A 1 341 ? -14.187 5.683 -15.151 1.00 78.19 341 SER A N 1
ATOM 2696 C CA . SER A 1 341 ? -15.490 5.366 -15.764 1.00 78.19 341 SER A CA 1
ATOM 2697 C C . SER A 1 341 ? -16.122 4.104 -15.170 1.00 78.19 341 SER A C 1
ATOM 2699 O O . SER A 1 341 ? -17.344 4.012 -15.088 1.00 78.19 341 SER A O 1
ATOM 2701 N N . THR A 1 342 ? -15.301 3.172 -14.683 1.00 64.44 342 THR A N 1
ATOM 2702 C CA . THR A 1 342 ? -15.745 2.003 -13.920 1.00 64.44 342 THR A CA 1
ATOM 2703 C C . THR A 1 342 ? -16.095 2.331 -12.462 1.00 64.44 342 THR A C 1
ATOM 2705 O O . THR A 1 342 ? -17.091 1.825 -11.954 1.00 64.44 342 THR A O 1
ATOM 2708 N N . ALA A 1 343 ? -15.356 3.235 -11.805 1.00 66.44 343 ALA A N 1
ATOM 2709 C CA . ALA A 1 343 ? -15.595 3.623 -10.407 1.00 66.44 343 ALA A CA 1
ATOM 2710 C C . ALA A 1 343 ? -16.840 4.517 -10.216 1.00 66.44 343 ALA A C 1
ATOM 2712 O O . ALA A 1 343 ? -17.577 4.369 -9.241 1.00 66.44 343 ALA A O 1
ATOM 2713 N N . ASN A 1 344 ? -17.122 5.404 -11.174 1.00 64.12 344 ASN A N 1
ATOM 2714 C CA . ASN A 1 344 ? -18.162 6.436 -11.071 1.00 64.12 344 ASN A CA 1
ATOM 2715 C C . ASN A 1 344 ? -19.603 5.912 -11.185 1.00 64.12 344 ASN A C 1
ATOM 2717 O O . ASN A 1 344 ? -20.551 6.691 -11.084 1.00 64.12 344 ASN A O 1
ATOM 2721 N N . VAL A 1 345 ? -19.808 4.600 -11.345 1.00 56.19 345 VAL A N 1
ATOM 2722 C CA . VAL A 1 345 ? -21.151 3.994 -11.353 1.00 56.19 345 VAL A CA 1
ATOM 2723 C C . VAL A 1 345 ? -21.848 4.143 -9.981 1.00 56.19 345 VAL A C 1
ATOM 2725 O O . VAL A 1 345 ? -23.071 4.050 -9.906 1.00 56.19 345 VAL A O 1
ATOM 2728 N N . GLY A 1 346 ? -21.106 4.447 -8.904 1.00 55.94 346 GLY A N 1
ATOM 2729 C CA . GLY A 1 346 ? -21.644 4.611 -7.544 1.00 55.94 346 GLY A CA 1
ATOM 2730 C C . GLY A 1 346 ? -21.885 6.046 -7.047 1.00 55.94 346 GLY A C 1
ATOM 2731 O O . GLY A 1 346 ? -22.657 6.224 -6.108 1.00 55.94 346 GLY A O 1
ATOM 2732 N N . GLU A 1 347 ? -21.286 7.082 -7.648 1.00 58.19 347 GLU A N 1
ATOM 2733 C CA . GLU A 1 347 ? -21.347 8.462 -7.107 1.00 58.19 347 GLU A CA 1
ATOM 2734 C C . GLU A 1 347 ? -22.663 9.213 -7.421 1.00 58.19 347 GLU A C 1
ATOM 2736 O O . GLU A 1 347 ? -22.870 10.351 -6.998 1.00 58.19 347 GLU A O 1
ATOM 2741 N N . GLY A 1 348 ? -23.585 8.581 -8.156 1.00 49.84 348 GLY A N 1
ATOM 2742 C CA . GLY A 1 348 ? -24.806 9.217 -8.663 1.00 49.84 348 GLY A CA 1
ATOM 2743 C C . GLY A 1 348 ? -25.904 9.503 -7.628 1.00 49.84 348 GLY A C 1
ATOM 2744 O O . GLY A 1 348 ? -26.746 10.371 -7.870 1.00 49.84 348 GLY A O 1
ATOM 2745 N N . GLU A 1 349 ? -25.917 8.842 -6.466 1.00 57.34 349 GLU A N 1
ATOM 2746 C CA . GLU A 1 349 ? -26.838 9.214 -5.385 1.00 57.34 349 GLU A CA 1
ATOM 2747 C C . GLU A 1 349 ? -26.208 10.312 -4.524 1.00 57.34 349 GLU A C 1
ATOM 2749 O O . GLU A 1 349 ? -25.633 10.052 -3.469 1.00 57.34 349 GLU A O 1
ATOM 2754 N N . LYS A 1 350 ? -26.348 11.571 -4.965 1.00 58.94 350 LYS A N 1
ATOM 2755 C CA . LYS A 1 350 ? -26.121 12.746 -4.107 1.00 58.94 350 LYS A CA 1
ATOM 2756 C C . LYS A 1 350 ? -26.733 12.474 -2.732 1.00 58.94 350 LYS A C 1
ATOM 2758 O O . LYS A 1 350 ? -27.923 12.155 -2.670 1.00 58.94 350 LYS A O 1
ATOM 2763 N N . HIS A 1 351 ? -25.931 12.598 -1.669 1.00 64.38 351 HIS A N 1
ATOM 2764 C CA . HIS A 1 351 ? -26.365 12.361 -0.291 1.00 64.38 351 HIS A CA 1
ATOM 2765 C C . HIS A 1 351 ? -27.743 12.995 -0.062 1.00 64.38 351 HIS A C 1
ATOM 2767 O O . HIS A 1 351 ? -27.902 14.219 -0.120 1.00 64.38 351 HIS A O 1
ATOM 2773 N N . LYS A 1 352 ? -28.758 12.142 0.129 1.00 67.19 352 LYS A N 1
ATOM 2774 C CA . LYS A 1 352 ? -30.110 12.568 0.504 1.00 67.19 352 LYS A CA 1
ATOM 2775 C C . LYS A 1 352 ? -30.001 13.364 1.810 1.00 67.19 352 LYS A C 1
ATOM 2777 O O . LYS A 1 352 ? -29.038 13.197 2.555 1.00 67.19 352 LYS A O 1
ATOM 2782 N N . ALA A 1 353 ? -30.957 14.260 2.069 1.00 80.75 353 ALA A N 1
ATOM 2783 C CA . ALA A 1 353 ? -30.980 15.029 3.313 1.00 80.75 353 ALA A CA 1
ATOM 2784 C C . ALA A 1 353 ? -30.747 14.085 4.510 1.00 80.75 353 ALA A C 1
ATOM 2786 O O . ALA A 1 353 ? -31.435 13.069 4.608 1.00 80.75 353 ALA A O 1
ATOM 2787 N N . GLY A 1 354 ? -29.745 14.392 5.345 1.00 85.25 354 GLY A N 1
ATOM 2788 C CA . GLY A 1 354 ? -29.305 13.505 6.426 1.00 85.25 354 GLY A CA 1
ATOM 2789 C C . GLY A 1 354 ? -30.471 13.037 7.299 1.00 85.25 354 GLY A C 1
ATOM 2790 O O . GLY A 1 354 ? -31.409 13.797 7.556 1.00 85.25 354 GLY A O 1
ATOM 2791 N N . ILE A 1 355 ? -30.425 11.781 7.738 1.00 94.25 355 ILE A N 1
ATOM 2792 C CA . ILE A 1 355 ? -31.505 11.143 8.496 1.00 94.25 355 ILE A CA 1
ATOM 2793 C C . ILE A 1 355 ? -31.058 10.982 9.943 1.00 94.25 355 ILE A C 1
ATOM 2795 O O . ILE A 1 355 ? -29.991 10.439 10.221 1.00 94.25 355 ILE A O 1
ATOM 2799 N N . LYS A 1 356 ? -31.901 11.419 10.886 1.00 96.06 356 LYS A N 1
ATOM 2800 C CA . LYS A 1 356 ? -31.648 11.207 12.313 1.00 96.06 356 LYS A CA 1
ATOM 2801 C C . LYS A 1 356 ? -31.732 9.714 12.631 1.00 96.06 356 LYS A C 1
ATOM 2803 O O . LYS A 1 356 ? -32.747 9.074 12.361 1.00 96.06 356 LYS A O 1
ATOM 2808 N N . ILE A 1 357 ? -30.686 9.172 13.247 1.00 96.06 357 ILE A N 1
ATOM 2809 C CA . ILE A 1 357 ? -30.601 7.777 13.682 1.00 96.06 357 ILE A CA 1
ATOM 2810 C C . ILE A 1 357 ? -30.623 7.794 15.217 1.00 96.06 357 ILE A C 1
ATOM 2812 O O . ILE A 1 357 ? -29.616 8.143 15.845 1.00 96.06 357 ILE A O 1
ATOM 2816 N N . PRO A 1 358 ? -31.756 7.437 15.854 1.00 93.88 358 PRO A N 1
ATOM 2817 C CA . PRO A 1 358 ? -31.931 7.630 17.295 1.00 93.88 358 PRO A CA 1
ATOM 2818 C C . PRO A 1 358 ? -30.939 6.845 18.155 1.00 93.88 358 PRO A C 1
ATOM 2820 O O . PRO A 1 358 ? -30.537 7.305 19.220 1.00 93.88 358 PRO A O 1
ATOM 2823 N N . ARG A 1 359 ? -30.549 5.650 17.703 1.00 94.50 359 ARG A N 1
ATOM 2824 C CA . ARG A 1 359 ? -29.684 4.736 18.449 1.00 94.50 359 ARG A CA 1
ATOM 2825 C C . ARG A 1 359 ? -28.254 4.860 17.962 1.00 94.50 359 ARG A C 1
ATOM 2827 O O . ARG A 1 359 ? -27.978 4.590 16.797 1.00 94.50 359 ARG A O 1
ATOM 2834 N N . ILE A 1 360 ? -27.346 5.225 18.863 1.00 94.94 360 ILE A N 1
ATOM 2835 C CA . ILE A 1 360 ? -25.919 5.378 18.554 1.00 94.94 360 ILE A CA 1
ATOM 2836 C C . ILE A 1 360 ? -25.340 4.059 18.028 1.00 94.94 360 ILE A C 1
ATOM 2838 O O . ILE A 1 360 ? -24.545 4.065 17.092 1.00 94.94 360 ILE A O 1
ATOM 2842 N N . GLU A 1 361 ? -25.786 2.919 18.559 1.00 95.69 361 GLU A N 1
ATOM 2843 C CA . GLU A 1 361 ? -25.346 1.602 18.100 1.00 95.69 361 GLU A CA 1
ATOM 2844 C C . GLU A 1 361 ? -25.770 1.242 16.668 1.00 95.69 361 GLU A C 1
ATOM 2846 O O . GLU A 1 361 ? -25.226 0.298 16.103 1.00 95.69 361 GLU A O 1
ATOM 2851 N N . ASP A 1 362 ? -26.690 2.005 16.074 1.00 96.94 362 ASP A N 1
ATOM 2852 C CA . ASP A 1 362 ? -27.129 1.849 14.689 1.00 96.94 362 ASP A CA 1
ATOM 2853 C C . ASP A 1 362 ? -26.535 2.943 13.764 1.00 96.94 362 ASP A C 1
ATOM 2855 O O . ASP A 1 362 ? -26.943 3.075 12.610 1.00 96.94 362 ASP A O 1
ATOM 2859 N N . ARG A 1 363 ? -25.566 3.744 14.239 1.00 96.94 363 ARG A N 1
ATOM 2860 C CA . ARG A 1 363 ? -24.888 4.807 13.465 1.00 96.94 363 ARG A CA 1
ATOM 2861 C C . ARG A 1 363 ? -23.608 4.326 12.782 1.00 96.94 363 ARG A C 1
ATOM 2863 O O . ARG A 1 363 ? -22.582 4.996 12.840 1.00 96.94 363 ARG A O 1
ATOM 2870 N N . GLY A 1 364 ? -23.634 3.153 12.161 1.00 97.38 364 GLY A N 1
ATOM 2871 C CA . GLY A 1 364 ? -22.482 2.636 11.426 1.00 97.38 364 GLY A CA 1
ATOM 2872 C C . GLY A 1 364 ? -22.112 3.494 10.209 1.00 97.38 364 GLY A C 1
ATOM 2873 O O . GLY A 1 364 ? -22.983 4.078 9.560 1.00 97.38 364 GLY A O 1
ATOM 2874 N N . VAL A 1 365 ? -20.820 3.536 9.888 1.00 97.31 365 VAL A N 1
ATOM 2875 C CA . VAL A 1 365 ? -20.246 4.119 8.664 1.00 97.31 365 VAL A CA 1
ATOM 2876 C C . VAL A 1 365 ? -19.583 3.023 7.845 1.00 97.31 365 VAL A C 1
ATOM 2878 O O . VAL A 1 365 ? -19.017 2.089 8.403 1.00 97.31 365 VAL A O 1
ATOM 2881 N N . THR A 1 366 ? -19.675 3.093 6.527 1.00 95.81 366 THR A N 1
ATOM 2882 C CA . THR A 1 366 ? -19.033 2.104 5.654 1.00 95.81 366 THR A CA 1
ATOM 2883 C C . THR A 1 366 ? -17.523 2.343 5.567 1.00 95.81 366 THR A C 1
ATOM 2885 O O . THR A 1 366 ? -17.042 3.448 5.826 1.00 95.81 366 THR A O 1
ATOM 2888 N N . LEU A 1 367 ? -16.750 1.321 5.198 1.00 94.31 367 LEU A N 1
ATOM 2889 C CA . LEU A 1 367 ? -15.311 1.455 4.966 1.00 94.31 367 LEU A CA 1
ATOM 2890 C C . LEU A 1 367 ? -15.009 2.498 3.879 1.00 94.31 367 LEU A C 1
ATOM 2892 O O . LEU A 1 367 ? -14.097 3.303 4.056 1.00 94.31 367 LEU A O 1
ATOM 2896 N N . GLY A 1 368 ? -15.801 2.529 2.803 1.00 89.12 368 GLY A N 1
ATOM 2897 C CA . GLY A 1 368 ? -15.693 3.538 1.746 1.00 89.12 368 GLY A CA 1
ATOM 2898 C C . GLY A 1 368 ? -15.921 4.961 2.267 1.00 89.12 368 GLY A C 1
ATOM 2899 O O . GLY A 1 368 ? -15.139 5.861 1.969 1.00 89.12 368 GLY A O 1
ATOM 2900 N N . GLU A 1 369 ? -16.920 5.168 3.133 1.00 92.69 369 GLU A N 1
ATOM 2901 C CA . GLU A 1 369 ? -17.145 6.464 3.797 1.00 92.69 369 GLU A CA 1
ATOM 2902 C C . GLU A 1 369 ? -15.992 6.851 4.735 1.00 92.69 369 GLU A C 1
ATOM 2904 O O . GLU A 1 369 ? -15.599 8.017 4.771 1.00 92.69 369 GLU A O 1
ATOM 2909 N N . ILE A 1 370 ? -15.412 5.895 5.473 1.00 95.56 370 ILE A N 1
ATOM 2910 C CA . ILE A 1 370 ? -14.220 6.150 6.297 1.00 95.56 370 ILE A CA 1
ATOM 2911 C C . ILE A 1 370 ? -13.034 6.554 5.412 1.00 95.56 370 ILE A C 1
ATOM 2913 O O . ILE A 1 370 ? -12.346 7.522 5.729 1.00 95.56 370 ILE A O 1
ATOM 2917 N N . ARG A 1 371 ? -12.791 5.859 4.297 1.00 92.69 371 ARG A N 1
ATOM 2918 C CA . ARG A 1 371 ? -11.724 6.201 3.341 1.00 92.69 371 ARG A CA 1
ATOM 2919 C C . ARG A 1 371 ? -11.921 7.601 2.766 1.00 92.69 371 ARG A C 1
ATOM 2921 O O . ARG A 1 371 ? -10.996 8.410 2.802 1.00 92.69 371 ARG A O 1
ATOM 2928 N N . PHE A 1 372 ? -13.142 7.918 2.341 1.00 88.12 372 PHE A N 1
ATOM 2929 C CA . PHE A 1 372 ? -13.514 9.249 1.862 1.00 88.12 372 PHE A CA 1
ATOM 2930 C C . PHE A 1 372 ? -13.304 10.336 2.928 1.00 88.12 372 PHE A C 1
ATOM 2932 O O . PHE A 1 372 ? -12.771 11.410 2.640 1.00 88.12 372 PHE A O 1
ATOM 2939 N N . PHE A 1 373 ? -13.667 10.058 4.181 1.00 94.12 373 PHE A N 1
ATOM 2940 C CA . PHE A 1 373 ? -13.385 10.943 5.308 1.00 94.12 373 PHE A CA 1
ATOM 2941 C C . PHE A 1 373 ? -11.883 11.175 5.501 1.00 94.12 373 PHE A C 1
ATOM 2943 O O . PHE A 1 373 ? -11.456 12.322 5.628 1.00 94.12 373 PHE A O 1
ATOM 2950 N N . LEU A 1 374 ? -11.082 10.106 5.506 1.00 94.56 374 LEU A N 1
ATOM 2951 C CA . LEU A 1 374 ? -9.632 10.188 5.681 1.00 94.56 374 LEU A CA 1
ATOM 2952 C C . LEU A 1 374 ? -8.975 10.989 4.546 1.00 94.56 374 LEU A C 1
ATOM 2954 O O . LEU A 1 374 ? -8.095 11.799 4.833 1.00 94.56 374 LEU A O 1
ATOM 2958 N N . LYS A 1 375 ? -9.444 10.842 3.295 1.00 88.69 375 LYS A N 1
ATOM 2959 C CA . LYS A 1 375 ? -9.021 11.662 2.140 1.00 88.69 375 LYS A CA 1
ATOM 2960 C C . LYS A 1 375 ? -9.251 13.147 2.405 1.00 88.69 375 LYS A C 1
ATOM 2962 O O . LYS A 1 375 ? -8.312 13.942 2.354 1.00 88.69 375 LYS A O 1
ATOM 2967 N N . GLN A 1 376 ? -10.487 13.522 2.737 1.00 92.38 376 GLN A N 1
ATOM 2968 C CA . GLN A 1 376 ? -10.838 14.922 2.981 1.00 92.38 376 GLN A CA 1
ATOM 2969 C C . GLN A 1 376 ? -10.082 15.504 4.177 1.00 92.38 376 GLN A C 1
ATOM 2971 O O . GLN A 1 376 ? -9.575 16.620 4.098 1.00 92.38 376 GLN A O 1
ATOM 2976 N N . ALA A 1 377 ? -9.967 14.742 5.267 1.00 95.00 377 ALA A N 1
ATOM 2977 C CA . ALA A 1 377 ? -9.227 15.165 6.447 1.00 95.00 377 ALA A CA 1
ATOM 2978 C C . ALA A 1 377 ? -7.741 15.381 6.126 1.00 95.00 377 ALA A C 1
ATOM 2980 O O . ALA A 1 377 ? -7.165 16.371 6.568 1.00 95.00 377 ALA A O 1
ATOM 2981 N N . LYS A 1 378 ? -7.123 14.502 5.327 1.00 94.06 378 LYS A N 1
ATOM 2982 C CA . LYS A 1 378 ? -5.723 14.634 4.908 1.00 94.06 378 LYS A CA 1
ATOM 2983 C C . LYS A 1 378 ? -5.496 15.840 3.994 1.00 94.06 378 LYS A C 1
ATOM 2985 O O . LYS A 1 378 ? -4.525 16.561 4.205 1.00 94.06 378 LYS A O 1
ATOM 2990 N N . SER A 1 379 ? -6.389 16.083 3.031 1.00 90.31 379 SER A N 1
ATOM 2991 C CA . SER A 1 379 ? -6.345 17.288 2.185 1.00 90.31 379 SER A CA 1
ATOM 2992 C C . SER A 1 379 ? -6.443 18.552 3.034 1.00 90.31 379 SER A C 1
ATOM 2994 O O . SER A 1 379 ? -5.574 19.414 2.961 1.00 90.31 379 SER A O 1
ATOM 2996 N N . TRP A 1 380 ? -7.439 18.607 3.924 1.00 96.31 380 TRP A N 1
ATOM 2997 C CA . TRP A 1 380 ? -7.629 19.722 4.846 1.00 96.31 380 TRP A CA 1
ATOM 2998 C C . TRP A 1 380 ? -6.403 19.956 5.744 1.00 96.31 380 TRP A C 1
ATOM 3000 O O . TRP A 1 380 ? -6.039 21.101 5.991 1.00 96.31 380 TRP A O 1
ATOM 3010 N N . CYS A 1 381 ? -5.714 18.896 6.191 1.00 95.44 381 CYS A N 1
ATOM 3011 C CA . CYS A 1 381 ? -4.456 19.052 6.929 1.00 95.44 381 CYS A CA 1
ATOM 3012 C C . CYS A 1 381 ? -3.397 19.789 6.100 1.00 95.44 381 CYS A C 1
ATOM 3014 O O . CYS A 1 381 ? -2.726 20.665 6.634 1.00 95.44 381 CYS A O 1
ATOM 3016 N N . GLY A 1 382 ? -3.260 19.448 4.815 1.00 92.88 382 GLY A N 1
ATOM 3017 C CA . GLY A 1 382 ? -2.346 20.134 3.902 1.00 92.88 382 GLY A CA 1
ATOM 3018 C C . GLY A 1 382 ? -2.690 21.615 3.743 1.00 92.88 382 GLY A C 1
ATOM 3019 O O . GLY A 1 382 ? -1.802 22.457 3.861 1.00 92.88 382 GLY A O 1
ATOM 3020 N N . ASP A 1 383 ? -3.975 21.925 3.562 1.00 94.62 383 ASP A N 1
ATOM 3021 C CA . ASP A 1 383 ? -4.466 23.295 3.368 1.00 94.62 383 ASP A CA 1
ATOM 3022 C C . ASP A 1 383 ? -4.263 24.183 4.612 1.00 94.62 383 ASP A C 1
ATOM 3024 O O . ASP A 1 383 ? -3.932 25.361 4.488 1.00 94.62 383 ASP A O 1
ATOM 3028 N N . GLU A 1 384 ? -4.409 23.624 5.818 1.00 96.44 384 GLU A N 1
ATOM 3029 C CA . GLU A 1 384 ? -4.216 24.344 7.091 1.00 96.44 384 GLU A CA 1
ATOM 3030 C C . GLU A 1 384 ? -2.767 24.278 7.623 1.00 96.44 384 GLU A C 1
ATOM 3032 O O . GLU A 1 384 ? -2.474 24.764 8.717 1.00 96.44 384 GLU A O 1
ATOM 3037 N N . GLY A 1 385 ? -1.840 23.646 6.894 1.00 96.19 385 GLY A N 1
ATOM 3038 C CA . GLY A 1 385 ? -0.444 23.495 7.322 1.00 96.19 385 GLY A CA 1
ATOM 3039 C C . GLY A 1 385 ? -0.240 22.546 8.514 1.00 96.19 385 GLY A C 1
ATOM 3040 O O . GLY A 1 385 ? 0.761 22.636 9.228 1.00 96.19 385 GLY A O 1
ATOM 3041 N N . HIS A 1 386 ? -1.176 21.629 8.754 1.00 96.44 386 HIS A N 1
ATOM 3042 C CA . HIS A 1 386 ? -1.044 20.562 9.741 1.00 96.44 386 HIS A CA 1
ATOM 3043 C C . HIS A 1 386 ? -0.312 19.341 9.162 1.00 96.44 386 HIS A C 1
ATOM 3045 O O . HIS A 1 386 ? -0.486 18.966 8.005 1.00 96.44 386 HIS A O 1
ATOM 3051 N N . SER A 1 387 ? 0.473 18.652 9.996 1.00 96.31 387 SER A N 1
ATOM 3052 C CA . SER A 1 387 ? 1.101 17.382 9.612 1.00 96.31 387 SER A CA 1
ATOM 3053 C C . SER A 1 387 ? 0.153 16.208 9.859 1.00 96.31 387 SER A C 1
ATOM 3055 O O . SER A 1 387 ? -0.203 15.928 11.003 1.00 96.31 387 SER A O 1
ATOM 3057 N N . TRP A 1 388 ? -0.208 15.479 8.799 1.00 95.50 388 TRP A N 1
ATOM 3058 C CA . TRP A 1 388 ? -1.035 14.263 8.881 1.00 95.50 388 TRP A CA 1
ATOM 3059 C C . TRP A 1 388 ? -0.466 13.209 9.844 1.00 95.50 388 TRP A C 1
ATOM 3061 O O . TRP A 1 388 ? -1.220 12.514 10.523 1.00 95.50 388 TRP A O 1
ATOM 3071 N N . GLU A 1 389 ? 0.864 13.130 9.934 1.00 95.69 389 GLU A N 1
ATOM 3072 C CA . GLU A 1 389 ? 1.570 12.135 10.749 1.00 95.69 389 GLU A CA 1
ATOM 3073 C C . GLU A 1 389 ? 1.574 12.445 12.246 1.00 95.69 389 GLU A C 1
ATOM 3075 O O . GLU A 1 389 ? 1.865 11.573 13.058 1.00 95.69 389 GLU A O 1
ATOM 3080 N N . THR A 1 390 ? 1.273 13.683 12.636 1.00 96.31 390 THR A N 1
ATOM 3081 C CA . THR A 1 390 ? 1.278 14.087 14.051 1.00 96.31 390 THR A CA 1
ATOM 3082 C C . THR A 1 390 ? -0.073 14.594 14.528 1.00 96.31 390 THR A C 1
ATOM 3084 O O . THR A 1 390 ? -0.281 14.739 15.735 1.00 96.31 390 THR A O 1
ATOM 3087 N N . LEU A 1 391 ? -1.011 14.853 13.614 1.00 96.81 391 LEU A N 1
ATOM 3088 C CA . LEU A 1 391 ? -2.318 15.371 13.969 1.00 96.81 391 LEU A CA 1
ATOM 3089 C C . LEU A 1 391 ? -3.162 14.291 14.645 1.00 96.81 391 LEU A C 1
ATOM 3091 O O . LEU A 1 391 ? -3.496 13.263 14.052 1.00 96.81 391 LEU A O 1
ATOM 3095 N N . SER A 1 392 ? -3.525 14.541 15.901 1.00 97.38 392 SER A N 1
ATOM 3096 C CA . SER A 1 392 ? -4.314 13.596 16.679 1.00 97.38 392 SER A CA 1
ATOM 3097 C C . SER A 1 392 ? -5.773 13.537 16.222 1.00 97.38 392 SER A C 1
ATOM 3099 O O . SER A 1 392 ? -6.351 14.521 15.744 1.00 97.38 392 SER A O 1
ATOM 3101 N N . ILE A 1 393 ? -6.410 12.391 16.459 1.00 97.44 393 ILE A N 1
ATOM 3102 C CA . ILE A 1 393 ? -7.844 12.192 16.207 1.00 97.44 393 ILE A CA 1
ATOM 3103 C C . ILE A 1 393 ? -8.693 13.234 16.957 1.00 97.44 393 ILE A C 1
ATOM 3105 O O . ILE A 1 393 ? -9.673 13.736 16.407 1.00 97.44 393 ILE A O 1
ATOM 3109 N N . SER A 1 394 ? -8.315 13.612 18.183 1.00 96.56 394 SER A N 1
ATOM 3110 C CA . SER A 1 394 ? -8.999 14.642 18.976 1.00 96.56 394 SER A CA 1
ATOM 3111 C C . SER A 1 394 ? -9.003 15.994 18.273 1.00 96.56 394 SER A C 1
ATOM 3113 O O . SER A 1 394 ? -10.030 16.667 18.256 1.00 96.56 394 SER A O 1
ATOM 3115 N N . THR A 1 395 ? -7.874 16.380 17.673 1.00 96.94 395 THR A N 1
ATOM 3116 C CA . THR A 1 395 ? -7.746 17.659 16.975 1.00 96.94 395 THR A CA 1
ATOM 3117 C C . THR A 1 395 ? -8.602 17.651 15.718 1.00 96.94 395 THR A C 1
ATOM 3119 O O . THR A 1 395 ? -9.436 18.536 15.574 1.00 96.94 395 THR A O 1
ATOM 3122 N N . ILE A 1 396 ? -8.523 16.598 14.892 1.00 97.06 396 ILE A N 1
ATOM 3123 C CA . ILE A 1 396 ? -9.400 16.440 13.715 1.00 97.06 396 ILE A CA 1
ATOM 3124 C C . ILE A 1 396 ? -10.880 16.476 14.108 1.00 97.06 396 ILE A C 1
ATOM 3126 O O . ILE A 1 396 ? -11.701 17.079 13.418 1.00 97.06 396 ILE A O 1
ATOM 3130 N N . THR A 1 397 ? -11.231 15.865 15.238 1.00 96.75 397 THR A N 1
ATOM 3131 C CA . THR A 1 397 ? -12.607 15.877 15.741 1.00 96.75 397 THR A CA 1
ATOM 3132 C C . THR A 1 397 ? -13.056 17.294 16.110 1.00 96.75 397 THR A C 1
ATOM 3134 O O . THR A 1 397 ? -14.132 17.735 15.703 1.00 96.75 397 THR A O 1
ATOM 3137 N N . ALA A 1 398 ? -12.221 18.030 16.844 1.00 95.75 398 ALA A N 1
ATOM 3138 C CA . ALA A 1 398 ? -12.540 19.364 17.339 1.00 95.75 398 ALA A CA 1
ATOM 3139 C C . ALA A 1 398 ? -12.544 20.449 16.249 1.00 95.75 398 ALA A C 1
ATOM 3141 O O . ALA A 1 398 ? -13.297 21.416 16.376 1.00 95.75 398 ALA A O 1
ATOM 3142 N N . THR A 1 399 ? -11.724 20.307 15.203 1.00 96.12 399 THR A N 1
ATOM 3143 C CA . THR A 1 399 ? -11.547 21.333 14.163 1.00 96.12 399 THR A CA 1
ATOM 3144 C C . THR A 1 399 ? -12.254 20.975 12.859 1.00 96.12 399 THR A C 1
ATOM 3146 O O . THR A 1 399 ? -13.087 21.744 12.383 1.00 96.12 399 THR A O 1
ATOM 3149 N N . PHE A 1 400 ? -11.967 19.805 12.289 1.00 96.94 400 PHE A N 1
ATOM 3150 C CA . PHE A 1 400 ? -12.462 19.406 10.975 1.00 96.94 400 PHE A CA 1
ATOM 3151 C C . PHE A 1 400 ? -13.883 18.843 11.055 1.00 96.94 400 PHE A C 1
ATOM 3153 O O . PHE A 1 400 ? -14.793 19.394 10.437 1.00 96.94 400 PHE A O 1
ATOM 3160 N N . ILE A 1 401 ? -14.114 17.804 11.867 1.00 96.56 401 ILE A N 1
ATOM 3161 C CA . ILE A 1 401 ? -15.440 17.169 11.989 1.00 96.56 401 ILE A CA 1
ATOM 3162 C C . ILE A 1 401 ? -16.471 18.180 12.493 1.00 96.56 401 ILE A C 1
ATOM 3164 O O . ILE A 1 401 ? -17.532 18.333 11.888 1.00 96.56 401 ILE A O 1
ATOM 3168 N N . LYS A 1 402 ? -16.139 18.926 13.555 1.00 95.38 402 LYS A N 1
ATOM 3169 C CA . LYS A 1 402 ? -17.021 19.951 14.125 1.00 95.38 402 LYS A CA 1
ATOM 3170 C C . LYS A 1 402 ? -17.455 21.001 13.095 1.00 95.38 402 LYS A C 1
ATOM 3172 O O . LYS A 1 402 ? -18.611 21.414 13.107 1.00 95.38 402 LYS A O 1
ATOM 3177 N N . LYS A 1 403 ? -16.558 21.406 12.186 1.00 95.81 403 LYS A N 1
ATOM 3178 C CA . LYS A 1 403 ? -16.857 22.347 11.092 1.00 95.81 403 LYS A CA 1
ATOM 3179 C C . LYS A 1 403 ? -17.829 21.745 10.071 1.00 95.81 403 LYS A C 1
ATOM 3181 O O . LYS A 1 403 ? -18.738 22.443 9.634 1.00 95.81 403 LYS A O 1
ATOM 3186 N N . GLN A 1 404 ? -17.692 20.459 9.742 1.00 94.19 404 GLN A N 1
ATOM 3187 C CA . GLN A 1 404 ? -18.573 19.760 8.789 1.00 94.19 404 GLN A CA 1
ATOM 3188 C C . GLN A 1 404 ? -20.021 19.619 9.292 1.00 94.19 404 GLN A C 1
ATOM 3190 O O . GLN A 1 404 ? -20.971 19.657 8.506 1.00 94.19 404 GLN A O 1
ATOM 3195 N N . ILE A 1 405 ? -20.201 19.482 10.609 1.00 94.69 405 ILE A N 1
ATOM 3196 C CA . ILE A 1 405 ? -21.521 19.351 11.248 1.00 94.69 405 ILE A CA 1
ATOM 3197 C C . ILE A 1 405 ? -22.005 20.647 11.917 1.00 94.69 405 ILE A C 1
ATOM 3199 O O . ILE A 1 405 ? -23.005 20.636 12.634 1.00 94.69 405 ILE A O 1
ATOM 3203 N N . ALA A 1 406 ? -21.305 21.766 11.717 1.00 92.69 406 ALA A N 1
ATOM 3204 C CA . ALA A 1 406 ? -21.613 23.023 12.389 1.00 92.69 406 ALA A CA 1
ATOM 3205 C C . ALA A 1 406 ? -23.072 23.451 12.145 1.00 92.69 406 ALA A C 1
ATOM 3207 O O . ALA A 1 406 ? -23.559 23.453 11.014 1.00 92.69 406 ALA A O 1
ATOM 3208 N N . GLY A 1 407 ? -23.773 23.803 13.227 1.00 89.31 407 GLY A N 1
ATOM 3209 C CA . GLY A 1 407 ? -25.181 24.212 13.186 1.00 89.31 407 GLY A CA 1
ATOM 3210 C C . GLY A 1 407 ? -26.190 23.067 13.039 1.00 89.31 407 GLY A C 1
ATOM 3211 O O . GLY A 1 407 ? -27.377 23.341 12.881 1.00 89.31 407 GLY A O 1
ATOM 3212 N N . LYS A 1 408 ? -25.753 21.802 13.095 1.00 90.81 408 LYS A N 1
ATOM 3213 C CA . LYS A 1 408 ? -26.621 20.624 12.969 1.00 90.81 408 LYS A CA 1
ATOM 3214 C C . LYS A 1 408 ? -26.528 19.750 14.224 1.00 90.81 408 LYS A C 1
ATOM 3216 O O . LYS A 1 408 ? -25.436 19.456 14.699 1.00 90.81 408 LYS A O 1
ATOM 3221 N N . ASP A 1 409 ? -27.667 19.287 14.737 1.00 92.62 409 ASP A N 1
ATOM 3222 C CA . ASP A 1 409 ? -27.730 18.306 15.833 1.00 92.62 409 ASP A CA 1
ATOM 3223 C C . ASP A 1 409 ? -27.611 16.866 15.291 1.00 92.62 409 ASP A C 1
ATOM 3225 O O . ASP A 1 409 ? -28.530 16.047 15.378 1.00 92.62 409 ASP A O 1
ATOM 3229 N N . THR A 1 410 ? -26.490 16.576 14.626 1.00 94.75 410 THR A N 1
ATOM 3230 C CA . THR A 1 410 ? -26.276 15.332 13.874 1.00 94.75 410 THR A CA 1
ATOM 3231 C C . THR A 1 410 ? -24.815 14.893 13.916 1.00 94.75 410 THR A C 1
ATOM 3233 O O . THR A 1 410 ? -23.903 15.714 13.967 1.00 94.75 410 THR A O 1
ATOM 3236 N N . SER A 1 411 ? -24.586 13.589 13.844 1.00 96.19 411 SER A N 1
ATOM 3237 C CA . SER A 1 411 ? -23.276 12.986 13.574 1.00 96.19 411 SER A CA 1
ATOM 3238 C C . SER A 1 411 ? -22.961 12.970 12.069 1.00 96.19 411 SER A C 1
ATOM 3240 O O . SER A 1 411 ? -23.862 13.138 11.240 1.00 96.19 411 SER A O 1
ATOM 3242 N N . LEU A 1 412 ? -21.695 12.736 11.693 1.00 95.75 412 LEU A N 1
ATOM 3243 C CA . LEU A 1 412 ? -21.324 12.522 10.284 1.00 95.75 412 LEU A CA 1
ATOM 3244 C C . LEU A 1 412 ? -21.967 11.245 9.721 1.00 95.75 412 LEU A C 1
ATOM 3246 O O . LEU A 1 412 ? -22.416 11.243 8.579 1.00 95.75 412 LEU A O 1
ATOM 3250 N N . ALA A 1 413 ? -22.093 10.194 10.536 1.00 96.69 413 ALA A N 1
ATOM 3251 C CA . ALA A 1 413 ? -22.784 8.964 10.152 1.00 96.69 413 ALA A CA 1
ATOM 3252 C C . ALA A 1 413 ? -24.246 9.211 9.731 1.00 96.69 413 ALA A C 1
ATOM 3254 O O . ALA A 1 413 ? -24.708 8.644 8.746 1.00 96.69 413 ALA A O 1
ATOM 3255 N N . GLU A 1 414 ? -24.964 10.083 10.442 1.00 96.69 414 GLU A N 1
ATOM 3256 C CA . GLU A 1 414 ? -26.340 10.490 10.112 1.00 96.69 414 GLU A CA 1
ATOM 3257 C C . GLU A 1 414 ? -26.420 11.385 8.859 1.00 96.69 414 GLU A C 1
ATOM 3259 O O . GLU A 1 414 ? -27.437 11.387 8.167 1.00 96.69 414 GLU A O 1
ATOM 3264 N N . LEU A 1 415 ? -25.352 12.127 8.535 1.00 94.38 415 LEU A N 1
ATOM 3265 C CA . LEU A 1 415 ? -25.276 12.920 7.301 1.00 94.38 415 LEU A CA 1
ATOM 3266 C C . LEU A 1 415 ? -25.025 12.067 6.058 1.00 94.38 415 LEU A C 1
ATOM 3268 O O . LEU A 1 415 ? -25.504 12.423 4.984 1.00 94.38 415 LEU A O 1
ATOM 3272 N N . TRP A 1 416 ? -24.264 10.979 6.186 1.00 93.38 416 TRP A N 1
ATOM 3273 C CA . TRP A 1 416 ? -23.926 10.119 5.048 1.00 93.38 416 TRP A CA 1
ATOM 3274 C C . TRP A 1 416 ? -24.906 8.970 4.845 1.00 93.38 416 TRP A C 1
ATOM 3276 O O . TRP A 1 416 ? -25.118 8.548 3.709 1.00 93.38 416 TRP A O 1
ATOM 3286 N N . SER A 1 417 ? -25.517 8.471 5.919 1.00 91.69 417 SER A N 1
ATOM 3287 C CA . SER A 1 417 ? -26.380 7.299 5.843 1.00 91.69 417 SER A CA 1
ATOM 3288 C C . SER A 1 417 ? -27.789 7.612 5.337 1.00 91.69 417 SER A C 1
ATOM 3290 O O . SER A 1 417 ? -28.408 8.606 5.712 1.00 91.69 417 SER A O 1
ATOM 3292 N N . SER A 1 418 ? -28.352 6.676 4.573 1.00 91.56 418 SER A N 1
ATOM 3293 C CA . SER A 1 418 ? -29.771 6.640 4.197 1.00 91.56 418 SER A CA 1
ATOM 3294 C C . SER A 1 418 ? -30.669 5.965 5.248 1.00 91.56 418 SER A C 1
ATOM 3296 O O . SER A 1 418 ? -31.876 5.837 5.040 1.00 91.56 418 SER A O 1
ATOM 3298 N N . GLY A 1 419 ? -30.108 5.532 6.382 1.00 95.19 419 GLY A N 1
ATOM 3299 C CA . GLY A 1 419 ? -30.858 4.935 7.487 1.00 95.19 419 GLY A CA 1
ATOM 3300 C C . GLY A 1 419 ? -29.981 4.283 8.567 1.00 95.19 419 GLY A C 1
ATOM 3301 O O . GLY A 1 419 ? -28.759 4.425 8.556 1.00 95.19 419 GLY A O 1
ATOM 3302 N N . PRO A 1 420 ? -30.577 3.560 9.528 1.00 97.06 420 PRO A N 1
ATOM 3303 C CA . PRO A 1 420 ? -29.830 2.816 10.543 1.00 97.06 420 PRO A CA 1
ATOM 3304 C C . PRO A 1 420 ? -28.928 1.731 9.919 1.00 97.06 420 PRO A C 1
ATOM 3306 O O . PRO A 1 420 ? -29.395 0.919 9.121 1.00 97.06 420 PRO A O 1
ATOM 3309 N N . ARG A 1 421 ? -27.647 1.680 10.306 1.00 97.38 421 ARG A N 1
ATOM 3310 C CA . ARG A 1 421 ? -26.658 0.678 9.867 1.00 97.38 421 ARG A CA 1
ATOM 3311 C C . ARG A 1 421 ? -25.969 0.050 11.072 1.00 97.38 421 ARG A C 1
ATOM 3313 O O . ARG A 1 421 ? -25.235 0.723 11.793 1.00 97.38 421 ARG A O 1
ATOM 3320 N N . LYS A 1 422 ? -26.169 -1.254 11.272 1.00 97.56 422 LYS A N 1
ATOM 3321 C CA . LYS A 1 422 ? -25.528 -1.993 12.367 1.00 97.56 422 LYS A CA 1
ATOM 3322 C C . LYS A 1 422 ? -24.042 -2.232 12.069 1.00 97.56 422 LYS A C 1
ATOM 3324 O O . LYS A 1 422 ? -23.738 -2.834 11.039 1.00 97.56 422 LYS A O 1
ATOM 3329 N N . PRO A 1 423 ? -23.124 -1.811 12.953 1.00 98.12 423 PRO A N 1
ATOM 3330 C CA . PRO A 1 423 ? -21.697 -2.061 12.796 1.00 98.12 423 PRO A CA 1
ATOM 3331 C C . PRO A 1 423 ? -21.349 -3.551 12.841 1.00 98.12 423 PRO A C 1
ATOM 3333 O O . PRO A 1 423 ? -21.694 -4.252 13.791 1.00 98.12 423 PRO A O 1
ATOM 3336 N N . GLN A 1 424 ? -20.590 -4.012 11.851 1.00 98.19 424 GLN A N 1
ATOM 3337 C CA . GLN A 1 424 ? -19.919 -5.312 11.872 1.00 98.19 424 GLN A CA 1
ATOM 3338 C C . GLN A 1 424 ? -18.677 -5.244 12.762 1.00 98.19 424 GLN A C 1
ATOM 3340 O O . GLN A 1 424 ? -18.434 -6.143 13.564 1.00 98.19 424 GLN A O 1
ATOM 3345 N N . ILE A 1 425 ? -17.911 -4.155 12.666 1.00 98.56 425 ILE A N 1
ATOM 3346 C CA . ILE A 1 425 ? -16.660 -3.971 13.405 1.00 98.56 425 ILE A CA 1
ATOM 3347 C C . ILE A 1 425 ? -16.729 -2.698 14.243 1.00 98.56 425 ILE A C 1
ATOM 3349 O O . ILE A 1 425 ? -17.091 -1.637 13.746 1.00 98.56 425 ILE A O 1
ATOM 3353 N N . VAL A 1 426 ? -16.352 -2.782 15.516 1.00 98.44 426 VAL A N 1
ATOM 3354 C CA . VAL A 1 426 ? -16.150 -1.592 16.358 1.00 98.44 426 VAL A CA 1
ATOM 3355 C C . VAL A 1 426 ? -14.673 -1.225 16.347 1.00 98.44 426 VAL A C 1
ATOM 3357 O O . VAL A 1 426 ? -13.819 -2.071 16.610 1.00 98.44 426 VAL A O 1
ATOM 3360 N N . VAL A 1 427 ? -14.366 0.035 16.062 1.00 98.25 427 VAL A N 1
ATOM 3361 C CA . VAL A 1 427 ? -13.013 0.577 16.184 1.00 98.25 427 VAL A CA 1
ATOM 3362 C C . VAL A 1 427 ? -12.812 1.041 17.628 1.00 98.25 427 VAL A C 1
ATOM 3364 O O . VAL A 1 427 ? -13.627 1.777 18.177 1.00 98.25 427 VAL A O 1
ATOM 3367 N N . ASP A 1 428 ? -11.752 0.556 18.272 1.00 97.38 428 ASP A N 1
ATOM 3368 C CA . ASP A 1 428 ? -11.275 1.033 19.569 1.00 97.38 428 ASP A CA 1
ATOM 3369 C C . ASP A 1 428 ? -10.054 1.937 19.359 1.00 97.38 428 ASP A C 1
ATOM 3371 O O . ASP A 1 428 ? -8.897 1.514 19.452 1.00 97.38 428 ASP A O 1
ATOM 3375 N N . GLU A 1 429 ? -10.333 3.200 19.040 1.00 96.06 429 GLU A N 1
ATOM 3376 C CA . GLU A 1 429 ? -9.330 4.240 18.834 1.00 96.06 429 GLU A CA 1
ATOM 3377 C C . GLU A 1 429 ? -8.853 4.909 20.135 1.00 96.06 429 GLU A C 1
ATOM 3379 O O . GLU A 1 429 ? -9.479 4.856 21.203 1.00 96.06 429 GLU A O 1
ATOM 3384 N N . THR A 1 430 ? -7.730 5.619 20.035 1.00 94.75 430 THR A N 1
ATOM 3385 C CA . THR A 1 430 ? -7.262 6.559 21.055 1.00 94.75 430 THR A CA 1
ATOM 3386 C C . THR A 1 430 ? -7.312 7.970 20.487 1.00 94.75 430 THR A C 1
ATOM 3388 O O . THR A 1 430 ? -6.590 8.275 19.548 1.00 94.75 430 THR A O 1
ATOM 3391 N N . LEU A 1 431 ? -8.104 8.865 21.084 1.00 94.75 431 LEU A N 1
ATOM 3392 C CA . LEU A 1 431 ? -8.245 10.236 20.574 1.00 94.75 431 LEU A CA 1
ATOM 3393 C C . LEU A 1 431 ? -6.914 11.012 20.510 1.00 94.75 431 LEU A C 1
ATOM 3395 O O . LEU A 1 431 ? -6.760 11.897 19.680 1.00 94.75 431 LEU A O 1
ATOM 3399 N N . ALA A 1 432 ? -5.941 10.674 21.357 1.00 95.19 432 ALA A N 1
ATOM 3400 C CA . ALA A 1 432 ? -4.622 11.306 21.362 1.00 95.19 432 ALA A CA 1
ATOM 3401 C C . ALA A 1 432 ? -3.648 10.742 20.309 1.00 95.19 432 ALA A C 1
ATOM 3403 O O . ALA A 1 432 ? -2.525 11.231 20.208 1.00 95.19 432 ALA A O 1
ATOM 3404 N N . SER A 1 433 ? -4.032 9.706 19.563 1.00 95.19 433 SER A N 1
ATOM 3405 C CA . SER A 1 433 ? -3.156 9.082 18.571 1.00 95.19 433 SER A CA 1
ATOM 3406 C C . SER A 1 433 ? -3.219 9.801 17.231 1.00 95.19 433 SER A C 1
ATOM 3408 O O . SER A 1 433 ? -4.281 10.347 16.901 1.00 95.19 433 SER A O 1
ATOM 3410 N N . PRO A 1 434 ? -2.120 9.787 16.458 1.00 96.94 434 PRO A N 1
ATOM 3411 C CA . PRO A 1 434 ? -2.117 10.310 15.103 1.00 96.94 434 PRO A CA 1
ATOM 3412 C C . PRO A 1 434 ? -3.186 9.650 14.233 1.00 96.94 434 PRO A C 1
ATOM 3414 O O . PRO A 1 434 ? -3.411 8.438 14.300 1.00 96.94 434 PRO A O 1
ATOM 3417 N N . MET A 1 435 ? -3.839 10.444 13.388 1.00 96.50 435 MET A N 1
ATOM 3418 C CA . MET A 1 435 ? -4.828 9.928 12.441 1.00 96.50 435 MET A CA 1
ATOM 3419 C C . MET A 1 435 ? -4.194 9.002 11.394 1.00 96.50 435 MET A C 1
ATOM 3421 O O . MET A 1 435 ? -4.844 8.058 10.943 1.00 96.50 435 MET A O 1
ATOM 3425 N N . SER A 1 436 ? -2.920 9.216 11.048 1.00 95.94 436 SER A N 1
ATOM 3426 C CA . SER A 1 436 ? -2.184 8.348 10.127 1.00 95.94 436 SER A CA 1
ATOM 3427 C C . SER A 1 436 ? -2.043 6.911 10.639 1.00 95.94 436 SER A C 1
ATOM 3429 O O . SER A 1 436 ? -2.248 5.973 9.869 1.00 95.94 436 SER A O 1
ATOM 3431 N N . GLU A 1 437 ? -1.791 6.718 11.938 1.00 96.19 437 GLU A N 1
ATOM 3432 C CA . GLU A 1 437 ? -1.702 5.389 12.560 1.00 96.19 437 GLU A CA 1
ATOM 3433 C C . GLU A 1 437 ? -3.048 4.654 12.524 1.00 96.19 437 GLU A C 1
ATOM 3435 O O . GLU A 1 437 ? -3.097 3.459 12.222 1.00 96.19 437 GLU A O 1
ATOM 3440 N N . LEU A 1 438 ? -4.153 5.367 12.772 1.00 96.31 438 LEU A N 1
ATOM 3441 C CA . LEU A 1 438 ? -5.501 4.811 12.645 1.00 96.31 438 LEU A CA 1
ATOM 3442 C C . LEU A 1 438 ? -5.808 4.406 11.203 1.00 96.31 438 LEU A C 1
ATOM 3444 O O . LEU A 1 438 ? -6.272 3.288 10.977 1.00 96.31 438 LEU A O 1
ATOM 3448 N N . ALA A 1 439 ? -5.548 5.296 10.243 1.00 96.12 439 ALA A N 1
ATOM 3449 C CA . ALA A 1 439 ? -5.755 5.016 8.828 1.00 96.12 439 ALA A CA 1
ATOM 3450 C C . ALA A 1 439 ? -4.967 3.768 8.401 1.00 96.12 439 ALA A C 1
ATOM 3452 O O . ALA A 1 439 ? -5.527 2.851 7.806 1.00 96.12 439 ALA A O 1
ATOM 3453 N N . ALA A 1 440 ? -3.691 3.684 8.781 1.00 94.31 440 ALA A N 1
ATOM 3454 C CA . ALA A 1 440 ? -2.845 2.540 8.472 1.00 94.31 440 ALA A CA 1
ATOM 3455 C C . ALA A 1 440 ? -3.359 1.235 9.110 1.00 94.31 440 ALA A C 1
ATOM 3457 O O . ALA A 1 440 ? -3.473 0.222 8.418 1.00 94.31 440 ALA A O 1
ATOM 3458 N N . ALA A 1 441 ? -3.723 1.253 10.397 1.00 97.06 441 ALA A N 1
ATOM 3459 C CA . ALA A 1 441 ? -4.252 0.081 11.096 1.00 97.06 441 ALA A CA 1
ATOM 3460 C C . ALA A 1 441 ? -5.583 -0.411 10.501 1.00 97.06 441 ALA A C 1
ATOM 3462 O O . ALA A 1 441 ? -5.792 -1.621 10.378 1.00 97.06 441 ALA A O 1
ATOM 3463 N N . LEU A 1 442 ? -6.470 0.512 10.112 1.00 96.88 442 LEU A N 1
ATOM 3464 C CA . LEU A 1 442 ? -7.727 0.197 9.431 1.00 96.88 442 LEU A CA 1
ATOM 3465 C C . LEU A 1 442 ? -7.483 -0.470 8.080 1.00 96.88 442 LEU A C 1
ATOM 3467 O O . LEU A 1 442 ? -8.094 -1.498 7.807 1.00 96.88 442 LEU A O 1
ATOM 3471 N N . GLU A 1 443 ? -6.566 0.058 7.269 1.00 94.06 443 GLU A N 1
ATOM 3472 C CA . GLU A 1 443 ? -6.235 -0.526 5.965 1.00 94.06 443 GLU A CA 1
ATOM 3473 C C . GLU A 1 443 ? -5.588 -1.910 6.103 1.00 94.06 443 GLU A C 1
ATOM 3475 O O . GLU A 1 443 ? -5.949 -2.842 5.383 1.00 94.06 443 GLU A O 1
ATOM 3480 N N . TRP A 1 444 ? -4.688 -2.099 7.076 1.00 94.94 444 TRP A N 1
ATOM 3481 C CA . TRP A 1 444 ? -4.141 -3.424 7.384 1.00 94.94 444 TRP A CA 1
ATOM 3482 C C . TRP A 1 444 ? -5.223 -4.418 7.793 1.00 94.94 444 TRP A C 1
ATOM 3484 O O . TRP A 1 444 ? -5.223 -5.554 7.319 1.00 94.94 444 TRP A O 1
ATOM 3494 N N . PHE A 1 445 ? -6.152 -3.997 8.649 1.00 97.19 445 PHE A N 1
ATOM 3495 C CA . PHE A 1 445 ? -7.263 -4.829 9.088 1.00 97.19 445 PHE A CA 1
ATOM 3496 C C . PHE A 1 445 ? -8.242 -5.158 7.957 1.00 97.19 445 PHE A C 1
ATOM 3498 O O . PHE A 1 445 ? -8.637 -6.320 7.821 1.00 97.19 445 PHE A O 1
ATOM 3505 N N . ALA A 1 446 ? -8.614 -4.163 7.151 1.00 94.75 446 ALA A N 1
ATOM 3506 C CA . ALA A 1 446 ? -9.512 -4.329 6.018 1.00 94.75 446 ALA A CA 1
ATOM 3507 C C . ALA A 1 446 ? -8.936 -5.318 5.004 1.00 94.75 446 ALA A C 1
ATOM 3509 O O . ALA A 1 446 ? -9.636 -6.241 4.591 1.00 94.75 446 ALA A O 1
ATOM 3510 N N . GLU A 1 447 ? -7.647 -5.196 4.678 1.00 91.62 447 GLU A N 1
ATOM 3511 C CA . GLU A 1 447 ? -6.981 -6.114 3.755 1.00 91.62 447 GLU A CA 1
ATOM 3512 C C . GLU A 1 447 ? -6.863 -7.530 4.343 1.00 91.62 447 GLU A C 1
ATOM 3514 O O . GLU A 1 447 ? -7.230 -8.504 3.684 1.00 91.62 447 GLU A O 1
ATOM 3519 N N . ALA A 1 448 ? -6.429 -7.662 5.603 1.00 93.75 448 ALA A N 1
ATOM 3520 C CA . ALA A 1 448 ? -6.314 -8.959 6.280 1.00 93.75 448 ALA A CA 1
ATOM 3521 C C . ALA A 1 448 ? -7.657 -9.701 6.358 1.00 93.75 448 ALA A C 1
ATOM 3523 O O . ALA A 1 448 ? -7.727 -10.923 6.227 1.00 93.75 448 ALA A O 1
ATOM 3524 N N . SER A 1 449 ? -8.739 -8.948 6.551 1.00 95.12 449 SER A N 1
ATOM 3525 C CA . SER A 1 449 ? -10.097 -9.476 6.680 1.00 95.12 449 SER A CA 1
ATOM 3526 C C . SER A 1 449 ? -10.847 -9.567 5.347 1.00 95.12 449 SER A C 1
ATOM 3528 O O . SER A 1 449 ? -11.964 -10.083 5.334 1.00 95.12 449 SER A O 1
ATOM 3530 N N . ARG A 1 450 ? -10.242 -9.104 4.239 1.00 90.94 450 ARG A N 1
ATOM 3531 C CA . ARG A 1 450 ? -10.851 -8.999 2.900 1.00 90.94 450 ARG A CA 1
ATOM 3532 C C . ARG A 1 450 ? -12.188 -8.254 2.912 1.00 90.94 450 ARG A C 1
ATOM 3534 O O . ARG A 1 450 ? -13.174 -8.712 2.336 1.00 90.94 450 ARG A O 1
ATOM 3541 N N . LEU A 1 451 ? -12.229 -7.131 3.624 1.00 92.12 451 LEU A N 1
ATOM 3542 C CA . LEU A 1 451 ? -13.425 -6.300 3.717 1.00 92.12 451 LEU A CA 1
ATOM 3543 C C . LEU A 1 451 ? -13.604 -5.467 2.448 1.00 92.12 451 LEU A C 1
ATOM 3545 O O . LEU A 1 451 ? -12.644 -4.916 1.912 1.00 92.12 451 LEU A O 1
ATOM 3549 N N . GLN A 1 452 ? -14.851 -5.375 1.996 1.00 87.62 452 GLN A N 1
ATOM 3550 C CA . GLN A 1 452 ? -15.267 -4.506 0.897 1.00 87.62 452 GLN A CA 1
ATOM 3551 C C . GLN A 1 452 ? -15.614 -3.100 1.411 1.00 87.62 452 GLN A C 1
ATOM 3553 O O . GLN A 1 452 ? -15.810 -2.902 2.612 1.00 87.62 452 GLN A O 1
ATOM 3558 N N . ASP A 1 453 ? -15.753 -2.133 0.499 1.00 88.19 453 ASP A N 1
ATOM 3559 C CA . ASP A 1 453 ? -16.094 -0.741 0.838 1.00 88.19 453 ASP A CA 1
ATOM 3560 C C . ASP A 1 453 ? -17.426 -0.616 1.593 1.00 88.19 453 ASP A C 1
ATOM 3562 O O . ASP A 1 453 ? -17.594 0.316 2.372 1.00 88.19 453 ASP A O 1
ATOM 3566 N N . ASN A 1 454 ? -18.349 -1.569 1.434 1.00 91.56 454 ASN A N 1
ATOM 3567 C CA . ASN A 1 454 ? -19.638 -1.592 2.130 1.00 91.56 454 ASN A CA 1
ATOM 3568 C C . ASN A 1 454 ? -19.578 -2.146 3.569 1.00 91.56 454 ASN A C 1
ATOM 3570 O O . ASN A 1 454 ? -20.598 -2.117 4.260 1.00 91.56 454 ASN A O 1
ATOM 3574 N N . ALA A 1 455 ? -18.427 -2.650 4.030 1.00 95.69 455 ALA A N 1
ATOM 3575 C CA . ALA A 1 455 ? -18.276 -3.165 5.388 1.00 95.69 455 ALA A CA 1
ATOM 3576 C C . ALA A 1 455 ? -18.555 -2.053 6.404 1.00 95.69 455 ALA A C 1
ATOM 3578 O O . ALA A 1 455 ? -18.046 -0.942 6.265 1.00 95.69 455 ALA A O 1
ATOM 3579 N N . VAL A 1 456 ? -19.369 -2.338 7.422 1.00 98.00 456 VAL A N 1
ATOM 3580 C CA . VAL A 1 456 ? -19.883 -1.304 8.333 1.00 98.00 456 VAL A CA 1
ATOM 3581 C C . VAL A 1 456 ? -19.079 -1.280 9.627 1.00 98.00 456 VAL A C 1
ATOM 3583 O O . VAL A 1 456 ? -19.007 -2.266 10.361 1.00 98.00 456 VAL A O 1
ATOM 3586 N N . PHE A 1 457 ? -18.528 -0.119 9.943 1.00 98.44 457 PHE A N 1
ATOM 3587 C CA . PHE A 1 457 ? -17.735 0.159 11.126 1.00 98.44 457 PHE A CA 1
ATOM 3588 C C . PHE A 1 457 ? -18.471 1.091 12.086 1.00 98.44 457 PHE A C 1
ATOM 3590 O O . PHE A 1 457 ? -19.222 1.978 11.682 1.00 98.44 457 PHE A O 1
ATOM 3597 N N . TYR A 1 458 ? -18.204 0.929 13.377 1.00 98.19 458 TYR A N 1
ATOM 3598 C CA . TYR A 1 458 ? -18.452 1.958 14.376 1.00 98.19 458 TYR A CA 1
ATOM 3599 C C . TYR A 1 458 ? -17.132 2.656 14.673 1.00 98.19 458 TYR A C 1
ATOM 3601 O O . TYR A 1 458 ? -16.246 2.056 15.282 1.00 98.19 458 TYR A O 1
ATOM 3609 N N . PHE A 1 459 ? -17.006 3.912 14.258 1.00 97.56 459 PHE A N 1
ATOM 3610 C CA . PHE A 1 459 ? -15.839 4.742 14.528 1.00 97.56 459 PHE A CA 1
ATOM 3611 C C . PHE A 1 459 ? -16.294 6.003 15.265 1.00 97.56 459 PHE A C 1
ATOM 3613 O O . PHE A 1 459 ? -16.945 6.876 14.689 1.00 97.56 459 PHE A O 1
ATOM 3620 N N . SER A 1 460 ? -15.989 6.072 16.565 1.00 96.12 460 SER A N 1
ATOM 3621 C CA . SER A 1 460 ? -16.623 7.015 17.498 1.00 96.12 460 SER A CA 1
ATOM 3622 C C . SER A 1 460 ? -16.636 8.479 17.029 1.00 96.12 460 SER A C 1
ATOM 3624 O O . SER A 1 460 ? -17.694 9.099 17.144 1.00 96.12 460 SER A O 1
ATOM 3626 N N . PRO A 1 461 ? -15.541 9.043 16.473 1.00 96.50 461 PRO A N 1
ATOM 3627 C CA . PRO A 1 461 ? -15.521 10.419 15.974 1.00 96.50 461 PRO A CA 1
ATOM 3628 C C . PRO A 1 461 ? -16.545 10.719 14.871 1.00 96.50 461 PRO A C 1
ATOM 3630 O O . PRO A 1 461 ? -16.947 11.868 14.722 1.00 96.50 461 PRO A O 1
ATOM 3633 N N . LEU A 1 462 ? -16.969 9.710 14.100 1.00 97.31 462 LEU A N 1
ATOM 3634 C CA . LEU A 1 462 ? -17.938 9.867 13.008 1.00 97.31 462 LEU A CA 1
ATOM 3635 C C . LEU A 1 462 ? -19.369 9.513 13.435 1.00 97.31 462 LEU A C 1
ATOM 3637 O O . LEU A 1 462 ? -20.325 10.064 12.890 1.00 97.31 462 LEU A O 1
ATOM 3641 N N . CYS A 1 463 ? -19.518 8.603 14.401 1.00 96.88 463 CYS A N 1
ATOM 3642 C CA . CYS A 1 463 ? -20.809 8.059 14.831 1.00 96.88 463 CYS A CA 1
ATOM 3643 C C . CYS A 1 463 ? -21.484 8.870 15.955 1.00 96.88 463 CYS A C 1
ATOM 3645 O O . CYS A 1 463 ? -22.703 8.796 16.120 1.00 96.88 463 CYS A O 1
ATOM 3647 N N . ILE A 1 464 ? -20.723 9.635 16.742 1.00 95.00 464 ILE A N 1
ATOM 3648 C CA . ILE A 1 464 ? -21.253 10.457 17.844 1.00 95.00 464 ILE A CA 1
ATOM 3649 C C . ILE A 1 464 ? -21.447 11.901 17.369 1.00 95.00 464 ILE A C 1
ATOM 3651 O O . ILE A 1 464 ? -20.613 12.428 16.633 1.00 95.00 464 ILE A O 1
ATOM 3655 N N . ASN A 1 465 ? -22.530 12.565 17.791 1.00 93.19 465 ASN A N 1
ATOM 3656 C CA . ASN A 1 465 ? -22.657 14.004 17.577 1.00 93.19 465 ASN A CA 1
ATOM 3657 C C . ASN A 1 465 ? -21.698 14.758 18.514 1.00 93.19 465 ASN A C 1
ATOM 3659 O O . ASN A 1 465 ? -21.983 14.955 19.696 1.00 93.19 465 ASN A O 1
ATOM 3663 N N . VAL A 1 466 ? -20.574 15.222 17.968 1.00 89.75 466 VAL A N 1
ATOM 3664 C CA . VAL A 1 466 ? -19.528 15.926 18.731 1.00 89.75 466 VAL A CA 1
ATOM 3665 C C . VAL A 1 466 ? -19.881 17.377 19.084 1.00 89.75 466 VAL A C 1
ATOM 3667 O O . VAL A 1 466 ? -19.169 18.008 19.861 1.00 89.75 466 VAL A O 1
ATOM 3670 N N . CYS A 1 467 ? -20.974 17.917 18.534 1.00 85.25 467 CYS A N 1
ATOM 3671 C CA . CYS A 1 467 ? -21.511 19.234 18.888 1.00 85.25 467 CYS A CA 1
ATOM 3672 C C . CYS A 1 467 ? -22.588 19.174 19.984 1.00 85.25 467 CYS A C 1
ATOM 3674 O O . CYS A 1 467 ? -22.906 20.211 20.564 1.00 85.25 467 CYS A O 1
ATOM 3676 N N . GLY A 1 468 ? -23.175 18.001 20.235 1.00 80.81 468 GLY A N 1
ATOM 3677 C CA . GLY A 1 468 ? -24.299 17.822 21.156 1.00 80.81 468 GLY A CA 1
ATOM 3678 C C . GLY A 1 468 ? -23.894 17.346 22.555 1.00 80.81 468 GLY A C 1
ATOM 3679 O O . GLY A 1 468 ? -22.745 16.995 22.814 1.00 80.81 468 GLY A O 1
ATOM 3680 N N . GLN A 1 469 ? -24.877 17.261 23.457 1.00 70.38 469 GLN A N 1
ATOM 3681 C CA . GLN A 1 469 ? -24.711 16.687 24.805 1.00 70.38 469 GLN A CA 1
ATOM 3682 C C . GLN A 1 469 ? -24.571 15.148 24.812 1.00 70.38 469 GLN A C 1
ATOM 3684 O O . GLN A 1 469 ? -24.464 14.542 25.876 1.00 70.38 469 GLN A O 1
ATOM 3689 N N . GLU A 1 470 ? -24.549 14.490 23.645 1.00 75.25 470 GLU A N 1
ATOM 3690 C CA . GLU A 1 470 ? -24.445 13.024 23.540 1.00 75.25 470 GLU A CA 1
ATOM 3691 C C . GLU A 1 470 ? -23.161 12.467 24.181 1.00 75.25 470 GLU A C 1
ATOM 3693 O O . GLU A 1 470 ? -23.139 11.315 24.626 1.00 75.25 470 GLU A O 1
ATOM 3698 N N . HIS A 1 471 ? -22.115 13.295 24.275 1.00 65.75 471 HIS A N 1
ATOM 3699 C CA . HIS A 1 471 ? -20.809 12.913 24.806 1.00 65.75 471 HIS A CA 1
ATOM 3700 C C . HIS A 1 471 ? -20.825 12.557 26.308 1.00 65.75 471 HIS A C 1
ATOM 3702 O O . HIS A 1 471 ? -20.005 11.740 26.731 1.00 65.75 471 HIS A O 1
ATOM 3708 N N . ASP A 1 472 ? -21.790 13.090 27.069 1.00 65.00 472 ASP A N 1
ATOM 3709 C CA . ASP A 1 472 ? -21.905 12.940 28.531 1.00 65.00 472 ASP A CA 1
ATOM 3710 C C . ASP A 1 472 ? -23.157 12.161 28.961 1.00 65.00 472 ASP A C 1
ATOM 3712 O O . ASP A 1 472 ? -23.618 12.251 30.102 1.00 65.00 472 ASP A O 1
ATOM 3716 N N . THR A 1 473 ? -23.746 11.372 28.058 1.00 70.00 473 THR A N 1
ATOM 3717 C CA . THR A 1 473 ? -24.942 10.606 28.420 1.00 70.00 473 THR A CA 1
ATOM 3718 C C . THR A 1 473 ? -24.612 9.573 29.514 1.00 70.00 473 THR A C 1
ATOM 3720 O O . THR A 1 473 ? -23.686 8.771 29.341 1.00 70.00 473 THR A O 1
ATOM 3723 N N . PRO A 1 474 ? -25.399 9.500 30.612 1.00 69.94 474 PRO A N 1
ATOM 3724 C CA . PRO A 1 474 ? -25.242 8.490 31.673 1.00 69.94 474 PRO A CA 1
ATOM 3725 C C . PRO A 1 474 ? -25.272 7.040 31.163 1.00 69.94 474 PRO A C 1
ATOM 3727 O O . PRO A 1 474 ? -24.931 6.101 31.879 1.00 69.94 474 PRO A O 1
ATOM 3730 N N . ASP A 1 475 ? -25.693 6.859 29.912 1.00 84.12 475 ASP A N 1
ATOM 3731 C CA . ASP A 1 475 ? -25.929 5.583 29.272 1.00 84.12 475 ASP A CA 1
ATOM 3732 C C . ASP A 1 475 ? -24.778 5.079 28.386 1.00 84.12 475 ASP A C 1
ATOM 3734 O O . ASP A 1 475 ? -24.864 3.992 27.813 1.00 84.12 475 ASP A O 1
ATOM 3738 N N . ARG A 1 476 ? -23.659 5.814 28.301 1.00 85.19 476 ARG A N 1
ATOM 3739 C CA . ARG A 1 476 ? -22.501 5.442 27.463 1.00 85.19 476 ARG A CA 1
ATOM 3740 C C . ARG A 1 476 ? -22.036 3.997 27.690 1.00 85.19 476 ARG A C 1
ATOM 3742 O O . ARG A 1 476 ? -21.736 3.284 26.732 1.00 85.19 476 ARG A O 1
ATOM 3749 N N . ALA A 1 477 ? -22.021 3.531 28.940 1.00 88.12 477 ALA A N 1
ATOM 3750 C CA . ALA A 1 477 ? -21.638 2.159 29.281 1.00 88.12 477 ALA A CA 1
ATOM 3751 C C . ALA A 1 477 ? -22.610 1.103 28.715 1.00 88.12 477 ALA A C 1
ATOM 3753 O O . ALA A 1 477 ? -22.176 0.034 28.275 1.00 88.12 477 ALA A O 1
ATOM 3754 N N . ARG A 1 478 ? -23.920 1.395 28.696 1.00 92.38 478 ARG A N 1
ATOM 3755 C CA . ARG A 1 478 ? -24.936 0.526 28.084 1.00 92.38 478 ARG A CA 1
ATOM 3756 C C . ARG A 1 478 ? -24.763 0.501 26.571 1.00 92.38 478 ARG A C 1
ATOM 3758 O O . ARG A 1 478 ? -24.736 -0.584 25.998 1.00 92.38 478 ARG A O 1
ATOM 3765 N N . THR A 1 479 ? -24.551 1.659 25.949 1.00 92.56 479 THR A N 1
ATOM 3766 C CA . THR A 1 479 ? -24.314 1.774 24.503 1.00 92.56 479 THR A CA 1
ATOM 3767 C C . THR A 1 479 ? -23.085 0.982 24.065 1.00 92.56 479 THR A C 1
ATOM 3769 O O . THR A 1 479 ? -23.177 0.178 23.142 1.00 92.56 479 THR A O 1
ATOM 3772 N N . ILE A 1 480 ? -21.946 1.124 24.757 1.00 93.44 480 ILE A N 1
ATOM 3773 C CA . ILE A 1 480 ? -20.719 0.366 24.445 1.00 93.44 480 ILE A CA 1
ATOM 3774 C C . ILE A 1 480 ? -20.950 -1.141 24.597 1.00 93.44 480 ILE A C 1
ATOM 3776 O O . ILE A 1 480 ? -20.516 -1.925 23.751 1.00 93.44 480 ILE A O 1
ATOM 3780 N N . ARG A 1 481 ? -21.658 -1.564 25.651 1.00 95.44 481 ARG A N 1
ATOM 3781 C CA . ARG A 1 481 ? -22.005 -2.975 25.847 1.00 95.44 481 ARG A CA 1
ATOM 3782 C C . ARG A 1 481 ? -22.880 -3.498 24.709 1.00 95.44 481 ARG A C 1
ATOM 3784 O O . ARG A 1 481 ? -22.570 -4.556 24.169 1.00 95.44 481 ARG A O 1
ATOM 3791 N N . ASN A 1 482 ? -23.916 -2.754 24.324 1.00 96.12 482 ASN A N 1
ATOM 3792 C CA . ASN A 1 482 ? -24.804 -3.112 23.219 1.00 96.12 482 ASN A CA 1
ATOM 3793 C C . ASN A 1 482 ? -24.037 -3.190 21.893 1.00 96.12 482 ASN A C 1
ATOM 3795 O O . ASN A 1 482 ? -24.219 -4.148 21.145 1.00 96.12 482 ASN A O 1
ATOM 3799 N N . LEU A 1 483 ? -23.151 -2.231 21.618 1.00 96.69 483 LEU A N 1
ATOM 3800 C CA . LEU A 1 483 ? -22.280 -2.235 20.441 1.00 96.69 483 LEU A CA 1
ATOM 3801 C C . LEU A 1 483 ? -21.440 -3.514 20.376 1.00 96.69 483 LEU A C 1
ATOM 3803 O O . LEU A 1 483 ? -21.518 -4.248 19.395 1.00 96.69 483 LEU A O 1
ATOM 3807 N N . ILE A 1 484 ? -20.697 -3.826 21.442 1.00 97.75 484 ILE A N 1
ATOM 3808 C CA . ILE A 1 484 ? -19.816 -5.005 21.480 1.00 97.75 484 ILE A CA 1
ATOM 3809 C C . ILE A 1 484 ? -20.618 -6.307 21.398 1.00 97.75 484 ILE A C 1
ATOM 3811 O O . ILE A 1 484 ? -20.196 -7.256 20.743 1.00 97.75 484 ILE A O 1
ATOM 3815 N N . GLN A 1 485 ? -21.784 -6.380 22.043 1.00 96.69 485 GLN A N 1
ATOM 3816 C CA . GLN A 1 485 ? -22.638 -7.568 21.986 1.00 96.69 485 GLN A CA 1
ATOM 3817 C C . GLN A 1 485 ? -23.196 -7.826 20.584 1.00 96.69 485 GLN A C 1
ATOM 3819 O O . GLN A 1 485 ? -23.361 -8.989 20.212 1.00 96.69 485 GLN A O 1
ATOM 3824 N N . ASN A 1 486 ? -23.445 -6.774 19.804 1.00 96.81 486 ASN A N 1
ATOM 3825 C CA . ASN A 1 486 ? -24.080 -6.882 18.493 1.00 96.81 486 ASN A CA 1
ATOM 3826 C C . ASN A 1 486 ? -23.100 -6.844 17.310 1.00 96.81 486 ASN A C 1
ATOM 3828 O O . ASN A 1 486 ? -23.495 -7.236 16.217 1.00 96.81 486 ASN A O 1
ATOM 3832 N N . CYS A 1 487 ? -21.841 -6.443 17.506 1.00 97.81 487 CYS A N 1
ATOM 3833 C CA . CYS A 1 487 ? -20.828 -6.476 16.449 1.00 97.81 487 CYS A CA 1
ATOM 3834 C C . CYS A 1 487 ? -20.241 -7.887 16.247 1.00 97.81 487 CYS A C 1
ATOM 3836 O O . CYS A 1 487 ? -20.385 -8.778 17.089 1.00 97.81 487 CYS A O 1
ATOM 3838 N N . GLU A 1 488 ? -19.537 -8.104 15.140 1.00 97.94 488 GLU A N 1
ATOM 3839 C CA . GLU A 1 488 ? -18.783 -9.331 14.858 1.00 97.94 488 GLU A CA 1
ATOM 3840 C C . GLU A 1 488 ? -17.413 -9.336 15.550 1.00 97.94 488 GLU A C 1
ATOM 3842 O O . GLU A 1 488 ? -16.937 -10.380 16.009 1.00 97.94 488 GLU A O 1
ATOM 3847 N N . GLY A 1 489 ? -16.782 -8.165 15.655 1.00 98.12 489 GLY A N 1
ATOM 3848 C CA . GLY A 1 489 ? -15.468 -8.019 16.267 1.00 98.12 489 GLY A CA 1
ATOM 3849 C C . GLY A 1 489 ? -15.083 -6.581 16.586 1.00 98.12 489 GLY A C 1
ATOM 3850 O O . GLY A 1 489 ? -15.797 -5.636 16.254 1.00 98.12 489 GLY A O 1
ATOM 3851 N N . VAL A 1 490 ? -13.938 -6.434 17.245 1.00 98.50 490 VAL A N 1
ATOM 3852 C CA . VAL A 1 490 ? -13.368 -5.146 17.643 1.00 98.50 490 VAL A CA 1
ATOM 3853 C C . VAL A 1 490 ? -11.938 -5.034 17.134 1.00 98.50 490 VAL A C 1
ATOM 3855 O O . VAL A 1 490 ? -11.111 -5.904 17.416 1.00 98.50 490 VAL A O 1
ATOM 3858 N N . LEU A 1 491 ? -11.651 -3.951 16.411 1.00 98.56 491 LEU A N 1
ATOM 3859 C CA . LEU A 1 491 ? -10.302 -3.547 16.028 1.00 98.56 491 LEU A CA 1
ATOM 3860 C C . LEU A 1 491 ? -9.776 -2.531 17.044 1.00 98.56 491 LEU A C 1
ATOM 3862 O O . LEU A 1 491 ? -10.157 -1.365 17.017 1.00 98.56 491 LEU A O 1
ATOM 3866 N N . SER A 1 492 ? -8.888 -2.968 17.931 1.00 98.00 492 SER A N 1
ATOM 3867 C CA . SER A 1 492 ? -8.189 -2.098 18.876 1.00 98.00 492 SER A CA 1
ATOM 3868 C C . SER A 1 492 ? -6.922 -1.544 18.245 1.00 98.00 492 SER A C 1
ATOM 3870 O O . SER A 1 492 ? -5.973 -2.281 17.979 1.00 98.00 492 SER A O 1
ATOM 3872 N N . VAL A 1 493 ? -6.915 -0.237 17.989 1.00 97.75 493 VAL A N 1
ATOM 3873 C CA . VAL A 1 493 ? -5.789 0.447 17.351 1.00 97.75 493 VAL A CA 1
ATOM 3874 C C . VAL A 1 493 ? -4.799 0.867 18.427 1.00 97.75 493 VAL A C 1
ATOM 3876 O O . VAL A 1 493 ? -5.090 1.714 19.279 1.00 97.75 493 VAL A O 1
ATOM 3879 N N . LEU A 1 494 ? -3.636 0.226 18.421 1.00 96.88 494 LEU A N 1
ATOM 3880 C CA . LEU A 1 494 ? -2.566 0.466 19.371 1.00 96.88 494 LEU A CA 1
ATOM 3881 C C . LEU A 1 494 ? -1.618 1.518 18.809 1.00 96.88 494 LEU A C 1
ATOM 3883 O O . LEU A 1 494 ? -0.961 1.250 17.802 1.00 96.88 494 LEU A O 1
ATOM 3887 N N . PRO A 1 495 ? -1.526 2.684 19.458 1.00 95.19 495 PRO A N 1
ATOM 3888 C CA . PRO A 1 495 ? -0.597 3.694 19.010 1.00 95.19 495 PRO A CA 1
ATOM 3889 C C . PRO A 1 495 ? 0.840 3.369 19.373 1.00 95.19 495 PRO A C 1
ATOM 3891 O O . PRO A 1 495 ? 1.099 2.612 20.313 1.00 95.19 495 PRO A O 1
ATOM 3894 N N . ASP A 1 496 ? 1.773 4.032 18.698 1.00 93.44 496 ASP A N 1
ATOM 3895 C CA . ASP A 1 496 ? 3.200 3.874 18.975 1.00 93.44 496 ASP A CA 1
ATOM 3896 C C . ASP A 1 496 ? 3.630 4.390 20.362 1.00 93.44 496 ASP A C 1
ATOM 3898 O O . ASP A 1 496 ? 4.683 4.001 20.885 1.00 93.44 496 ASP A O 1
ATOM 3902 N N . SER A 1 497 ? 2.815 5.231 20.998 1.00 92.81 497 SER A N 1
ATOM 3903 C CA . SER A 1 497 ? 3.042 5.693 22.368 1.00 92.81 497 SER A CA 1
ATOM 3904 C C . SER A 1 497 ? 2.552 4.670 23.399 1.00 92.81 497 SER A C 1
ATOM 3906 O O . SER A 1 497 ? 1.349 4.453 23.558 1.00 92.81 497 SER A O 1
ATOM 3908 N N . GLU A 1 498 ? 3.481 4.085 24.164 1.00 88.31 498 GLU A N 1
ATOM 3909 C CA . GLU A 1 498 ? 3.172 3.088 25.204 1.00 88.31 498 GLU A CA 1
ATOM 3910 C C . GLU A 1 498 ? 2.207 3.631 26.272 1.00 88.31 498 GLU A C 1
ATOM 3912 O O . GLU A 1 498 ? 1.329 2.911 26.751 1.00 88.31 498 GLU A O 1
ATOM 3917 N N . GLU A 1 499 ? 2.297 4.926 26.589 1.00 88.06 499 GLU A N 1
ATOM 3918 C CA . GLU A 1 499 ? 1.416 5.593 27.555 1.00 88.06 499 GLU A CA 1
ATOM 3919 C C . GLU A 1 499 ? -0.054 5.595 27.116 1.00 88.06 499 GLU A C 1
ATOM 3921 O O . GLU A 1 499 ? -0.964 5.606 27.948 1.00 88.06 499 GLU A O 1
ATOM 3926 N N . GLN A 1 500 ? -0.298 5.554 25.806 1.00 91.00 500 GLN A N 1
ATOM 3927 C CA . GLN A 1 500 ? -1.633 5.551 25.217 1.00 91.00 500 GLN A CA 1
ATOM 3928 C C . GLN A 1 500 ? -2.211 4.132 25.054 1.00 91.00 500 GLN A C 1
ATOM 3930 O O . GLN A 1 500 ? -3.390 3.970 24.710 1.00 91.00 500 GLN A O 1
ATOM 3935 N N . ILE A 1 501 ? -1.416 3.089 25.320 1.00 92.56 501 ILE A N 1
ATOM 3936 C CA . ILE A 1 501 ? -1.863 1.696 25.235 1.00 92.56 501 ILE A CA 1
ATOM 3937 C C . ILE A 1 501 ? -2.777 1.348 26.420 1.00 92.56 501 ILE A C 1
ATOM 3939 O O . ILE A 1 501 ? -3.847 0.767 26.215 1.00 92.56 501 ILE A O 1
ATOM 3943 N N . VAL A 1 502 ? -2.395 1.742 27.641 1.00 93.38 502 VAL A N 1
ATOM 3944 C CA . VAL A 1 502 ? -3.022 1.304 28.905 1.00 93.38 502 VAL A CA 1
ATOM 3945 C C . VAL A 1 502 ? -4.099 2.280 29.378 1.00 93.38 502 VAL A C 1
ATOM 3947 O O . VAL A 1 502 ? -3.886 3.128 30.250 1.00 93.38 502 VAL A O 1
ATOM 3950 N N . ARG A 1 503 ? -5.297 2.153 28.808 1.00 94.81 503 ARG A N 1
ATOM 3951 C CA . ARG A 1 503 ? -6.432 3.042 29.100 1.00 94.81 503 ARG A CA 1
ATOM 3952 C C . ARG A 1 503 ? -7.641 2.269 29.608 1.00 94.81 503 ARG A C 1
ATOM 3954 O O . ARG A 1 503 ? -7.880 1.144 29.170 1.00 94.81 503 ARG A O 1
ATOM 3961 N N . SER A 1 504 ? -8.405 2.874 30.518 1.00 94.62 504 SER A N 1
ATOM 3962 C CA . SER A 1 504 ? -9.582 2.238 31.124 1.00 94.62 504 SER A CA 1
ATOM 3963 C C . SER A 1 504 ? -10.640 1.894 30.075 1.00 94.62 504 SER A C 1
ATOM 3965 O O . SER A 1 504 ? -11.157 0.785 30.085 1.00 94.62 504 SER A O 1
ATOM 3967 N N . ASP A 1 505 ? -10.895 2.774 29.106 1.00 93.50 505 ASP A N 1
ATOM 3968 C CA . ASP A 1 505 ? -11.873 2.521 28.038 1.00 93.50 505 ASP A CA 1
ATOM 3969 C C . ASP A 1 505 ? -11.489 1.289 27.196 1.00 93.50 505 ASP A C 1
ATOM 3971 O O . ASP A 1 505 ? -12.330 0.439 26.903 1.00 93.50 505 ASP A O 1
ATOM 3975 N N . ARG A 1 506 ? -10.197 1.131 26.866 1.00 95.62 506 ARG A N 1
ATOM 3976 C CA . ARG A 1 506 ? -9.688 -0.053 26.154 1.00 95.62 506 ARG A CA 1
ATOM 3977 C C . ARG A 1 506 ? -9.783 -1.313 27.008 1.00 95.62 506 ARG A C 1
ATOM 3979 O O . ARG A 1 506 ? -10.197 -2.358 26.512 1.00 95.62 506 ARG A O 1
ATOM 3986 N N . LEU A 1 507 ? -9.415 -1.215 28.286 1.00 96.56 507 LEU A N 1
ATOM 3987 C CA . LEU A 1 507 ? -9.554 -2.304 29.253 1.00 96.56 507 LEU A CA 1
ATOM 3988 C C . LEU A 1 507 ? -11.006 -2.799 29.314 1.00 96.56 507 LEU A C 1
ATOM 3990 O O . LEU A 1 507 ? -11.241 -4.003 29.225 1.00 96.56 507 LEU A O 1
ATOM 3994 N N . GLU A 1 508 ? -11.975 -1.884 29.405 1.00 96.75 508 GLU A N 1
ATOM 3995 C CA . GLU A 1 508 ? -13.401 -2.213 29.381 1.00 96.75 508 GLU A CA 1
ATOM 3996 C C . GLU A 1 508 ? -13.798 -2.905 28.074 1.00 96.75 508 GLU A C 1
ATOM 3998 O O . GLU A 1 508 ? -14.378 -3.991 28.112 1.00 96.75 508 GLU A O 1
ATOM 4003 N N . ARG A 1 509 ? -13.447 -2.326 26.919 1.00 96.69 509 ARG A N 1
ATOM 4004 C CA . ARG A 1 509 ? -13.797 -2.872 25.598 1.00 96.69 509 ARG A CA 1
ATOM 4005 C C . ARG A 1 509 ? -13.226 -4.277 25.390 1.00 96.69 509 ARG A C 1
ATOM 4007 O O . ARG A 1 509 ? -13.972 -5.194 25.046 1.00 96.69 509 ARG A O 1
ATOM 4014 N N . LEU A 1 510 ? -11.936 -4.481 25.662 1.00 97.38 510 LEU A N 1
ATOM 4015 C CA . LEU A 1 510 ? -11.291 -5.794 25.550 1.00 97.38 510 LEU A CA 1
ATOM 4016 C C . LEU A 1 510 ? -11.899 -6.805 26.527 1.00 97.38 510 LEU A C 1
ATOM 4018 O O . LEU A 1 510 ? -12.135 -7.957 26.162 1.00 97.38 510 LEU A O 1
ATOM 4022 N N . HIS A 1 511 ? -12.198 -6.385 27.758 1.00 97.56 511 HIS A N 1
ATOM 4023 C CA . HIS A 1 511 ? -12.841 -7.250 28.740 1.00 97.56 511 HIS A CA 1
ATOM 4024 C C . HIS A 1 511 ? -14.235 -7.701 28.288 1.00 97.56 511 HIS A C 1
ATOM 4026 O O . HIS A 1 511 ? -14.538 -8.896 28.342 1.00 97.56 511 HIS A O 1
ATOM 4032 N N . LEU A 1 512 ? -15.057 -6.768 27.798 1.00 97.44 512 LEU A N 1
ATOM 4033 C CA . LEU A 1 512 ? -16.377 -7.066 27.244 1.00 97.44 512 LEU A CA 1
ATOM 4034 C C . LEU A 1 512 ? -16.272 -8.023 26.050 1.00 97.44 512 LEU A C 1
ATOM 4036 O O . LEU A 1 512 ? -17.045 -8.976 25.980 1.00 97.44 512 LEU A O 1
ATOM 4040 N N . CYS A 1 513 ? -15.279 -7.849 25.172 1.00 97.94 513 CYS A N 1
ATOM 4041 C CA . CYS A 1 513 ? -15.037 -8.770 24.058 1.00 97.94 513 CYS A CA 1
ATOM 4042 C C . CYS A 1 513 ? -14.690 -10.183 24.535 1.00 97.94 513 CYS A C 1
ATOM 4044 O O . CYS A 1 513 ? -15.291 -11.152 24.074 1.00 97.94 513 CYS A O 1
ATOM 4046 N N . PHE A 1 514 ? -13.769 -10.315 25.497 1.00 97.38 514 PHE A N 1
ATOM 4047 C CA . PHE A 1 514 ? -13.413 -11.615 26.070 1.00 97.38 514 PHE A CA 1
ATOM 4048 C C . PHE A 1 514 ? -14.587 -12.292 26.782 1.00 97.38 514 PHE A C 1
ATOM 4050 O O . PHE A 1 514 ? -14.645 -13.520 26.828 1.00 97.38 514 PHE A O 1
ATOM 4057 N N . HIS A 1 515 ? -15.482 -11.516 27.393 1.00 96.31 515 HIS A N 1
ATOM 4058 C CA . HIS A 1 515 ? -16.673 -12.048 28.048 1.00 96.31 515 HIS A CA 1
ATOM 4059 C C . HIS A 1 515 ? -17.727 -12.498 27.029 1.00 96.31 515 HIS A C 1
ATOM 4061 O O . HIS A 1 515 ? -18.299 -13.572 27.180 1.00 96.31 515 HIS A O 1
ATOM 4067 N N . ALA A 1 516 ? -17.940 -11.709 25.975 1.00 97.00 516 ALA A N 1
ATOM 4068 C CA . ALA A 1 516 ? -18.925 -11.974 24.929 1.00 97.00 516 ALA A CA 1
ATOM 4069 C C . ALA A 1 516 ? -18.425 -12.921 23.818 1.00 97.00 516 ALA A C 1
ATOM 4071 O O . ALA A 1 516 ? -19.160 -13.173 22.866 1.00 97.00 516 ALA A O 1
ATOM 4072 N N . GLY A 1 517 ? -17.185 -13.421 23.902 1.00 97.12 517 GLY A N 1
ATOM 4073 C CA . GLY A 1 517 ? -16.594 -14.294 22.881 1.00 97.12 517 GLY A CA 1
ATOM 4074 C C . GLY A 1 51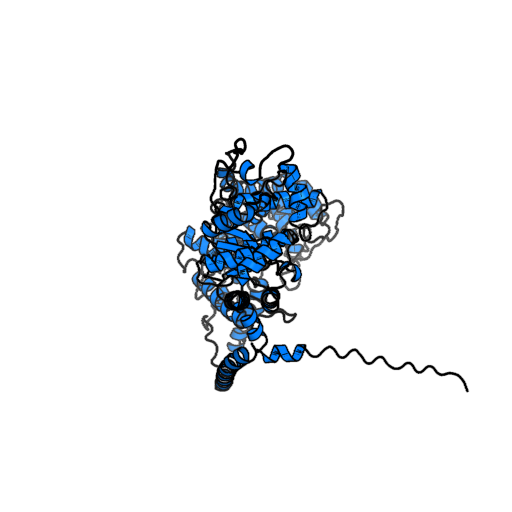7 ? -16.430 -13.612 21.518 1.00 97.12 517 GLY A C 1
ATOM 4075 O O . GLY A 1 517 ? -16.528 -14.270 20.485 1.00 97.12 517 GLY A O 1
ATOM 4076 N N . LYS A 1 518 ? -16.235 -12.289 21.505 1.00 97.81 518 LYS A N 1
ATOM 4077 C CA . LYS A 1 518 ? -16.129 -11.499 20.272 1.00 97.81 518 LYS A CA 1
ATOM 4078 C C . LYS A 1 518 ? -14.736 -11.572 19.678 1.00 97.81 518 LYS A C 1
ATOM 4080 O O . LYS A 1 518 ? -13.757 -11.786 20.397 1.00 97.81 518 LYS A O 1
ATOM 4085 N N . LYS A 1 519 ? -14.653 -11.368 18.359 1.00 98.25 519 LYS A N 1
ATOM 4086 C CA . LYS A 1 519 ? -13.364 -11.336 17.674 1.00 98.25 519 LYS A CA 1
ATOM 4087 C C . LYS A 1 519 ? -12.578 -10.106 18.114 1.00 98.25 519 LYS A C 1
ATOM 4089 O O . LYS A 1 519 ? -13.116 -9.002 18.106 1.00 98.25 519 LYS A O 1
ATOM 4094 N N . ILE A 1 520 ? -11.324 -10.296 18.502 1.00 98.38 520 ILE A N 1
ATOM 4095 C CA . ILE A 1 520 ? -10.419 -9.208 18.878 1.00 98.38 520 ILE A CA 1
ATOM 4096 C C . ILE A 1 520 ? -9.304 -9.142 17.846 1.00 98.38 520 ILE A C 1
ATOM 4098 O O . ILE A 1 520 ? -8.663 -10.155 17.549 1.00 98.38 520 ILE A O 1
ATOM 4102 N N . TYR A 1 521 ? -9.062 -7.935 17.357 1.00 98.44 521 TYR A N 1
ATOM 4103 C CA . TYR A 1 521 ? -7.948 -7.599 16.490 1.00 98.44 521 TYR A CA 1
ATOM 4104 C C . TYR A 1 521 ? -7.162 -6.461 17.132 1.00 98.44 521 TYR A C 1
ATOM 4106 O O . TYR A 1 521 ? -7.751 -5.511 17.645 1.00 98.44 521 TYR A O 1
ATOM 4114 N N . LEU A 1 522 ? -5.839 -6.554 17.113 1.00 98.12 522 LEU A N 1
ATOM 4115 C CA . LEU A 1 522 ? -4.947 -5.472 17.511 1.00 98.12 522 LEU A CA 1
ATOM 4116 C C . LEU A 1 522 ? -4.302 -4.920 16.245 1.00 98.12 522 LEU A C 1
ATOM 4118 O O . LEU A 1 522 ? -3.659 -5.678 15.529 1.00 98.12 522 LEU A O 1
ATOM 4122 N N . GLY A 1 523 ? -4.480 -3.638 15.946 1.00 97.81 523 GLY A N 1
ATOM 4123 C CA . GLY A 1 523 ? -3.889 -2.982 14.775 1.00 97.81 523 GLY A CA 1
ATOM 4124 C C . GLY A 1 523 ? -2.823 -1.965 15.168 1.00 97.81 523 GLY A C 1
ATOM 4125 O O . GLY A 1 523 ? -2.941 -1.332 16.213 1.00 97.81 523 GLY A O 1
ATOM 4126 N N . CYS A 1 524 ? -1.805 -1.795 14.333 1.00 97.00 524 CYS A N 1
ATOM 4127 C CA . CYS A 1 524 ? -0.821 -0.714 14.390 1.00 97.00 524 CYS A CA 1
ATOM 4128 C C . CYS A 1 524 ? -0.518 -0.208 12.967 1.00 97.00 524 CYS A C 1
ATOM 4130 O O . CYS A 1 524 ? -1.067 -0.717 11.988 1.00 97.00 524 CYS A O 1
ATOM 4132 N N . SER A 1 525 ? 0.372 0.777 12.845 1.00 95.19 525 SER A N 1
ATOM 4133 C CA . SER A 1 525 ? 0.807 1.357 11.564 1.00 95.19 525 SER A CA 1
ATOM 4134 C C . SER A 1 525 ? 1.376 0.325 10.581 1.00 95.19 525 SER A C 1
ATOM 4136 O O . SER A 1 525 ? 1.169 0.433 9.372 1.00 95.19 525 SER A O 1
ATOM 4138 N N . ASP A 1 526 ? 2.034 -0.710 11.100 1.00 94.25 526 ASP A N 1
ATOM 4139 C CA . ASP A 1 526 ? 2.746 -1.708 10.293 1.00 94.25 526 ASP A CA 1
ATOM 4140 C C . ASP A 1 526 ? 2.019 -3.051 10.129 1.00 94.25 526 ASP A C 1
ATOM 4142 O O . ASP A 1 526 ? 2.470 -3.906 9.362 1.00 94.25 526 ASP A O 1
ATOM 4146 N N . GLY A 1 527 ? 0.896 -3.275 10.814 1.00 95.75 527 GLY A N 1
ATOM 4147 C CA . GLY A 1 527 ? 0.187 -4.546 10.708 1.00 95.75 527 GLY A CA 1
ATOM 4148 C C . GLY A 1 527 ? -0.973 -4.721 11.673 1.00 95.75 527 GLY A C 1
ATOM 4149 O O . GLY A 1 527 ? -1.312 -3.851 12.470 1.00 95.75 527 GLY A O 1
ATOM 4150 N N . VAL A 1 528 ? -1.582 -5.898 11.607 1.00 97.75 528 VAL A N 1
ATOM 4151 C CA . VAL A 1 528 ? -2.712 -6.301 12.435 1.00 97.75 528 VAL A CA 1
ATOM 4152 C C . VAL A 1 528 ? -2.528 -7.736 12.930 1.00 97.75 528 VAL A C 1
ATOM 4154 O O . VAL A 1 528 ? -2.076 -8.629 12.211 1.00 97.75 528 VAL A O 1
ATOM 4157 N N . LEU A 1 529 ? -2.887 -7.957 14.188 1.00 97.62 529 LEU A N 1
ATOM 4158 C CA . LEU A 1 529 ? -2.862 -9.238 14.870 1.00 97.62 529 LEU A CA 1
ATOM 4159 C C . LEU A 1 529 ? -4.296 -9.669 15.183 1.00 97.62 529 LEU A C 1
ATOM 4161 O O . LEU A 1 529 ? -5.007 -9.013 15.941 1.00 97.62 529 LEU A O 1
ATOM 4165 N N . ALA A 1 530 ? -4.709 -10.798 14.626 1.00 97.81 530 ALA A N 1
ATOM 4166 C CA . ALA A 1 530 ? -5.874 -11.538 15.077 1.00 97.81 530 ALA A CA 1
ATOM 4167 C C . ALA A 1 530 ? -5.560 -12.182 16.437 1.00 97.81 530 ALA A C 1
ATOM 4169 O O . ALA A 1 530 ? -4.545 -12.856 16.589 1.00 97.81 530 ALA A O 1
ATOM 4170 N N . CYS A 1 531 ? -6.419 -11.979 17.435 1.00 96.88 531 CYS A N 1
ATOM 4171 C CA . CYS A 1 531 ? -6.162 -12.434 18.805 1.00 96.88 531 CYS A CA 1
ATOM 4172 C C . CYS A 1 531 ? -7.006 -13.647 19.208 1.00 96.88 531 CYS A C 1
ATOM 4174 O O . CYS A 1 531 ? -6.551 -14.515 19.946 1.00 96.88 531 CYS A O 1
ATOM 4176 N N . THR A 1 532 ? -8.243 -13.729 18.732 1.00 96.38 532 THR A N 1
ATOM 4177 C CA . THR A 1 532 ? -9.205 -14.760 19.169 1.00 96.38 532 THR A CA 1
ATOM 4178 C C . THR A 1 532 ? -9.558 -15.760 18.075 1.00 96.38 532 THR A C 1
ATOM 4180 O O . THR A 1 532 ? -9.950 -16.882 18.373 1.00 96.38 532 THR A O 1
ATOM 4183 N N . SER A 1 533 ? -9.437 -15.355 16.814 1.00 96.50 533 SER A N 1
ATOM 4184 C CA . SER A 1 533 ? -9.718 -16.179 15.639 1.00 96.50 533 SER A CA 1
ATOM 4185 C C . SER A 1 533 ? -8.820 -15.724 14.494 1.00 96.50 533 SER A C 1
ATOM 4187 O O . SER A 1 533 ? -8.707 -14.507 14.323 1.00 96.50 533 SER A O 1
ATOM 4189 N N . PRO A 1 534 ? -8.236 -16.638 13.704 1.00 97.06 534 PRO A N 1
ATOM 4190 C CA . PRO A 1 534 ? -7.395 -16.255 12.577 1.00 97.06 534 PRO A CA 1
ATOM 4191 C C . PRO A 1 534 ? -8.204 -15.510 11.505 1.00 97.06 534 PRO A C 1
ATOM 4193 O O . PRO A 1 534 ? -9.438 -15.572 11.475 1.00 97.06 534 PRO A O 1
ATOM 4196 N N . PHE A 1 535 ? -7.500 -14.818 10.611 1.00 96.50 535 PHE A N 1
ATOM 4197 C CA . PHE A 1 535 ? -8.081 -14.259 9.391 1.00 96.50 535 PHE A CA 1
ATOM 4198 C C . PHE A 1 535 ? -8.555 -15.373 8.439 1.00 96.50 535 PHE A C 1
ATOM 4200 O O . PHE A 1 535 ? -8.339 -16.562 8.684 1.00 96.50 535 PHE A O 1
ATOM 4207 N N . GLN A 1 536 ? -9.229 -15.000 7.346 1.00 91.81 536 GLN A N 1
ATOM 4208 C CA . GLN A 1 536 ? -9.870 -15.956 6.428 1.00 91.81 536 GLN A CA 1
ATOM 4209 C C . GLN A 1 536 ? -8.896 -16.953 5.777 1.00 91.81 536 GLN A C 1
ATOM 4211 O O . GLN A 1 536 ? -9.300 -18.037 5.370 1.00 91.81 536 GLN A O 1
ATOM 4216 N N . ASP A 1 537 ? -7.620 -16.599 5.662 1.00 86.31 537 ASP A N 1
ATOM 4217 C CA . ASP A 1 537 ? -6.546 -17.447 5.136 1.00 86.31 537 ASP A CA 1
ATOM 4218 C C . ASP A 1 537 ? -5.826 -18.269 6.224 1.00 86.31 537 ASP A C 1
ATOM 4220 O O . ASP A 1 537 ? -4.832 -18.939 5.946 1.00 86.31 537 ASP A O 1
ATOM 4224 N N . GLY A 1 538 ? -6.330 -18.243 7.461 1.00 93.31 538 GLY A N 1
ATOM 4225 C CA . GLY A 1 538 ? -5.802 -19.009 8.586 1.00 93.31 538 GLY A CA 1
ATOM 4226 C C . GLY A 1 538 ? -4.605 -18.365 9.289 1.00 93.31 538 GLY A C 1
ATOM 4227 O O . GLY A 1 538 ? -4.094 -18.941 10.254 1.00 93.31 538 GLY A O 1
ATOM 4228 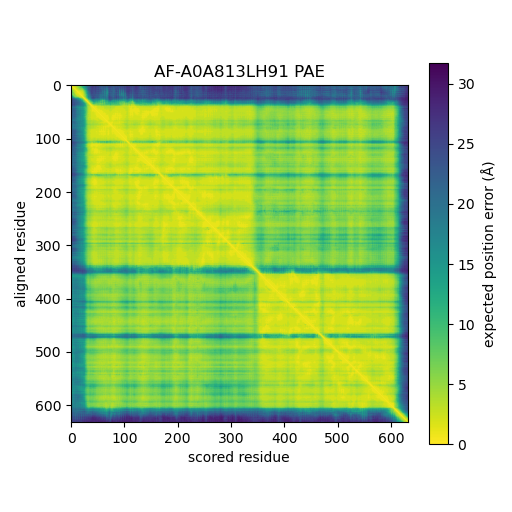N N . ILE A 1 539 ? -4.150 -17.184 8.859 1.00 91.81 539 ILE A N 1
ATOM 4229 C CA . ILE A 1 539 ? -3.039 -16.492 9.523 1.00 91.81 539 ILE A CA 1
ATOM 4230 C C . ILE A 1 539 ? -3.528 -15.699 10.739 1.00 91.81 539 ILE A C 1
ATOM 4232 O O . ILE A 1 539 ? -4.669 -15.247 10.814 1.00 91.81 539 ILE A O 1
ATOM 4236 N N . TRP A 1 540 ? -2.632 -15.514 11.705 1.00 94.88 540 TRP A N 1
ATOM 4237 C CA . TRP A 1 540 ? -2.905 -14.757 12.931 1.00 94.88 540 TRP A CA 1
ATOM 4238 C C . TRP A 1 540 ? -2.304 -13.351 12.906 1.00 94.88 540 TRP A C 1
ATOM 4240 O O . TRP A 1 540 ? -2.721 -12.495 13.670 1.00 94.88 540 TRP A O 1
ATOM 4250 N N . GLU A 1 541 ? -1.330 -13.101 12.039 1.00 95.00 541 GLU A N 1
ATOM 4251 C CA . GLU A 1 541 ? -0.680 -11.804 11.871 1.00 95.00 541 GLU A CA 1
ATOM 4252 C C . GLU A 1 541 ? -0.656 -11.470 10.385 1.00 95.00 541 GLU A C 1
ATOM 4254 O O . GLU A 1 541 ? -0.338 -12.328 9.557 1.00 95.00 541 GLU A O 1
ATOM 4259 N N . PHE A 1 542 ? -0.960 -10.219 10.073 1.00 94.12 542 PHE A N 1
ATOM 4260 C CA . PHE A 1 542 ? -0.907 -9.673 8.733 1.00 94.12 542 PHE A CA 1
ATOM 4261 C C . PHE A 1 542 ? -0.182 -8.328 8.767 1.00 94.12 542 PHE A C 1
ATOM 4263 O O . PHE A 1 542 ? -0.522 -7.462 9.566 1.00 94.12 542 PHE A O 1
ATOM 4270 N N . GLY A 1 543 ? 0.831 -8.155 7.924 1.00 93.00 543 GLY A N 1
ATOM 4271 C CA . GLY A 1 543 ? 1.814 -7.084 8.076 1.00 93.00 543 GLY A CA 1
ATOM 4272 C C . GLY A 1 543 ? 2.924 -7.481 9.052 1.00 93.00 543 GLY A C 1
ATOM 4273 O O . GLY A 1 543 ? 3.260 -8.660 9.192 1.00 93.00 543 GLY A O 1
ATOM 4274 N N . HIS A 1 544 ? 3.506 -6.488 9.713 1.00 91.19 544 HIS A N 1
ATOM 4275 C CA . HIS A 1 544 ? 4.475 -6.656 10.787 1.00 91.19 544 HIS A CA 1
ATOM 4276 C C . HIS A 1 544 ? 3.938 -6.010 12.063 1.00 91.19 544 HIS A C 1
ATOM 4278 O O . HIS A 1 544 ? 4.024 -4.800 12.256 1.00 91.19 544 HIS A O 1
ATOM 4284 N N . PHE A 1 545 ? 3.375 -6.817 12.954 1.00 94.69 545 PHE A N 1
ATOM 4285 C CA . PHE A 1 545 ? 2.878 -6.317 14.222 1.00 94.69 545 PHE A CA 1
ATOM 4286 C C . PHE A 1 545 ? 4.039 -6.085 15.190 1.00 94.69 545 PHE A C 1
ATOM 4288 O O . PHE A 1 545 ? 4.746 -7.021 15.574 1.00 94.69 545 PHE A O 1
ATOM 4295 N N . SER A 1 546 ? 4.219 -4.830 15.604 1.00 93.50 546 SER A N 1
ATOM 4296 C CA . SER A 1 546 ? 5.377 -4.386 16.381 1.00 93.50 546 SER A CA 1
ATOM 4297 C C . SER A 1 546 ? 5.566 -5.195 17.677 1.00 93.50 546 SER A C 1
ATOM 4299 O O . SER A 1 546 ? 4.755 -5.089 18.607 1.00 93.50 546 SER A O 1
ATOM 4301 N N . PRO A 1 547 ? 6.684 -5.942 17.826 1.00 93.50 547 PRO A N 1
ATOM 4302 C CA . PRO A 1 547 ? 6.986 -6.653 19.068 1.00 93.50 547 PRO A CA 1
ATOM 4303 C C . PRO A 1 547 ? 7.121 -5.706 20.266 1.00 93.50 547 PRO A C 1
ATOM 4305 O O . PRO A 1 547 ? 6.912 -6.123 21.404 1.00 93.50 547 PRO A O 1
ATOM 4308 N N . ARG A 1 548 ? 7.460 -4.429 20.028 1.00 94.94 548 ARG A N 1
ATOM 4309 C CA . ARG A 1 548 ? 7.515 -3.387 21.062 1.00 94.94 548 ARG A CA 1
ATOM 4310 C C . ARG A 1 548 ? 6.137 -3.156 21.678 1.00 94.94 548 ARG A C 1
ATOM 4312 O O . ARG A 1 548 ? 6.023 -3.225 22.897 1.00 94.94 548 ARG A O 1
ATOM 4319 N N . LEU A 1 549 ? 5.101 -2.986 20.854 1.00 95.50 549 LEU A N 1
ATOM 4320 C CA . LEU A 1 549 ? 3.723 -2.792 21.322 1.00 95.50 549 LEU A CA 1
ATOM 4321 C C . LEU A 1 549 ? 3.228 -4.000 22.117 1.00 95.50 549 LEU A C 1
ATOM 4323 O O . LEU A 1 549 ? 2.637 -3.845 23.183 1.00 95.50 549 LEU A O 1
ATOM 4327 N N . THR A 1 550 ? 3.543 -5.215 21.666 1.00 94.62 550 THR A N 1
ATOM 4328 C CA . THR A 1 550 ? 3.227 -6.427 22.429 1.00 94.62 550 THR A CA 1
ATOM 4329 C C . THR A 1 550 ? 3.942 -6.469 23.782 1.00 94.62 550 THR A C 1
ATOM 4331 O O . THR A 1 550 ? 3.327 -6.812 24.791 1.00 94.62 550 THR A O 1
ATOM 4334 N N . ARG A 1 551 ? 5.230 -6.104 23.849 1.00 94.31 551 ARG A N 1
ATOM 4335 C CA . ARG A 1 551 ? 5.940 -6.022 25.137 1.00 94.31 551 ARG A CA 1
ATOM 4336 C C . ARG A 1 551 ? 5.321 -4.966 26.044 1.00 94.31 551 ARG A C 1
ATOM 4338 O O . ARG A 1 551 ? 5.164 -5.244 27.230 1.00 94.31 551 ARG A O 1
ATOM 4345 N N . ALA A 1 552 ? 4.927 -3.818 25.497 1.00 94.31 552 ALA A N 1
ATOM 4346 C CA . ALA A 1 552 ? 4.229 -2.785 26.246 1.00 94.31 552 ALA A CA 1
ATOM 4347 C C . ALA A 1 552 ? 2.911 -3.326 26.823 1.00 94.31 552 ALA A C 1
ATOM 4349 O O . ALA A 1 552 ? 2.697 -3.210 28.026 1.00 94.31 552 ALA A O 1
ATOM 4350 N N . LEU A 1 553 ? 2.089 -4.038 26.036 1.00 94.25 553 LEU A N 1
ATOM 4351 C CA . LEU A 1 553 ? 0.873 -4.705 26.533 1.00 94.25 553 LEU A CA 1
ATOM 4352 C C . LEU A 1 553 ? 1.148 -5.657 27.712 1.00 94.25 553 LEU A C 1
ATOM 4354 O O . LEU A 1 553 ? 0.324 -5.742 28.622 1.00 94.25 553 LEU A O 1
ATOM 4358 N N . PHE A 1 554 ? 2.282 -6.367 27.695 1.00 92.81 554 PHE A N 1
ATOM 4359 C CA . PHE A 1 554 ? 2.635 -7.390 28.695 1.00 92.81 554 PHE A CA 1
ATOM 4360 C C . PHE A 1 554 ? 3.258 -6.823 29.962 1.00 92.81 554 PHE A C 1
ATOM 4362 O O . PHE A 1 554 ? 3.093 -7.384 31.040 1.00 92.81 554 PHE A O 1
ATOM 4369 N N . GLN A 1 555 ? 4.022 -5.745 29.828 1.00 92.50 555 GLN A N 1
ATOM 4370 C CA . GLN A 1 555 ? 4.696 -5.092 30.949 1.00 92.50 555 GLN A CA 1
ATOM 4371 C C . GLN A 1 555 ? 3.770 -4.113 31.678 1.00 92.50 555 GLN A C 1
ATOM 4373 O O . GLN A 1 555 ? 4.058 -3.697 32.801 1.00 92.50 555 GLN A O 1
ATOM 4378 N N . SER A 1 556 ? 2.652 -3.765 31.048 1.00 92.31 556 SER A N 1
ATOM 4379 C CA . SER A 1 556 ? 1.654 -2.858 31.589 1.00 92.31 556 SER A CA 1
ATOM 4380 C C . SER A 1 556 ? 0.879 -3.468 32.749 1.00 92.31 556 SER A C 1
ATOM 4382 O O . SER A 1 556 ? 0.357 -4.574 32.654 1.00 92.31 556 SER A O 1
ATOM 4384 N N . LYS A 1 557 ? 0.730 -2.693 33.827 1.00 94.12 557 LYS A N 1
ATOM 4385 C CA . LYS A 1 557 ? -0.174 -3.019 34.935 1.00 94.12 557 LYS A CA 1
ATOM 4386 C C . LYS A 1 557 ? -1.568 -2.503 34.604 1.00 94.12 557 LYS A C 1
ATOM 4388 O O . LYS A 1 557 ? -1.846 -1.318 34.790 1.00 94.12 557 LYS A O 1
ATOM 4393 N N . TRP A 1 558 ? -2.468 -3.371 34.152 1.00 95.38 558 TRP A N 1
ATOM 4394 C CA . TRP A 1 558 ? -3.804 -2.946 33.708 1.00 95.38 558 TRP A CA 1
ATOM 4395 C C . TRP A 1 558 ? -4.679 -2.434 34.854 1.00 95.38 558 TRP A C 1
ATOM 4397 O O . TRP A 1 558 ? -5.565 -1.607 34.648 1.00 95.38 558 TRP A O 1
ATOM 4407 N N . SER A 1 559 ? -4.360 -2.817 36.091 1.00 95.44 559 SER A N 1
ATOM 4408 C CA . SER A 1 559 ? -4.930 -2.219 37.304 1.00 95.44 559 SER A CA 1
ATOM 4409 C C . SER A 1 559 ? -4.644 -0.718 37.454 1.00 95.44 559 SER A C 1
ATOM 4411 O O . SER A 1 559 ? -5.372 -0.024 38.165 1.00 95.44 559 SER A O 1
ATOM 4413 N N . GLN A 1 560 ? -3.628 -0.200 36.757 1.00 94.81 560 GLN A N 1
ATOM 4414 C CA . GLN A 1 560 ? -3.229 1.207 36.744 1.00 94.81 560 GLN A CA 1
ATOM 4415 C C . GLN A 1 560 ? -3.703 1.961 35.493 1.00 94.81 560 GLN A C 1
ATOM 4417 O O . GLN A 1 560 ? -3.301 3.107 35.300 1.00 94.81 560 GLN A O 1
ATOM 4422 N N . ALA A 1 561 ? -4.579 1.363 34.676 1.00 94.44 561 ALA A N 1
ATOM 4423 C CA . ALA A 1 561 ? -5.115 2.007 33.482 1.00 94.44 561 ALA A CA 1
ATOM 4424 C C . ALA A 1 561 ? -5.689 3.404 33.785 1.00 94.44 561 ALA A C 1
ATOM 4426 O O . ALA A 1 561 ? -6.333 3.617 34.825 1.00 94.44 561 ALA A O 1
ATOM 4427 N N . ARG A 1 562 ? -5.389 4.355 32.890 1.00 92.69 562 ARG A N 1
ATOM 4428 C CA . ARG A 1 562 ? -5.763 5.772 33.010 1.00 92.69 562 ARG A CA 1
ATOM 4429 C C . ARG A 1 562 ? -7.058 6.057 32.240 1.00 92.69 562 ARG A C 1
ATOM 4431 O O . ARG A 1 562 ? -7.318 5.445 31.206 1.00 92.69 562 ARG A O 1
ATOM 4438 N N . CYS A 1 563 ? -7.849 7.009 32.727 1.00 91.44 563 CYS A N 1
ATOM 4439 C CA . CYS A 1 563 ? -9.011 7.576 32.037 1.00 91.44 563 CYS A CA 1
ATOM 4440 C C . CYS A 1 563 ? -9.017 9.094 32.255 1.00 91.44 563 CYS A C 1
ATOM 4442 O O . CYS A 1 563 ? -8.393 9.568 33.204 1.00 91.44 563 CYS A O 1
ATOM 4444 N N . ALA A 1 564 ? -9.714 9.834 31.391 1.00 87.44 564 ALA A N 1
ATOM 4445 C CA . ALA A 1 564 ? -9.903 11.274 31.555 1.00 87.44 564 ALA A CA 1
ATOM 4446 C C . ALA A 1 564 ? -10.786 11.604 32.772 1.00 87.44 564 ALA A C 1
ATOM 4448 O O . ALA A 1 564 ? -10.559 12.608 33.439 1.00 87.44 564 ALA A O 1
ATOM 4449 N N . THR A 1 565 ? -11.758 10.743 33.085 1.00 89.38 565 THR A N 1
ATOM 4450 C CA . THR A 1 565 ? -12.686 10.905 34.208 1.00 89.38 565 THR A CA 1
ATOM 4451 C C . THR A 1 565 ? -12.385 9.864 35.290 1.00 89.38 565 THR A C 1
ATOM 4453 O O . THR A 1 565 ? -12.230 8.666 35.027 1.00 89.38 565 THR A O 1
ATOM 4456 N N . GLU A 1 566 ? -12.286 10.301 36.548 1.00 92.19 566 GLU A N 1
ATOM 4457 C CA . GLU A 1 566 ? -12.036 9.379 37.665 1.00 92.19 566 GLU A CA 1
ATOM 4458 C C . GLU A 1 566 ? -13.203 8.409 37.883 1.00 92.19 566 GLU A C 1
ATOM 4460 O O . GLU A 1 566 ? -12.979 7.230 38.154 1.00 92.19 566 GLU A O 1
ATOM 4465 N N . GLY A 1 567 ? -14.436 8.879 37.670 1.00 91.94 567 GLY A N 1
ATOM 4466 C CA . GLY A 1 567 ? -15.642 8.058 37.769 1.00 91.94 567 GLY A CA 1
ATOM 4467 C C . GLY A 1 567 ? -15.634 6.866 36.808 1.00 91.94 567 GLY A C 1
ATOM 4468 O O . GLY A 1 567 ? -15.860 5.735 37.241 1.00 91.94 567 GLY A O 1
ATOM 4469 N N . ASP A 1 568 ? -15.299 7.073 35.526 1.00 90.00 568 ASP A N 1
ATOM 4470 C CA . ASP A 1 568 ? -15.211 5.960 34.571 1.00 90.00 568 ASP A CA 1
ATOM 4471 C C . ASP A 1 568 ? -14.044 5.033 34.891 1.00 90.00 568 ASP A C 1
ATOM 4473 O O . ASP A 1 568 ? -14.190 3.811 34.817 1.00 90.00 568 ASP A O 1
ATOM 4477 N N . ARG A 1 569 ? -12.897 5.586 35.310 1.00 93.56 569 ARG A N 1
ATOM 4478 C CA . ARG A 1 569 ? -11.759 4.781 35.769 1.00 93.56 569 ARG A CA 1
ATOM 4479 C C . ARG A 1 569 ? -12.189 3.830 36.881 1.00 93.56 569 ARG A C 1
ATOM 4481 O O . ARG A 1 569 ? -11.903 2.636 36.798 1.00 93.56 569 ARG A O 1
ATOM 4488 N N . ASP A 1 570 ? -12.861 4.332 37.906 1.00 94.75 570 ASP A N 1
ATOM 4489 C CA . ASP A 1 570 ? -13.202 3.538 39.081 1.00 94.75 570 ASP A CA 1
ATOM 4490 C C . ASP A 1 570 ? -14.318 2.530 38.774 1.00 94.75 570 ASP A C 1
ATOM 4492 O O . ASP A 1 570 ? -14.211 1.364 39.171 1.00 94.75 570 A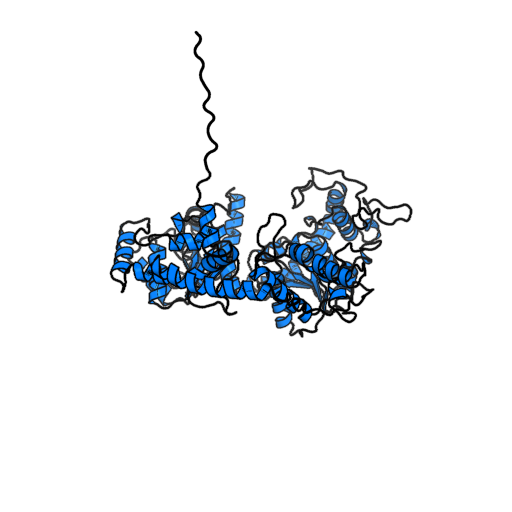SP A O 1
ATOM 4496 N N . ARG A 1 571 ? -15.298 2.915 37.944 1.00 94.69 571 ARG A N 1
ATOM 4497 C CA . ARG A 1 571 ? -16.334 2.022 37.401 1.00 94.69 571 ARG A CA 1
ATOM 4498 C C . ARG A 1 571 ? -15.735 0.849 36.624 1.00 94.69 571 ARG A C 1
ATOM 4500 O O . ARG A 1 571 ? -16.055 -0.306 36.909 1.00 94.69 571 ARG A O 1
ATOM 4507 N N . VAL A 1 572 ? -14.845 1.117 35.664 1.00 95.12 572 VAL A N 1
ATOM 4508 C CA . VAL A 1 572 ? -14.173 0.064 34.883 1.00 95.12 572 VAL A CA 1
ATOM 4509 C C . VAL A 1 572 ? -13.318 -0.806 35.797 1.00 95.12 572 VAL A C 1
ATOM 4511 O O . VAL A 1 572 ? -13.349 -2.033 35.698 1.00 95.12 572 VAL A O 1
ATOM 4514 N N . ARG A 1 573 ? -12.588 -0.205 36.743 1.00 95.56 573 ARG A N 1
ATOM 4515 C CA . ARG A 1 573 ? -11.771 -0.980 37.680 1.00 95.56 573 ARG A CA 1
ATOM 4516 C C . ARG A 1 573 ? -12.614 -1.924 38.527 1.00 95.56 573 ARG A C 1
ATOM 4518 O O . ARG A 1 573 ? -12.191 -3.057 38.760 1.00 95.56 573 ARG A O 1
ATOM 4525 N N . GLN A 1 574 ? -13.779 -1.476 38.982 1.00 96.56 574 GLN A N 1
ATOM 4526 C CA . GLN A 1 574 ? -14.727 -2.297 39.725 1.00 96.56 574 GLN A CA 1
ATOM 4527 C C . GLN A 1 574 ? -15.283 -3.436 38.862 1.00 96.56 574 GLN A C 1
ATOM 4529 O O . GLN A 1 574 ? -15.270 -4.578 39.320 1.00 96.56 574 GLN A O 1
ATOM 4534 N N . LEU A 1 575 ? -15.662 -3.159 37.607 1.00 96.00 575 LEU A N 1
ATOM 4535 C CA . LEU A 1 575 ? -16.115 -4.170 36.643 1.00 96.00 575 LEU A CA 1
ATOM 4536 C C . LEU A 1 575 ? -15.096 -5.314 36.495 1.00 96.00 575 LEU A C 1
ATOM 4538 O O . LEU A 1 575 ? -15.458 -6.490 36.580 1.00 96.00 575 LEU A O 1
ATOM 4542 N N . ILE A 1 576 ? -13.810 -4.985 36.329 1.00 97.31 576 ILE A N 1
ATOM 4543 C CA . ILE A 1 576 ? -12.754 -6.000 36.201 1.00 97.31 576 ILE A CA 1
ATOM 4544 C C . ILE A 1 576 ? -12.534 -6.749 37.517 1.00 97.31 576 ILE A C 1
ATOM 4546 O O . ILE A 1 576 ? -12.447 -7.973 37.499 1.00 97.31 576 ILE A O 1
ATOM 4550 N N . ARG A 1 577 ? -12.485 -6.056 38.665 1.00 97.19 577 ARG A N 1
ATOM 4551 C CA . ARG A 1 577 ? -12.298 -6.693 39.987 1.00 97.19 577 ARG A CA 1
ATOM 4552 C C . ARG A 1 577 ? -13.408 -7.685 40.325 1.00 97.19 577 ARG A C 1
ATOM 4554 O O . ARG A 1 577 ? -13.122 -8.736 40.884 1.00 97.19 577 ARG A O 1
ATOM 4561 N N . GLN A 1 578 ? -14.651 -7.346 39.995 1.00 97.31 578 GLN A N 1
ATOM 4562 C CA . GLN A 1 578 ? -15.819 -8.195 40.241 1.00 97.31 578 GLN A CA 1
ATOM 4563 C C . GLN A 1 578 ? -15.914 -9.369 39.259 1.00 97.31 578 GLN A C 1
ATOM 4565 O O . GLN A 1 578 ? -16.612 -10.348 39.519 1.00 97.31 578 GLN A O 1
ATOM 4570 N N . SER A 1 579 ? -15.202 -9.303 38.136 1.00 97.19 579 SER A N 1
ATOM 4571 C CA . SER A 1 579 ? -15.178 -10.380 37.156 1.00 97.19 579 SER A CA 1
ATOM 4572 C C . SER A 1 579 ? -14.355 -11.571 37.640 1.00 97.19 579 SER A C 1
ATOM 4574 O O . SER A 1 579 ? -13.328 -11.429 38.301 1.00 97.19 579 SER A O 1
ATOM 4576 N N . ARG A 1 580 ? -14.774 -12.787 37.266 1.00 97.06 580 ARG A N 1
ATOM 4577 C CA . ARG A 1 580 ? -14.111 -14.033 37.684 1.00 97.06 580 ARG A CA 1
ATOM 4578 C C . ARG A 1 580 ? -12.625 -14.034 37.307 1.00 97.06 580 ARG A C 1
ATOM 4580 O O . ARG A 1 580 ? -12.304 -14.200 36.129 1.00 97.06 580 ARG A O 1
ATOM 4587 N N . GLY A 1 581 ? -11.758 -13.965 38.319 1.00 96.69 581 GLY A N 1
ATOM 4588 C CA . GLY A 1 581 ? -10.296 -13.963 38.193 1.00 96.69 581 GLY A CA 1
ATOM 4589 C C . GLY A 1 581 ? -9.654 -12.573 38.096 1.00 96.69 581 GLY A C 1
ATOM 4590 O O . GLY A 1 581 ? -8.438 -12.497 37.953 1.00 96.69 581 GLY A O 1
ATOM 4591 N N . GLY A 1 582 ? -10.442 -11.496 38.173 1.00 97.38 582 GLY A N 1
ATOM 4592 C CA . GLY A 1 582 ? -9.938 -10.129 38.275 1.00 97.38 582 GLY A CA 1
ATOM 4593 C C . GLY A 1 582 ? -9.000 -9.711 37.137 1.00 97.38 582 GLY A C 1
ATOM 4594 O O . GLY A 1 582 ? -9.142 -10.134 35.986 1.00 97.38 582 GLY A O 1
ATOM 4595 N N . TYR A 1 583 ? -8.015 -8.882 37.493 1.00 97.19 583 TYR A N 1
ATOM 4596 C CA . TYR A 1 583 ? -6.954 -8.435 36.588 1.00 97.19 583 TYR A CA 1
ATOM 4597 C C . TYR A 1 583 ? -6.056 -9.576 36.126 1.00 97.19 583 TYR A C 1
ATOM 4599 O O . TYR A 1 583 ? -5.791 -9.663 34.934 1.00 97.19 583 TYR A O 1
ATOM 4607 N N . ASP A 1 584 ? -5.668 -10.486 37.020 1.00 96.62 584 ASP A N 1
ATOM 4608 C CA . ASP A 1 584 ? -4.741 -11.575 36.698 1.00 96.62 584 ASP A CA 1
ATOM 4609 C C . ASP A 1 584 ? -5.247 -12.417 35.522 1.00 96.62 584 ASP A C 1
ATOM 4611 O O . ASP A 1 584 ? -4.503 -12.741 34.595 1.00 96.62 584 ASP A O 1
ATOM 4615 N N . ARG A 1 585 ? -6.550 -12.734 35.506 1.00 97.00 585 ARG A N 1
ATOM 4616 C CA . ARG A 1 585 ? -7.151 -13.480 34.394 1.00 97.00 585 ARG A CA 1
ATOM 4617 C C . ARG A 1 585 ? -7.253 -12.651 33.117 1.00 97.00 585 ARG A C 1
ATOM 4619 O O . ARG A 1 585 ? -7.105 -13.212 32.031 1.00 97.00 585 ARG A O 1
ATOM 4626 N N . PHE A 1 586 ? -7.546 -11.355 33.221 1.00 97.00 586 PHE A N 1
ATOM 4627 C CA . PHE A 1 586 ? -7.567 -10.463 32.061 1.00 97.00 586 PHE A CA 1
ATOM 4628 C C . PHE A 1 586 ? -6.175 -10.371 31.420 1.00 97.00 586 PHE A C 1
ATOM 4630 O O . PHE A 1 586 ? -6.035 -10.620 30.224 1.00 97.00 586 PHE A O 1
ATOM 4637 N N . GLU A 1 587 ? -5.147 -10.106 32.225 1.00 96.56 587 GLU A N 1
ATOM 4638 C CA . GLU A 1 587 ? -3.754 -10.003 31.787 1.00 96.56 587 GLU A CA 1
ATOM 4639 C C . GLU A 1 587 ? -3.264 -11.332 31.201 1.00 96.56 587 GLU A C 1
ATOM 4641 O O . GLU A 1 587 ? -2.669 -11.344 30.125 1.00 96.56 587 GLU A O 1
ATOM 4646 N N . ALA A 1 588 ? -3.595 -12.469 31.824 1.00 95.88 588 ALA A N 1
ATOM 4647 C CA . ALA A 1 588 ? -3.273 -13.792 31.287 1.00 95.88 588 ALA A CA 1
ATOM 4648 C C . ALA A 1 588 ? -3.894 -14.050 29.904 1.00 95.88 588 ALA A C 1
ATOM 4650 O O . ALA A 1 588 ? -3.223 -14.588 29.022 1.00 95.88 588 ALA A O 1
ATOM 4651 N N . ARG A 1 589 ? -5.154 -13.646 29.688 1.00 95.75 589 ARG A N 1
ATOM 4652 C CA . ARG A 1 589 ? -5.814 -13.754 28.375 1.00 95.75 589 ARG A CA 1
ATOM 4653 C C . ARG A 1 589 ? -5.152 -12.857 27.344 1.00 95.75 589 ARG A C 1
ATOM 4655 O O . ARG A 1 589 ? -4.869 -13.316 26.244 1.00 95.75 589 ARG A O 1
ATOM 4662 N N . LEU A 1 590 ? -4.878 -11.604 27.699 1.00 95.00 590 LEU A N 1
ATOM 4663 C CA . LEU A 1 590 ? -4.206 -10.673 26.799 1.00 95.00 590 LEU A CA 1
ATOM 4664 C C . LEU A 1 590 ? -2.814 -11.193 26.402 1.00 95.00 590 LEU A C 1
ATOM 4666 O O . LEU A 1 590 ? -2.458 -11.171 25.225 1.00 95.00 590 LEU A O 1
ATOM 4670 N N . MET A 1 591 ? -2.066 -11.743 27.363 1.00 94.06 591 MET A N 1
ATOM 4671 C CA . MET A 1 591 ? -0.777 -12.388 27.112 1.00 94.06 591 MET A CA 1
ATOM 4672 C C . MET A 1 591 ? -0.889 -13.591 26.176 1.00 94.06 591 MET A C 1
ATOM 4674 O O . MET A 1 591 ? -0.066 -13.730 25.270 1.00 94.06 591 MET A O 1
ATOM 4678 N N . SER A 1 592 ? -1.904 -14.443 26.349 1.00 93.75 592 SER A N 1
ATOM 4679 C CA . SER A 1 592 ? -2.054 -15.623 25.492 1.00 93.75 592 SER A CA 1
ATOM 4680 C C . SER A 1 592 ? -2.367 -15.248 24.045 1.00 93.75 592 SER A C 1
ATOM 4682 O O . SER A 1 592 ? -1.862 -15.892 23.131 1.00 93.75 592 SER A O 1
ATOM 4684 N N . VAL A 1 593 ? -3.182 -14.210 23.830 1.00 92.38 593 VAL A N 1
ATOM 4685 C CA . VAL A 1 593 ? -3.637 -13.830 22.484 1.00 92.38 593 VAL A CA 1
ATOM 4686 C C . VAL A 1 593 ? -2.677 -12.909 21.737 1.00 92.38 593 VAL A C 1
ATOM 4688 O O . VAL A 1 593 ? -2.672 -12.905 20.510 1.00 92.38 593 VAL A O 1
ATOM 4691 N N . ALA A 1 594 ? -1.849 -12.142 22.450 1.00 93.56 594 ALA A N 1
ATOM 4692 C CA . ALA A 1 594 ? -0.885 -11.237 21.833 1.00 93.56 594 ALA A CA 1
ATOM 4693 C C . ALA A 1 594 ? 0.557 -11.775 21.848 1.00 93.56 594 ALA A C 1
ATOM 4695 O O . ALA A 1 594 ? 1.451 -11.097 21.370 1.00 93.56 594 ALA A O 1
ATOM 4696 N N . GLY A 1 595 ? 0.822 -12.987 22.360 1.00 93.06 595 GLY A N 1
ATOM 4697 C CA . GLY A 1 595 ? 2.188 -13.514 22.570 1.00 93.06 595 GLY A CA 1
ATOM 4698 C C . GLY A 1 595 ? 3.008 -13.784 21.312 1.00 93.06 595 GLY A C 1
ATOM 4699 O O . GLY A 1 595 ? 4.238 -13.748 21.360 1.00 93.06 595 GLY A O 1
ATOM 4700 N N . GLY A 1 596 ? 2.343 -14.026 20.181 1.00 91.19 596 GLY A N 1
ATOM 4701 C CA . GLY A 1 596 ? 2.979 -14.449 18.931 1.00 91.19 596 GLY A CA 1
ATOM 4702 C C . GLY A 1 596 ? 4.162 -13.574 18.483 1.00 91.19 596 GLY A C 1
ATOM 4703 O O . GLY A 1 596 ? 5.255 -14.119 18.308 1.00 91.19 596 GLY A O 1
ATOM 4704 N N . PRO A 1 597 ? 3.989 -12.248 18.315 1.00 92.56 597 PRO A N 1
ATOM 4705 C CA . PRO A 1 597 ? 5.056 -11.354 17.862 1.00 92.56 597 PRO A CA 1
ATOM 4706 C C . PRO A 1 597 ? 6.307 -11.375 18.749 1.00 92.56 597 PRO A C 1
ATOM 4708 O O . PRO A 1 597 ? 7.424 -11.411 18.236 1.00 92.56 597 PRO A O 1
ATOM 4711 N N . VAL A 1 598 ? 6.146 -11.431 20.076 1.00 92.19 598 VAL A N 1
ATOM 4712 C CA . VAL A 1 598 ? 7.282 -11.478 21.018 1.00 92.19 598 VAL A CA 1
ATOM 4713 C C . VAL A 1 598 ? 8.034 -12.798 20.922 1.00 92.19 598 VAL A C 1
ATOM 4715 O O . VAL A 1 598 ? 9.263 -12.799 20.945 1.00 92.19 598 VAL A O 1
ATOM 4718 N N . LEU A 1 599 ? 7.320 -13.918 20.783 1.00 90.00 599 LEU A N 1
ATOM 4719 C CA . LEU A 1 599 ? 7.947 -15.230 20.617 1.00 90.00 599 LEU A CA 1
ATOM 4720 C C . LEU A 1 599 ? 8.730 -15.316 19.299 1.00 90.00 599 LEU A C 1
ATOM 4722 O O . LEU A 1 599 ? 9.843 -15.840 19.286 1.00 90.00 599 LEU A O 1
ATOM 4726 N N . ARG A 1 600 ? 8.186 -14.761 18.207 1.00 87.19 600 ARG A N 1
ATOM 4727 C CA . ARG A 1 600 ? 8.874 -14.687 16.907 1.00 87.19 600 ARG A CA 1
ATOM 4728 C C . ARG A 1 600 ? 10.122 -13.814 16.967 1.00 87.19 600 ARG A C 1
ATOM 4730 O O . ARG A 1 600 ? 11.180 -14.253 16.530 1.00 87.19 600 ARG A O 1
ATOM 4737 N N . ASP A 1 601 ? 10.019 -12.612 17.531 1.00 88.88 601 ASP A N 1
ATOM 4738 C CA . ASP A 1 601 ? 11.172 -11.720 17.691 1.00 88.88 601 ASP A CA 1
ATOM 4739 C C . ASP A 1 601 ? 12.259 -12.352 18.578 1.00 88.88 601 ASP A C 1
ATOM 4741 O O . ASP A 1 601 ? 13.437 -12.289 18.233 1.00 88.88 601 ASP A O 1
ATOM 4745 N N . ALA A 1 602 ? 11.884 -13.042 19.661 1.00 87.81 602 ALA A N 1
ATOM 4746 C CA . ALA A 1 602 ? 12.839 -13.775 20.489 1.00 87.81 602 ALA A CA 1
ATOM 4747 C C . ALA A 1 602 ? 13.525 -14.916 19.717 1.00 87.81 602 ALA A C 1
ATOM 4749 O O . ALA A 1 602 ? 14.741 -15.068 19.811 1.00 87.81 602 ALA A O 1
ATOM 4750 N N . ALA A 1 603 ? 12.777 -15.688 18.921 1.00 85.56 603 ALA A N 1
ATOM 4751 C CA . ALA A 1 603 ? 13.343 -16.751 18.089 1.00 85.56 603 ALA A CA 1
ATOM 4752 C C . ALA A 1 603 ? 14.339 -16.201 17.050 1.00 85.56 603 ALA A C 1
ATOM 4754 O O . ALA A 1 603 ? 15.428 -16.750 16.896 1.00 85.56 603 ALA A O 1
ATOM 4755 N N . LEU A 1 604 ? 14.011 -15.078 16.401 1.00 82.31 604 LEU A N 1
ATOM 4756 C CA . LEU A 1 604 ? 14.888 -14.413 15.427 1.00 82.31 604 LEU A CA 1
ATOM 4757 C C . LEU A 1 604 ? 16.190 -13.882 16.048 1.00 82.31 604 LEU A C 1
ATOM 4759 O O . LEU A 1 604 ? 17.205 -13.792 15.361 1.00 82.31 604 LEU A O 1
ATOM 4763 N N . ARG A 1 605 ? 16.184 -13.550 17.344 1.00 83.56 605 ARG A N 1
ATOM 4764 C CA . ARG A 1 605 ? 17.365 -13.078 18.092 1.00 83.56 605 ARG A CA 1
ATOM 4765 C C . ARG A 1 605 ? 18.214 -14.205 18.692 1.00 83.56 605 ARG A C 1
ATOM 4767 O O . ARG A 1 605 ? 19.092 -13.920 19.500 1.00 83.56 605 ARG A O 1
ATOM 4774 N N . GLY A 1 606 ? 17.970 -15.462 18.318 1.00 81.62 606 GLY A N 1
ATOM 4775 C CA . GLY A 1 606 ? 18.711 -16.610 18.852 1.00 81.62 606 GLY A CA 1
ATOM 4776 C C . GLY A 1 606 ? 18.189 -17.117 20.200 1.00 81.62 606 GLY A C 1
ATOM 4777 O O . GLY A 1 606 ? 18.916 -17.783 20.928 1.00 81.62 606 GLY A O 1
ATOM 4778 N N . GLY A 1 607 ? 16.931 -16.823 20.543 1.00 74.75 607 GLY A N 1
ATOM 4779 C CA . GLY A 1 607 ? 16.278 -17.309 21.757 1.00 74.75 607 GLY A CA 1
ATOM 4780 C C . GLY A 1 607 ? 16.382 -16.359 22.961 1.00 74.75 607 GLY A C 1
ATOM 4781 O O . GLY A 1 607 ? 16.766 -15.196 22.822 1.00 74.75 607 GLY A O 1
ATOM 4782 N N . PRO A 1 608 ? 15.998 -16.827 24.166 1.00 64.44 608 PRO A N 1
ATOM 4783 C CA . PRO A 1 608 ? 15.945 -15.999 25.376 1.00 64.44 608 PRO A CA 1
ATOM 4784 C C . PRO A 1 608 ? 17.299 -15.386 25.764 1.00 64.44 608 PRO A C 1
ATOM 4786 O O . PRO A 1 608 ? 17.337 -14.276 26.294 1.00 64.44 608 PRO A O 1
ATOM 4789 N N . GLU A 1 609 ? 18.399 -16.082 25.471 1.00 61.81 609 GLU A N 1
ATOM 4790 C CA . GLU A 1 609 ? 19.759 -15.692 25.865 1.00 61.81 609 GLU A CA 1
ATOM 4791 C C . GLU A 1 609 ? 20.269 -14.459 25.101 1.00 61.81 609 GLU A C 1
ATOM 4793 O O . GLU A 1 609 ? 20.918 -13.587 25.688 1.00 61.81 609 GLU A O 1
ATOM 4798 N N . GLY A 1 610 ? 19.861 -14.288 23.837 1.00 58.16 610 GLY A N 1
ATOM 4799 C CA . GLY A 1 610 ? 20.187 -13.098 23.040 1.00 58.16 610 GLY A CA 1
ATOM 4800 C C . GLY A 1 610 ? 19.585 -11.798 23.596 1.00 58.16 610 GLY A C 1
ATOM 4801 O O . GLY A 1 610 ? 20.075 -10.703 23.312 1.00 58.16 610 GLY A O 1
ATOM 4802 N N . ASN A 1 611 ? 18.547 -11.892 24.440 1.00 51.12 611 ASN A N 1
ATOM 4803 C CA . ASN A 1 611 ? 17.944 -10.735 25.106 1.00 51.12 611 ASN A CA 1
ATOM 4804 C C . ASN A 1 611 ? 18.658 -10.339 26.411 1.00 51.12 611 ASN A C 1
ATOM 4806 O O . ASN A 1 611 ? 18.552 -9.180 26.822 1.00 51.12 611 ASN A O 1
ATOM 4810 N N . SER A 1 612 ? 19.391 -11.249 27.062 1.0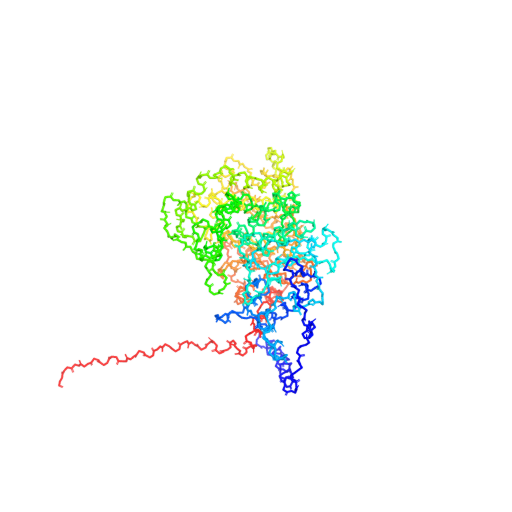0 53.38 612 SER A N 1
ATOM 4811 C CA . SER A 1 612 ? 20.145 -10.930 28.285 1.00 53.38 612 SER A CA 1
ATOM 4812 C C . SER A 1 612 ? 21.411 -10.111 28.018 1.00 53.38 612 SER A C 1
ATOM 4814 O O . SER A 1 612 ? 21.751 -9.248 28.827 1.00 53.38 612 SER A O 1
ATOM 4816 N N . GLU A 1 613 ? 22.080 -10.301 26.877 1.00 46.25 613 GLU A N 1
ATOM 4817 C CA . GLU A 1 613 ? 23.367 -9.640 26.605 1.00 46.25 613 GLU A CA 1
ATOM 4818 C C . GLU A 1 613 ? 23.254 -8.131 26.334 1.00 46.25 613 GLU A C 1
ATOM 4820 O O . GLU A 1 613 ? 24.171 -7.377 26.657 1.00 46.25 613 GLU A O 1
ATOM 4825 N N . ARG A 1 614 ? 22.105 -7.644 25.843 1.00 49.91 614 ARG A N 1
ATOM 4826 C CA . ARG A 1 614 ? 21.884 -6.204 25.582 1.00 49.91 614 ARG A CA 1
ATOM 4827 C C . ARG A 1 614 ? 21.397 -5.398 26.790 1.00 49.91 614 ARG A C 1
ATOM 4829 O O . ARG A 1 614 ? 21.237 -4.188 26.679 1.00 49.91 614 ARG A O 1
ATOM 4836 N N . ARG A 1 615 ? 21.167 -6.036 27.945 1.00 44.56 615 ARG A N 1
ATOM 4837 C CA . ARG A 1 615 ? 20.822 -5.348 29.205 1.00 44.56 615 ARG A CA 1
ATOM 4838 C C . ARG A 1 615 ? 22.035 -4.961 30.049 1.00 44.56 615 ARG A C 1
ATOM 4840 O O . ARG A 1 615 ? 21.849 -4.453 31.152 1.00 44.56 615 ARG A O 1
ATOM 4847 N N . ARG A 1 616 ? 23.268 -5.159 29.566 1.00 39.34 616 ARG A N 1
ATOM 4848 C CA . ARG A 1 616 ? 24.412 -4.485 30.188 1.00 39.34 616 ARG A CA 1
ATOM 4849 C C . ARG A 1 616 ? 24.265 -2.987 29.898 1.00 39.34 616 ARG A C 1
ATOM 4851 O O . ARG A 1 616 ? 24.295 -2.629 28.721 1.00 39.34 616 ARG A O 1
ATOM 4858 N N . PRO A 1 617 ? 24.062 -2.122 30.911 1.00 40.47 617 PRO A N 1
ATOM 4859 C CA . PRO A 1 617 ? 24.097 -0.685 30.683 1.00 40.47 617 PRO A CA 1
ATOM 4860 C C . PRO A 1 617 ? 25.421 -0.369 29.992 1.00 40.47 617 PRO A C 1
ATOM 4862 O O . PRO A 1 617 ? 26.460 -0.911 30.385 1.00 40.47 617 PRO A O 1
ATOM 4865 N N . ALA A 1 618 ? 25.372 0.439 28.930 1.00 38.06 618 ALA A N 1
ATOM 4866 C CA . ALA A 1 618 ? 26.578 0.959 28.308 1.00 38.06 618 ALA A CA 1
ATOM 4867 C C . ALA A 1 618 ? 27.457 1.501 29.439 1.00 38.06 618 ALA A C 1
ATOM 4869 O O . ALA A 1 618 ? 27.017 2.379 30.186 1.00 38.06 618 ALA A O 1
ATOM 4870 N N . ARG A 1 619 ? 28.647 0.915 29.636 1.00 35.94 619 ARG A N 1
ATOM 4871 C CA . ARG A 1 619 ? 29.631 1.511 30.537 1.00 35.94 619 ARG A CA 1
ATOM 4872 C C . ARG A 1 619 ? 29.836 2.920 30.003 1.00 35.94 619 ARG A C 1
ATOM 4874 O O . ARG A 1 619 ? 30.279 3.074 28.866 1.00 35.94 619 ARG A O 1
ATOM 4881 N N . LEU A 1 620 ? 29.417 3.914 30.783 1.00 36.75 620 LEU A N 1
ATOM 4882 C CA . LEU A 1 620 ? 29.754 5.304 30.523 1.00 36.75 620 LEU A CA 1
ATOM 4883 C C . LEU A 1 620 ? 31.270 5.346 30.283 1.00 36.75 620 LEU A C 1
ATOM 4885 O O . LEU A 1 620 ? 31.995 4.692 31.039 1.00 36.75 620 LEU A O 1
ATOM 4889 N N . PRO A 1 621 ? 31.752 6.016 29.225 1.00 41.78 621 PRO A N 1
ATOM 4890 C CA . PRO A 1 621 ? 33.183 6.164 29.025 1.00 41.78 621 PRO A CA 1
ATOM 4891 C C . PRO A 1 621 ? 33.770 6.795 30.289 1.00 41.78 621 PRO A C 1
ATOM 4893 O O . PRO A 1 621 ? 33.240 7.799 30.771 1.00 41.78 621 PRO A O 1
ATOM 4896 N N . ASP A 1 622 ? 34.810 6.164 30.841 1.00 42.47 622 ASP A N 1
ATOM 4897 C CA . ASP A 1 622 ? 35.553 6.672 31.991 1.00 42.47 622 ASP A CA 1
ATOM 4898 C C . ASP A 1 622 ? 35.902 8.139 31.725 1.00 42.47 622 ASP A C 1
ATOM 4900 O O . ASP A 1 622 ? 36.718 8.454 30.854 1.00 42.47 622 ASP A O 1
ATOM 4904 N N . GLN A 1 623 ? 35.255 9.048 32.457 1.00 40.19 623 GLN A N 1
ATOM 4905 C CA . GLN A 1 623 ? 35.684 10.435 32.514 1.00 40.19 623 GLN A CA 1
ATOM 4906 C C . GLN A 1 623 ? 37.091 10.431 33.106 1.00 40.19 623 GLN A C 1
ATOM 4908 O O . GLN A 1 623 ? 37.285 10.226 34.306 1.00 40.19 623 GLN A O 1
ATOM 4913 N N . GLN A 1 624 ? 38.076 10.630 32.231 1.00 42.78 624 GLN A N 1
ATOM 4914 C CA . GLN A 1 624 ? 39.437 10.972 32.601 1.00 42.78 624 GLN A CA 1
ATOM 4915 C C . GLN A 1 624 ? 39.392 12.078 33.655 1.00 42.78 624 GLN A C 1
ATOM 4917 O O . GLN A 1 624 ? 38.894 13.178 33.417 1.00 42.78 624 GLN A O 1
ATOM 4922 N N . ARG A 1 625 ? 39.930 11.762 34.834 1.00 38.34 625 ARG A N 1
ATOM 4923 C CA . ARG A 1 625 ? 40.277 12.737 35.862 1.00 38.34 625 ARG A CA 1
ATOM 4924 C C . ARG A 1 625 ? 41.229 13.760 35.241 1.00 38.34 625 ARG A C 1
ATOM 4926 O O . ARG A 1 625 ? 42.414 13.479 35.086 1.00 38.34 625 ARG A O 1
ATOM 4933 N N . CYS A 1 626 ? 40.724 14.946 34.917 1.00 36.59 626 CYS A N 1
ATOM 4934 C CA . CYS A 1 626 ? 41.560 16.129 34.778 1.00 36.59 626 CYS A CA 1
ATOM 4935 C C . CYS A 1 626 ? 42.143 16.454 36.156 1.00 36.59 626 CYS A C 1
ATOM 4937 O O . CYS A 1 626 ? 41.452 16.943 37.049 1.00 36.59 626 CYS A O 1
ATOM 4939 N N . SER A 1 627 ? 43.424 16.148 36.326 1.00 40.31 627 SER A N 1
ATOM 4940 C CA . SER A 1 627 ? 44.272 16.678 37.383 1.00 40.31 627 SER A CA 1
ATOM 4941 C C . SER A 1 627 ? 44.341 18.201 37.262 1.00 40.31 627 SER A C 1
ATOM 4943 O O . SER A 1 627 ? 44.956 18.723 36.332 1.00 40.31 627 SER A O 1
ATOM 4945 N N . GLN A 1 628 ? 43.723 18.912 38.203 1.00 39.62 628 GLN A N 1
ATOM 4946 C CA . GLN A 1 628 ? 44.085 20.295 38.485 1.00 39.62 628 GLN A CA 1
ATOM 4947 C C . GLN A 1 628 ? 45.409 20.290 39.253 1.00 39.62 628 GLN A C 1
ATOM 4949 O O . GLN A 1 628 ? 45.476 19.810 40.383 1.00 39.62 628 GLN A O 1
ATOM 4954 N N . GLY A 1 629 ? 46.463 20.790 38.610 1.00 40.47 629 GLY A N 1
ATOM 4955 C CA . GLY A 1 629 ? 47.680 21.221 39.283 1.00 40.47 629 GLY A CA 1
ATOM 4956 C C . GLY A 1 629 ? 47.482 22.625 39.853 1.00 40.47 629 GLY A C 1
ATOM 4957 O O . GLY A 1 629 ? 47.038 23.526 39.144 1.00 40.47 629 GLY A O 1
ATOM 4958 N N . VAL A 1 630 ? 47.815 22.788 41.130 1.00 40.94 630 VAL A N 1
ATOM 4959 C CA . VAL A 1 630 ? 48.058 24.069 41.812 1.00 40.94 630 VAL A CA 1
ATOM 4960 C C . VAL A 1 630 ? 49.581 24.173 42.000 1.00 40.94 630 VAL A C 1
ATOM 4962 O O . VAL A 1 630 ? 50.205 23.134 42.232 1.00 40.94 630 VAL A O 1
ATOM 4965 N N . PRO A 1 631 ? 50.204 25.358 41.851 1.00 52.72 631 PRO A N 1
ATOM 4966 C CA . PRO A 1 631 ? 51.657 25.480 41.788 1.00 52.72 631 PRO A CA 1
ATOM 4967 C C . PRO A 1 631 ? 52.313 25.425 43.173 1.00 52.72 631 PRO A C 1
ATOM 4969 O O . PRO A 1 631 ? 51.802 26.002 44.136 1.00 52.72 631 PRO A O 1
ATOM 4972 N N . GLY A 1 632 ? 53.474 24.774 43.221 1.00 38.72 632 GLY A N 1
ATOM 4973 C CA . GLY A 1 632 ? 54.430 24.727 44.325 1.00 38.72 632 GLY A CA 1
ATOM 4974 C C . GLY A 1 632 ? 55.719 24.090 43.839 1.00 38.72 632 GLY A C 1
ATOM 4975 O O . GLY A 1 632 ? 55.626 22.926 43.389 1.00 38.72 632 GLY A O 1
#

Sequence (632 aa):
MSQLLNSAGCCISLIISHATKMCAAAQPKMPIPWSNTSTRIPAVEHRAITIQQLRDLRLFLQRLCKVGFLKRHDGSLIHWFHINMFDICDLVLKPVISFVEEQRGSRGKFSWVEFVSQDEQMPYLLLSHSWSGRFRDFMATVDDVVRGKSLTVTVPVWICIFANNQFGQDFGTGIRDSPFYKAVMAAEDGTLLIVDRDASSLQRIWCGFEVHLTIDLQKPLAVYTSAGQVGVTVTSGRLVEAVEDFDVTQMEATQDGDRRHIINFLCGGELLEKKGLRTAQDGNFQLVNCWQKLLSDVTTTPAAPRRQNGKLEYVQEAELFKLHAAKFQKLNATVRDKVLSTANVGEGEKHKAGIKIPRIEDRGVTLGEIRFFLKQAKSWCGDEGHSWETLSISTITATFIKKQIAGKDTSLAELWSSGPRKPQIVVDETLASPMSELAAALEWFAEASRLQDNAVFYFSPLCINVCGQEHDTPDRARTIRNLIQNCEGVLSVLPDSEEQIVRSDRLERLHLCFHAGKKIYLGCSDGVLACTSPFQDGIWEFGHFSPRLTRALFQSKWSQARCATEGDRDRVRQLIRQSRGGYDRFEARLMSVAGGPVLRDAALRGGPEGNSERRRPARLPDQQRCSQGVPG

Nearest PDB structures (foldseek):
  2fzv-assembly1_B  TM=5.301E-01  e=4.166E+00  Shigella flexneri 2a str. 2457T
  2fzv-assembly1_A  TM=4.606E-01  e=2.328E+00  Shigella flexneri 2a str. 2457T
  2fzv-assembly1_D  TM=2.954E-01  e=6.361E+00  Shigella flexneri 2a str. 2457T
  2fzv-assembly1_C  TM=2.683E-01  e=4.393E+00  Shigella flexneri 2a str. 2457T

pLDDT: mean 88.81, std 16.22, range [27.61, 98.75]

Solvent-accessible surface area (backbone atoms only — not comparable to full-atom values): 34394 Å² total; per-residue (Å²): 112,70,69,62,53,52,60,55,48,55,59,50,52,54,54,49,56,52,53,59,63,57,60,75,60,73,74,74,74,74,81,66,97,54,62,97,58,69,30,89,57,88,56,51,38,30,26,14,42,28,47,46,62,53,50,51,51,50,56,52,50,46,49,38,24,74,73,58,72,38,55,50,97,88,66,49,72,38,45,58,71,65,35,19,46,55,55,43,41,69,72,41,53,50,52,52,51,52,52,55,26,54,76,67,77,44,88,76,84,58,18,54,25,26,42,65,31,84,67,76,26,68,16,42,31,26,50,39,60,35,51,82,28,36,46,51,44,53,49,41,30,51,54,46,50,33,59,75,69,68,54,60,53,77,48,22,34,28,35,66,86,36,26,38,32,83,87,69,47,76,47,64,79,45,70,73,57,15,54,64,46,37,26,59,70,54,15,72,68,16,38,37,41,39,40,33,99,82,36,51,19,64,40,24,35,67,38,46,47,53,53,48,50,32,56,76,70,70,39,50,74,49,46,32,26,57,82,32,39,49,21,75,65,33,67,61,41,75,66,52,52,51,45,69,64,43,40,67,88,58,29,41,49,98,43,68,32,56,39,48,32,51,54,27,29,76,72,54,37,82,85,29,26,60,66,60,42,35,56,43,97,88,67,35,68,38,56,51,95,73,60,44,49,37,59,66,61,86,58,62,33,87,89,43,73,62,38,81,87,67,44,69,29,40,48,66,58,49,49,48,50,66,76,39,39,70,60,53,51,50,52,31,48,52,55,32,47,70,43,41,66,50,29,57,77,69,69,76,71,67,72,61,82,55,38,90,55,93,48,65,62,29,27,24,38,31,44,40,56,51,35,54,49,52,51,54,52,48,52,50,23,58,77,72,71,45,55,54,77,67,40,22,40,48,54,46,40,68,56,54,51,42,59,77,38,60,98,46,102,48,20,57,22,27,44,68,31,96,59,76,30,70,25,42,32,36,52,44,76,49,51,83,33,32,42,46,41,50,54,35,13,50,51,36,41,33,60,54,62,69,56,52,49,77,43,29,28,32,46,63,84,39,32,42,31,86,84,49,74,66,82,73,46,95,51,54,68,57,48,54,50,52,37,60,71,68,26,62,27,35,42,35,48,47,53,94,48,64,82,70,57,51,27,27,70,55,52,46,52,53,48,51,29,69,72,69,72,36,38,39,32,44,18,24,63,55,8,19,32,36,41,70,54,55,35,89,88,67,44,44,66,38,62,54,52,59,41,64,59,45,49,44,67,66,73,50,61,72,92,68,33,47,54,96,44,70,68,59,30,51,51,42,51,48,55,40,57,74,36,92,61,25,61,66,46,52,53,52,51,53,44,68,39,53,40,63,44,48,53,50,54,33,52,76,51,71,32,78,65,54,62,58,69,73,66,60,73,78,77,72,78,79,77,76,80,78,81,82,83,79,94,130

Foldseek 3Di:
DVVVVVVVVVVVVVVVVVVVVVCVPPNDPPPPVADLDFADDPQLLLLFDFLQNLVVLLVVVQVCLLLQVQADPVRHGAHLQQDFLVSCLPVPQVVVVCVSCVVVVHPDQDFQSRRHDPYGHQAQEEEQEDRNFRVVFVNLAVVQCCVVVVNDRRHTYDDCNRSARSLDGACDQAVCSGSLVSNQVRHNQGYEYEQGPVSLSLQALSSLLSLLSRVVVVHDYWYATSLGTFLAQNLFFDSLVSLLVRFSLQHDDPAPLVNQLSLLCLQPNPVRNCPQWDADPVRGFDDDPNHHIHGNDDAFDPVDDAHPVRHGHHPVSRVSCVVCVVSRVVSSVVSNCVRNVSSCVPVPPDQDAFADAPALQQLWDFQRRVRVVLVVLCVVCVVVVHDLQQDFQLNCLVPVQCVVQPPHQDFLSRRRDPYGHHAQEEEADQRNARPLFVVLQSVQVCSLQSPTRRHIYNDPSRSDRPVDPSVPDPCVLVSLLVNLLRYQAYEYRQHPDLLRRQALVVLLNLVSCVVNVHWYWYTTNFWIATQRAGHPVRHGIGGQDDLVSLVSLLVDDSLPHDDPDPVSNVVSQVVQCPDVPRSNVSSVSSCNRSVVNNQSVQVSLVHPVSVVVVPPPPPDPPPPPPDDDDDD

Secondary structure (DSSP, 8-state):
-HHHHHHHHHHHHHHHHHHHHHTTSS------SS-S-----S-GGGBPEEHHHHHHHHHHHHHHHHTT--B-TT--B--TTT-BHHHHIIIIIHHHHHHHHHHTT-----BHHHHH-SS-B--SEEEE--TTSBHHHHHHHHHHHHHHTT--TT-EEE-HHHHSBTT-----SSGGGSHHHHHHHH-TT-EEEE--TT-GGGGBHHHHHHHHHHHHTT--EEEEETTEEBTTTB-SSHHHHHHHT--GGG-B-SSHHHHHHHHHHHHHGGGTTTTTB-B-TTSSB-EETTTEEPBS---EETTSPPPTTSPPEEHHHHHHHHHTHHHHHHHHHHHHHHHHHHHTTSTTS--PSP---S-GGGB-EEHHHHHHHHHHHHHHHHHTT--TTT-BHHHHIIIIIHHHTTT-S--HHHHH-SS-B--SEEEE--TTSBHHHHHHHHHHHHHHHT--TT-EEE-HHHHS-TTSGGGG-TTHHHHHHHHHHHSSEEEEE--S-GGGTSBHHHHHHHHHHHHHT-EEEEEETTEEEESSS--TTS-SEEE---HHHHHHHHH--GGG-B-SSHHHHHHHHHHHHHSTTHHHHHHHHHHHHH-HHHHHHHHHTTSTHHHHGGGS----------------